Protein AF-A0A0F7S4E8-F1 (afdb_monomer)

Solvent-accessible surface area (backbone atoms only — not comparable to full-atom values): 33337 Å² total; per-residue (Å²): 125,58,70,70,59,47,57,50,47,55,51,50,54,53,48,52,56,50,51,51,52,50,52,51,59,72,43,41,65,47,47,50,51,33,55,53,37,46,51,48,32,72,74,67,55,76,95,71,53,42,79,79,63,54,50,76,31,76,77,24,74,85,47,64,39,96,89,36,32,68,45,22,51,53,46,20,53,46,21,48,42,51,36,57,33,30,47,54,52,46,52,51,52,50,56,38,51,60,44,70,65,50,78,89,71,81,64,85,90,61,83,51,98,71,79,50,69,63,58,54,49,50,52,40,48,54,54,33,49,56,47,55,56,51,46,53,22,51,56,38,45,54,45,24,44,42,59,52,75,62,66,90,71,43,64,47,83,44,69,68,56,56,52,40,51,49,51,55,51,51,53,52,52,33,55,76,70,70,52,82,62,93,84,65,57,66,65,60,51,51,52,43,51,54,51,46,52,52,48,51,52,52,51,52,57,50,57,75,51,46,80,52,97,87,58,75,26,47,47,59,43,30,53,52,27,41,55,51,30,72,45,91,86,46,78,69,45,17,52,46,24,41,51,52,25,54,51,46,53,49,51,50,56,53,51,49,56,54,48,54,53,52,51,48,43,44,64,60,38,51,46,48,38,50,51,35,46,52,51,38,56,49,52,54,46,56,56,53,70,67,66,64,86,83,87,66,96,47,67,71,64,46,52,55,50,51,53,50,51,49,54,54,49,52,55,48,50,58,50,50,52,20,47,48,46,29,50,55,50,53,53,41,65,70,43,83,88,67,65,55,74,73,78,37,35,13,85,81,81,64,46,75,34,50,43,28,35,37,30,59,83,58,32,49,66,35,26,48,64,64,51,50,55,46,42,73,76,68,52,54,44,39,92,88,74,60,49,78,48,55,84,89,37,56,41,83,44,75,52,87,76,95,80,78,93,72,88,80,77,86,82,82,83,89,81,87,82,90,84,84,85,88,80,90,85,90,77,91,75,88,76,67,95,79,68,83,75,72,64,78,74,52,69,71,55,51,56,52,45,69,70,54,87,70,57,77,85,74,47,75,68,48,48,48,52,48,40,51,52,51,51,40,41,76,73,72,64,54,24,36,36,39,37,30,84,44,69,69,58,52,52,51,44,51,50,43,31,52,62,60,71,48,44,61,47,69,42,91,45,68,57,73,69,33,53,50,47,52,48,47,54,63,72,37,88,76,38,39,35,38,40,40,39,57,84,43,63,82,58,75,68,85,42,58,73,35,40,36,42,42,70,73,57,88,61,98,41,67,67,58,49,53,52,56,49,46,35,33,63,42,98,87,48,90,64,77,73,47,68

pLDDT: mean 80.37, std 17.18, range [22.52, 98.12]

Radius of gyration: 36.45 Å; Cα contacts (8 Å, |Δi|>4): 589; chains: 1; bounding box: 103×69×98 Å

Sequence (579 aa):
MNPERQALKDKEDATYAKAEKVRHRLLTEAREVVETTVTKLKRGQVQLNAKAIQASEGIFQAGGGILSYGSYESLADSAGLLNQHAEVLFAWRESIITRLVRPVNRDVSLEREDDDQYQENLDTQAEAEVLLEMYRPLLSEREKILKGNVAVGATDKPRLFKEIEAAVRVARSNSLRGIVDPDMDEELLRVQQQQLEQFKKLDQERQSVSLSGHSVPFMEEAERLKSVGESSFSAEETVLAREAYVNARRIVTEQMKHLDKLRNEERVLLTSLFNARSQYFKEIQVISDTVRDPLYMDLEKAIRATQKEEADLVAKVDELERRLRYLTHLQKVQSTDQLDEEAKTCNICTDPIEIGILTNKCGHVCCEDCWKEWQSQGYRTCVLCQTRVLPNEVHRIVYSSKKTNTLDGQVGSAGEGRTSSQTTENGSSNANPLAVRYNELDDSLRATLNRSATQGRFGSKIDHVTKHVQHIIDRTGEKSLIFSSFGRGLDAVAQSLTANGIRHVRITGAGKLGSEAAKKFRSDPSIHVMLLHSEAQSSGLNLLAASHIHILEPLLNTSLELQAIGRVHRIGQTRETNI

Organism: NCBI:txid49012

Mean predicted aligned error: 18.34 Å

Nearest PDB structures (foldseek):
  5gn1-assembly4_D  TM=8.457E-01  e=3.153E-06  Saccharomyces cerevisiae S288C
  5gn1-assembly3_C  TM=8.446E-01  e=3.153E-06  Saccharomyces cerevisiae S288C
  8atf-assembly1_G  TM=9.047E-01  e=9.117E-06  Thermochaetoides thermophila
  5gn1-assembly2_B  TM=8.371E-01  e=4.777E-06  Saccharomyces cerevisiae S288C
  9b1d-assembly1_A  TM=2.892E-01  e=1.260E-05  Saccharomyces cerevisiae W303

Structure (mmCIF, N/CA/C/O backbone):
data_AF-A0A0F7S4E8-F1
#
_entry.id   AF-A0A0F7S4E8-F1
#
loop_
_atom_site.group_PDB
_atom_site.id
_atom_site.type_symbol
_atom_site.label_atom_id
_atom_site.label_alt_id
_atom_site.label_comp_id
_atom_site.label_asym_id
_atom_site.label_entity_id
_atom_site.label_seq_id
_atom_site.pdbx_PDB_ins_code
_atom_site.Cartn_x
_atom_site.Cartn_y
_atom_site.Cartn_z
_atom_site.occupancy
_atom_site.B_iso_or_equiv
_atom_site.auth_seq_id
_atom_site.auth_comp_id
_atom_site.auth_asym_id
_atom_site.auth_atom_id
_atom_site.pdbx_PDB_model_num
ATOM 1 N N . MET A 1 1 ? 3.904 -22.138 -38.390 1.00 57.44 1 MET A N 1
ATOM 2 C CA . MET A 1 1 ? 4.018 -20.865 -39.139 1.00 57.44 1 MET A CA 1
ATOM 3 C C . MET A 1 1 ? 5.062 -21.023 -40.241 1.00 57.44 1 MET A C 1
ATOM 5 O O . MET A 1 1 ? 5.945 -21.854 -40.082 1.00 57.44 1 MET A O 1
ATOM 9 N N . ASN A 1 2 ? 4.969 -20.261 -41.337 1.00 83.06 2 ASN A N 1
ATOM 10 C CA . ASN A 1 2 ? 6.060 -20.118 -42.317 1.00 83.06 2 ASN A CA 1
ATOM 11 C C . ASN A 1 2 ? 7.345 -19.648 -41.581 1.00 83.06 2 ASN A C 1
ATOM 13 O O . ASN A 1 2 ? 7.216 -18.743 -40.753 1.00 83.06 2 ASN A O 1
ATOM 17 N N . PRO A 1 3 ? 8.543 -20.221 -41.823 1.00 81.50 3 PRO A N 1
ATOM 18 C CA . PRO A 1 3 ? 9.796 -19.799 -41.178 1.00 81.50 3 PRO A CA 1
ATOM 19 C C . PRO A 1 3 ? 10.083 -18.291 -41.270 1.00 81.50 3 PRO A C 1
ATOM 21 O O . PRO A 1 3 ? 10.582 -17.709 -40.313 1.00 81.50 3 PRO A O 1
ATOM 24 N N . GLU A 1 4 ? 9.697 -17.630 -42.363 1.00 82.94 4 GLU A N 1
ATOM 25 C CA . GLU A 1 4 ? 9.824 -16.171 -42.500 1.00 82.94 4 GLU A CA 1
ATOM 26 C C . GLU A 1 4 ? 8.912 -15.409 -41.524 1.00 82.94 4 GLU A C 1
ATOM 28 O O . GLU A 1 4 ? 9.323 -14.441 -40.886 1.00 82.94 4 GLU A O 1
ATOM 33 N N . ARG A 1 5 ? 7.684 -15.903 -41.328 1.00 80.25 5 ARG A N 1
ATOM 34 C CA . ARG A 1 5 ? 6.726 -15.345 -40.365 1.00 80.25 5 ARG A CA 1
ATOM 35 C C . ARG A 1 5 ? 7.181 -15.567 -38.922 1.00 80.25 5 ARG A C 1
ATOM 37 O O . ARG A 1 5 ? 6.964 -14.698 -38.089 1.00 80.25 5 ARG A O 1
ATOM 44 N N . GLN A 1 6 ? 7.827 -16.700 -38.641 1.00 84.62 6 GLN A N 1
ATOM 45 C CA . GLN A 1 6 ? 8.415 -16.958 -37.327 1.00 84.62 6 GLN A CA 1
ATOM 46 C C . GLN A 1 6 ? 9.566 -15.986 -37.039 1.00 84.62 6 GLN A C 1
ATOM 48 O O . GLN A 1 6 ? 9.586 -15.380 -35.979 1.00 84.62 6 GLN A O 1
ATOM 53 N N . ALA A 1 7 ? 10.458 -15.752 -38.005 1.00 86.06 7 ALA A N 1
ATOM 54 C CA . ALA A 1 7 ? 11.562 -14.806 -37.839 1.00 86.06 7 ALA A CA 1
ATOM 55 C C . ALA A 1 7 ? 11.095 -13.352 -37.631 1.00 86.06 7 ALA A C 1
ATOM 57 O O . ALA A 1 7 ? 11.761 -12.582 -36.938 1.00 86.06 7 ALA A O 1
ATOM 58 N N . LEU A 1 8 ? 9.970 -12.956 -38.239 1.00 82.44 8 LEU A N 1
ATOM 59 C CA . LEU A 1 8 ? 9.346 -11.653 -37.987 1.00 82.44 8 LEU A CA 1
ATOM 60 C C . LEU A 1 8 ? 8.748 -11.577 -36.581 1.00 82.44 8 LEU A C 1
ATOM 62 O O . LEU A 1 8 ? 8.997 -10.595 -35.887 1.00 82.44 8 LEU A O 1
ATOM 66 N N . LYS A 1 9 ? 8.051 -12.630 -36.143 1.00 80.06 9 LYS A N 1
ATOM 67 C CA . LYS A 1 9 ? 7.515 -12.726 -34.783 1.00 80.06 9 LYS A CA 1
ATOM 68 C C . LYS A 1 9 ? 8.624 -12.664 -33.727 1.00 80.06 9 LYS A C 1
ATOM 70 O O . LYS A 1 9 ? 8.547 -11.869 -32.805 1.00 80.06 9 LYS A O 1
ATOM 75 N N . ASP A 1 10 ? 9.716 -13.403 -33.913 1.00 84.50 10 ASP A N 1
ATOM 76 C CA . ASP A 1 10 ? 10.837 -13.393 -32.964 1.00 84.50 10 ASP A CA 1
ATOM 77 C C . ASP A 1 10 ? 11.475 -11.989 -32.838 1.00 84.50 10 ASP A C 1
ATOM 79 O O . ASP A 1 10 ? 11.942 -11.592 -31.769 1.00 84.50 10 ASP A O 1
ATOM 83 N N . LYS A 1 11 ? 11.501 -11.209 -33.932 1.00 84.94 11 LYS A N 1
ATOM 84 C CA . LYS A 1 11 ? 11.968 -9.809 -33.918 1.00 84.94 11 LYS A CA 1
ATOM 85 C C . LYS A 1 11 ? 10.988 -8.876 -33.212 1.00 84.94 11 LYS A C 1
ATOM 87 O O . LYS A 1 11 ? 11.432 -7.961 -32.515 1.00 84.94 11 LYS A O 1
ATOM 92 N N . GLU A 1 12 ? 9.695 -9.081 -33.424 1.00 78.75 12 GLU A N 1
ATOM 93 C CA . GLU A 1 12 ? 8.619 -8.359 -32.749 1.00 78.75 12 GLU A CA 1
ATOM 94 C C . GLU A 1 12 ? 8.705 -8.588 -31.234 1.00 78.75 12 GLU A C 1
ATOM 96 O O . GLU A 1 12 ? 8.910 -7.629 -30.487 1.00 78.75 12 GLU A O 1
ATOM 101 N N . ASP A 1 13 ? 8.732 -9.849 -30.799 1.00 79.38 13 ASP A N 1
ATOM 102 C CA . ASP A 1 13 ? 8.857 -10.252 -29.393 1.00 79.38 13 ASP A CA 1
ATOM 103 C C . ASP A 1 13 ? 10.130 -9.662 -28.749 1.00 79.38 13 ASP A C 1
ATOM 105 O O . ASP A 1 13 ? 10.096 -9.083 -27.661 1.00 79.38 13 ASP A O 1
ATOM 109 N N . ALA A 1 14 ? 11.270 -9.710 -29.450 1.00 82.12 14 ALA A N 1
ATOM 110 C CA . ALA A 1 14 ? 12.517 -9.112 -28.971 1.00 82.12 14 ALA A CA 1
ATOM 111 C C . ALA A 1 14 ? 12.445 -7.580 -28.828 1.00 82.12 14 ALA A C 1
ATOM 113 O O . ALA A 1 14 ? 13.144 -7.002 -27.988 1.00 82.12 14 ALA A O 1
ATOM 114 N N . THR A 1 15 ? 11.639 -6.909 -29.652 1.00 81.25 15 THR A N 1
ATOM 115 C CA . THR A 1 15 ? 11.442 -5.455 -29.589 1.00 81.25 15 THR A CA 1
ATOM 116 C C . THR A 1 15 ? 10.520 -5.089 -28.431 1.00 81.25 15 THR A C 1
ATOM 118 O O . THR A 1 15 ? 10.869 -4.202 -27.650 1.00 81.25 15 THR A O 1
ATOM 121 N N . TYR A 1 16 ? 9.431 -5.836 -28.230 1.00 78.00 16 TYR A N 1
ATOM 122 C CA . TYR A 1 16 ? 8.575 -5.704 -27.048 1.00 78.00 16 TYR A CA 1
ATOM 123 C C . TYR A 1 16 ? 9.352 -5.939 -25.749 1.00 78.00 16 TYR A C 1
ATOM 125 O O . TYR A 1 16 ? 9.278 -5.125 -24.831 1.00 78.00 16 TYR A O 1
ATOM 133 N N . ALA A 1 17 ? 10.209 -6.962 -25.694 1.00 78.00 17 ALA A N 1
ATOM 134 C CA . ALA A 1 17 ? 11.056 -7.214 -24.528 1.00 78.00 17 ALA A CA 1
ATOM 135 C C . ALA A 1 17 ? 12.043 -6.063 -24.232 1.00 78.00 17 ALA A C 1
ATOM 137 O O . ALA A 1 17 ? 12.379 -5.803 -23.074 1.00 78.00 17 ALA A O 1
ATOM 138 N N . LYS A 1 18 ? 12.535 -5.356 -25.261 1.00 81.38 18 LYS A N 1
ATOM 139 C CA . LYS A 1 18 ? 13.359 -4.148 -25.076 1.00 81.38 18 LYS A CA 1
ATOM 140 C C . LYS A 1 18 ? 12.527 -2.974 -24.568 1.00 81.38 18 LYS A C 1
ATOM 142 O O . LYS A 1 18 ? 12.969 -2.301 -23.639 1.00 81.38 18 LYS A O 1
ATOM 147 N N . ALA A 1 19 ? 11.347 -2.748 -25.144 1.00 79.00 19 ALA A N 1
ATOM 148 C CA . ALA A 1 19 ? 10.429 -1.699 -24.710 1.00 79.00 19 ALA A CA 1
ATOM 149 C C . ALA A 1 19 ? 10.023 -1.887 -23.239 1.00 79.00 19 ALA A C 1
ATOM 151 O O . ALA A 1 19 ? 10.062 -0.935 -22.463 1.00 79.00 19 ALA A O 1
ATOM 152 N N . GLU A 1 20 ? 9.765 -3.127 -22.820 1.00 76.44 20 GLU A N 1
ATOM 153 C CA . GLU A 1 20 ? 9.437 -3.454 -21.432 1.00 76.44 20 GLU A CA 1
ATOM 154 C C . GLU A 1 20 ? 10.584 -3.108 -20.469 1.00 76.44 20 GLU A C 1
ATOM 156 O O . GLU A 1 20 ? 10.370 -2.514 -19.413 1.00 76.44 20 GLU A O 1
ATOM 161 N N . LYS A 1 21 ? 11.839 -3.381 -20.851 1.00 81.44 21 LYS A N 1
ATOM 162 C CA . LYS A 1 21 ? 13.012 -2.962 -20.058 1.00 81.44 21 LYS A CA 1
ATOM 163 C C . LYS A 1 21 ? 13.120 -1.444 -19.936 1.00 81.44 21 LYS A C 1
ATOM 165 O O . LYS A 1 21 ? 13.478 -0.948 -18.868 1.00 81.44 21 LYS A O 1
ATOM 170 N N . VAL A 1 22 ? 12.822 -0.708 -21.007 1.00 81.44 22 VAL A N 1
ATOM 171 C CA . VAL A 1 22 ? 12.790 0.762 -20.974 1.00 81.44 22 VAL A CA 1
ATOM 172 C C . VAL A 1 22 ? 11.680 1.240 -20.040 1.00 81.44 22 VAL A C 1
ATOM 174 O O . VAL A 1 22 ? 11.943 2.084 -19.187 1.00 81.44 22 VAL A O 1
ATOM 177 N N . ARG A 1 23 ? 10.483 0.647 -20.115 1.00 81.31 23 ARG A N 1
ATOM 178 C CA . ARG A 1 23 ? 9.362 0.939 -19.211 1.00 81.31 23 ARG A CA 1
ATOM 179 C C . ARG A 1 23 ? 9.739 0.715 -17.747 1.00 81.31 23 ARG A C 1
ATOM 181 O O . ARG A 1 23 ? 9.532 1.601 -16.923 1.00 81.31 23 ARG A O 1
ATOM 188 N N . HIS A 1 24 ? 10.370 -0.415 -17.427 1.00 80.75 24 HIS A N 1
ATOM 189 C CA . HIS A 1 24 ? 10.882 -0.671 -16.080 1.00 80.75 24 HIS A CA 1
ATOM 190 C C . HIS A 1 24 ? 11.896 0.378 -15.629 1.00 80.75 24 HIS A C 1
ATOM 192 O O . HIS A 1 24 ? 11.836 0.824 -14.486 1.00 80.75 24 HIS A O 1
ATOM 198 N N . ARG A 1 25 ? 12.808 0.793 -16.517 1.00 83.25 25 ARG A N 1
ATOM 199 C CA . ARG A 1 25 ? 13.797 1.828 -16.206 1.00 83.25 25 ARG A CA 1
ATOM 200 C C . ARG A 1 25 ? 13.118 3.159 -15.882 1.00 83.25 25 ARG A C 1
ATOM 202 O O . ARG A 1 25 ? 13.453 3.749 -14.860 1.00 83.25 25 ARG A O 1
ATOM 209 N N . LEU A 1 26 ? 12.145 3.579 -16.692 1.00 84.56 26 LEU A N 1
ATOM 210 C CA . LEU A 1 26 ? 11.371 4.809 -16.481 1.00 84.56 26 LEU A CA 1
ATOM 211 C C . LEU A 1 26 ? 10.592 4.793 -15.158 1.00 84.56 26 LEU A C 1
ATOM 213 O O . LEU A 1 26 ? 10.534 5.807 -14.478 1.00 84.56 26 LEU A O 1
ATOM 217 N N . LEU A 1 27 ? 10.059 3.635 -14.763 1.00 87.19 27 LEU A N 1
ATOM 218 C CA . LEU A 1 27 ? 9.277 3.472 -13.532 1.00 87.19 27 LEU A CA 1
ATOM 219 C C . LEU A 1 27 ? 10.126 3.177 -12.283 1.00 87.19 27 LEU A C 1
ATOM 221 O O . LEU A 1 27 ? 9.565 2.915 -11.218 1.00 87.19 27 LEU A O 1
ATOM 225 N N . THR A 1 28 ? 11.462 3.186 -12.386 1.00 87.06 28 THR A N 1
ATOM 226 C CA . THR A 1 28 ? 12.349 2.807 -11.269 1.00 87.06 28 THR A CA 1
ATOM 227 C C . THR A 1 28 ? 12.138 3.715 -10.061 1.00 87.06 28 THR A C 1
ATOM 229 O O . THR A 1 28 ? 11.937 3.207 -8.962 1.00 87.06 28 THR A O 1
ATOM 232 N N . GLU A 1 29 ? 12.110 5.035 -10.260 1.00 87.56 29 GLU A N 1
ATOM 233 C CA . GLU A 1 29 ? 11.952 6.001 -9.166 1.00 87.56 29 GLU A CA 1
ATOM 234 C C . GLU A 1 29 ? 10.597 5.838 -8.463 1.00 87.56 29 GLU A C 1
ATOM 236 O O . GLU A 1 29 ? 10.540 5.682 -7.243 1.00 87.56 29 GLU A O 1
ATOM 241 N N . ALA A 1 30 ? 9.497 5.782 -9.222 1.00 89.38 30 ALA A N 1
ATOM 242 C CA . ALA A 1 30 ? 8.163 5.575 -8.658 1.00 89.38 30 ALA A CA 1
ATOM 243 C C . ALA A 1 30 ? 8.042 4.233 -7.922 1.00 89.38 30 ALA A C 1
ATOM 245 O O . ALA A 1 30 ? 7.439 4.155 -6.848 1.00 89.38 30 ALA A O 1
ATOM 246 N N . ARG A 1 31 ? 8.667 3.176 -8.450 1.00 89.88 31 ARG A N 1
ATOM 247 C CA . ARG A 1 31 ? 8.735 1.875 -7.782 1.00 89.88 31 ARG A CA 1
ATOM 248 C C . ARG A 1 31 ? 9.503 1.948 -6.464 1.00 89.88 31 ARG A C 1
ATOM 250 O O . ARG A 1 31 ? 9.016 1.446 -5.454 1.00 89.88 31 ARG A O 1
ATOM 257 N N . GLU A 1 32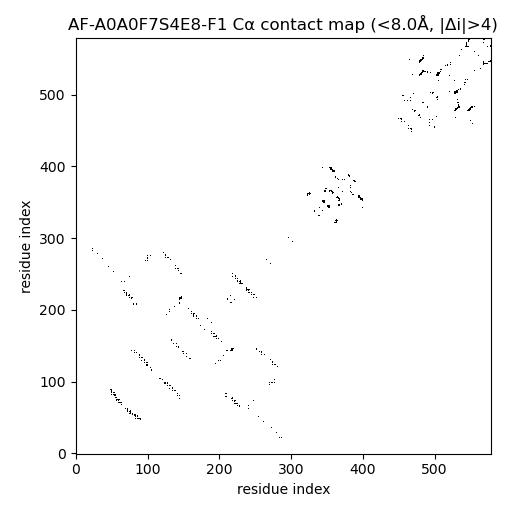 ? 10.677 2.572 -6.453 1.00 91.00 32 GLU A N 1
ATOM 258 C CA . GLU A 1 32 ? 11.491 2.731 -5.243 1.00 91.00 32 GLU A CA 1
ATOM 259 C C . GLU A 1 32 ? 10.744 3.517 -4.161 1.00 91.00 32 GLU A C 1
ATOM 261 O O . GLU A 1 32 ? 10.835 3.187 -2.973 1.00 91.00 32 GLU A O 1
ATOM 266 N N . VAL A 1 33 ? 9.936 4.510 -4.550 1.00 93.69 33 VAL A N 1
ATOM 267 C CA . VAL A 1 33 ? 9.047 5.230 -3.628 1.00 93.69 33 VAL A CA 1
ATOM 268 C C . VAL A 1 33 ? 8.020 4.282 -2.999 1.00 93.69 33 VAL A C 1
ATOM 270 O O . VAL A 1 33 ? 7.830 4.318 -1.776 1.00 93.69 33 VAL A O 1
ATOM 273 N N . VAL A 1 34 ? 7.390 3.399 -3.784 1.00 94.00 34 VAL A N 1
ATOM 274 C CA . VAL A 1 34 ? 6.461 2.379 -3.264 1.00 94.00 34 VAL A CA 1
ATOM 275 C C . VAL A 1 34 ? 7.180 1.426 -2.306 1.00 94.00 34 VAL A C 1
ATOM 277 O O . VAL A 1 34 ? 6.739 1.265 -1.168 1.00 94.00 34 VAL A O 1
ATOM 280 N N . GLU A 1 35 ? 8.312 0.844 -2.703 1.00 93.00 35 GLU A N 1
ATOM 281 C CA . GLU A 1 35 ? 9.082 -0.117 -1.893 1.00 93.00 35 GLU A CA 1
ATOM 282 C C . GLU A 1 35 ? 9.593 0.497 -0.579 1.00 93.00 35 GLU A C 1
ATOM 284 O O . GLU A 1 35 ? 9.504 -0.107 0.502 1.00 93.00 35 GLU A O 1
ATOM 289 N N . THR A 1 36 ? 10.058 1.745 -0.640 1.00 94.56 36 THR A N 1
ATOM 290 C CA . THR A 1 36 ? 10.459 2.516 0.540 1.00 94.56 36 THR A CA 1
ATOM 291 C C . THR A 1 36 ? 9.270 2.734 1.472 1.00 94.56 36 THR A C 1
ATOM 293 O O . THR A 1 36 ? 9.398 2.595 2.691 1.00 94.56 36 THR A O 1
ATOM 296 N N . THR A 1 37 ? 8.093 3.037 0.924 1.00 95.31 37 THR A N 1
ATOM 297 C CA . THR A 1 37 ? 6.877 3.268 1.715 1.00 95.31 37 THR A CA 1
ATOM 298 C C . THR A 1 37 ? 6.331 1.973 2.320 1.00 95.31 37 THR A C 1
ATOM 300 O O . THR A 1 37 ? 5.943 1.971 3.487 1.00 95.31 37 THR A O 1
ATOM 303 N N . VAL A 1 38 ? 6.416 0.840 1.612 1.00 95.25 38 VAL A N 1
ATOM 304 C CA . VAL A 1 38 ? 6.147 -0.499 2.173 1.00 95.25 38 VAL A CA 1
ATOM 305 C C . VAL A 1 38 ? 7.081 -0.787 3.347 1.00 95.25 38 VAL A C 1
ATOM 307 O O . VAL A 1 38 ? 6.645 -1.270 4.392 1.00 95.25 38 VAL A O 1
ATOM 310 N N . THR A 1 39 ? 8.366 -0.458 3.214 1.00 94.25 39 THR A N 1
ATOM 311 C CA . THR A 1 39 ? 9.346 -0.638 4.293 1.00 94.25 39 THR A CA 1
ATOM 312 C C . THR A 1 39 ? 9.029 0.254 5.497 1.00 94.25 39 THR A C 1
ATOM 314 O O . THR A 1 39 ? 9.108 -0.207 6.638 1.00 94.25 39 THR A O 1
ATOM 317 N N . LYS A 1 40 ? 8.616 1.508 5.265 1.00 94.69 40 LYS A N 1
ATOM 318 C CA . LYS A 1 40 ? 8.138 2.417 6.322 1.00 94.69 40 LYS A CA 1
ATOM 319 C C . LYS A 1 40 ? 6.901 1.864 7.024 1.00 94.69 40 LYS A C 1
ATOM 321 O O . LYS A 1 40 ? 6.881 1.861 8.251 1.00 94.69 40 LYS A O 1
ATOM 326 N N . LEU A 1 41 ? 5.922 1.345 6.278 1.00 94.81 41 LEU A N 1
ATOM 327 C CA . LEU A 1 41 ? 4.737 0.700 6.846 1.00 94.81 41 LEU A CA 1
ATOM 328 C C . LEU A 1 41 ? 5.142 -0.486 7.725 1.00 94.81 41 LEU A C 1
ATOM 330 O O . LEU A 1 41 ? 4.783 -0.502 8.892 1.00 94.81 41 LEU A O 1
ATOM 334 N N . LYS A 1 42 ? 5.958 -1.422 7.226 1.00 92.31 42 LYS A N 1
ATOM 335 C CA . LYS A 1 42 ? 6.398 -2.602 7.999 1.00 92.31 42 LYS A CA 1
ATOM 336 C C . LYS A 1 42 ? 7.116 -2.239 9.305 1.00 92.31 42 LYS A C 1
ATOM 338 O O . LYS A 1 42 ? 6.959 -2.940 10.297 1.00 92.31 42 LYS A O 1
ATOM 343 N N . ARG A 1 43 ? 7.903 -1.156 9.316 1.00 92.31 43 ARG A N 1
ATOM 344 C CA . ARG A 1 43 ? 8.614 -0.678 10.518 1.00 92.31 43 ARG A CA 1
ATOM 345 C C . ARG A 1 43 ? 7.717 0.108 11.477 1.00 92.31 43 ARG A C 1
ATOM 347 O O . ARG A 1 43 ? 7.897 0.011 12.684 1.00 92.31 43 ARG A O 1
ATOM 354 N N . GLY A 1 44 ? 6.803 0.916 10.941 1.00 87.94 44 GLY A N 1
ATOM 355 C CA . GLY A 1 44 ? 5.926 1.814 11.699 1.00 87.94 44 GLY A CA 1
ATOM 356 C C . GLY A 1 44 ? 4.552 1.233 12.034 1.00 87.94 44 GLY A C 1
ATOM 357 O O . GLY A 1 44 ? 3.755 1.918 12.672 1.00 87.94 44 GLY A O 1
ATOM 358 N N . GLN A 1 45 ? 4.265 0.005 11.595 1.00 89.75 45 GLN A N 1
ATOM 359 C CA . GLN A 1 45 ? 2.977 -0.650 11.779 1.00 89.75 45 GLN A CA 1
ATOM 360 C C . GLN A 1 45 ? 2.622 -0.739 13.264 1.00 89.75 45 GLN A C 1
ATOM 362 O O . GLN A 1 45 ? 3.421 -1.179 14.098 1.00 89.75 45 GLN A O 1
ATOM 367 N N . VAL A 1 46 ? 1.387 -0.365 13.586 1.00 89.56 46 VAL A N 1
ATOM 368 C CA . VAL A 1 46 ? 0.865 -0.438 14.948 1.00 89.56 46 VAL A CA 1
ATOM 369 C C . VAL A 1 46 ? 0.758 -1.907 15.365 1.00 89.56 46 VAL A C 1
ATOM 371 O O . VAL A 1 46 ? 0.040 -2.696 14.748 1.00 89.56 46 VAL A O 1
ATOM 374 N N . GLN A 1 47 ? 1.462 -2.265 16.439 1.00 90.31 47 GLN A N 1
ATOM 375 C CA . GLN A 1 47 ? 1.469 -3.608 17.029 1.00 90.31 47 GLN A CA 1
ATOM 376 C C . GLN A 1 47 ? 0.266 -3.788 17.971 1.00 90.31 47 GLN A C 1
ATOM 378 O O . GLN A 1 47 ? 0.415 -3.901 19.185 1.00 90.31 47 GLN A O 1
ATOM 383 N N . LEU A 1 48 ? -0.944 -3.725 17.412 1.00 91.19 48 LEU A N 1
ATOM 384 C CA . LEU A 1 48 ? -2.208 -3.986 18.106 1.00 91.19 48 LEU A CA 1
ATOM 385 C C . LEU A 1 48 ? -3.033 -4.995 17.300 1.00 91.19 48 LEU A C 1
ATOM 387 O O . LEU A 1 48 ? -2.909 -5.071 16.078 1.00 91.19 48 LEU A O 1
ATOM 391 N N . ASN A 1 49 ? -3.885 -5.742 17.995 1.00 92.06 49 ASN A N 1
ATOM 392 C CA . ASN A 1 49 ? -4.893 -6.625 17.416 1.00 92.06 49 ASN A CA 1
ATOM 393 C C . ASN A 1 49 ? -6.213 -6.481 18.194 1.00 92.06 49 ASN A C 1
ATOM 395 O O . ASN A 1 49 ? -6.250 -5.797 19.220 1.00 92.06 49 ASN A O 1
ATOM 399 N N . ALA A 1 50 ? -7.283 -7.127 17.719 1.00 93.25 50 ALA A N 1
ATOM 400 C CA . ALA A 1 50 ? -8.605 -7.027 18.340 1.00 93.25 50 ALA A CA 1
ATOM 401 C C . ALA A 1 50 ? -8.580 -7.420 19.827 1.00 93.25 50 ALA A C 1
ATOM 403 O O . ALA A 1 50 ? -9.087 -6.682 20.670 1.00 93.25 50 ALA A O 1
ATOM 404 N N . LYS A 1 51 ? -7.868 -8.504 20.168 1.00 90.50 51 LYS A N 1
ATOM 405 C CA . LYS A 1 51 ? -7.690 -8.977 21.552 1.00 90.50 51 LYS A CA 1
ATOM 406 C C . LYS A 1 51 ? -6.997 -7.955 22.455 1.00 90.50 51 LYS A C 1
ATOM 408 O O . LYS A 1 51 ? -7.363 -7.812 23.614 1.00 90.50 51 LYS A O 1
ATOM 413 N N . ALA A 1 52 ? -6.011 -7.229 21.931 1.00 89.31 52 ALA A N 1
ATOM 414 C CA . ALA A 1 52 ? -5.241 -6.246 22.690 1.00 89.31 52 ALA A CA 1
ATOM 415 C C . ALA A 1 52 ? -6.051 -5.000 23.076 1.00 89.31 52 ALA A C 1
ATOM 417 O O . ALA A 1 52 ? -5.625 -4.264 23.962 1.00 89.31 52 ALA A O 1
ATOM 418 N N . ILE A 1 53 ? -7.186 -4.748 22.415 1.00 92.56 53 ILE A N 1
ATOM 419 C CA . ILE A 1 53 ? -8.054 -3.597 22.692 1.00 92.56 53 ILE A CA 1
ATOM 420 C C . ILE A 1 53 ? -9.429 -4.016 23.222 1.00 92.56 53 ILE A C 1
ATOM 422 O O . ILE A 1 53 ? -10.375 -3.235 23.129 1.00 92.56 53 ILE A O 1
ATOM 426 N N . GLN A 1 54 ? -9.569 -5.229 23.760 1.00 92.62 54 GLN A N 1
ATOM 427 C CA . GLN A 1 54 ? -10.839 -5.673 24.327 1.00 92.62 54 GLN A CA 1
ATOM 428 C C . GLN A 1 54 ? -11.245 -4.816 25.534 1.00 92.62 54 GLN A C 1
ATOM 430 O O . GLN A 1 54 ? -10.443 -4.536 26.425 1.00 92.62 54 GLN A O 1
ATOM 435 N N . ALA A 1 55 ? -12.508 -4.401 25.561 1.00 91.81 55 ALA A N 1
ATOM 436 C CA . ALA A 1 55 ? -13.144 -3.795 26.717 1.00 91.81 55 ALA A CA 1
ATOM 437 C C . ALA A 1 55 ? -13.652 -4.906 27.647 1.00 91.81 55 ALA A C 1
ATOM 439 O O . ALA A 1 55 ? -14.316 -5.846 27.212 1.00 91.81 55 ALA A O 1
ATOM 440 N N . SER A 1 56 ? -13.321 -4.817 28.935 1.00 89.44 56 SER A N 1
ATOM 441 C CA . SER A 1 56 ? -13.687 -5.842 29.914 1.00 89.44 56 SER A CA 1
ATOM 442 C C . SER A 1 56 ? -15.174 -5.772 30.275 1.00 89.44 56 SER A C 1
ATOM 444 O O . SER A 1 56 ? -15.569 -4.973 31.119 1.00 89.44 56 SER A O 1
ATOM 446 N N . GLU A 1 57 ? -15.982 -6.649 29.679 1.00 87.75 57 GLU A N 1
ATOM 447 C CA . GLU A 1 57 ? -17.421 -6.785 29.969 1.00 87.75 57 GLU A CA 1
ATOM 448 C C . GLU A 1 57 ? -17.685 -7.244 31.409 1.00 87.75 57 GLU A C 1
ATOM 450 O O . GLU A 1 57 ? -18.579 -6.733 32.080 1.00 87.75 57 GLU A O 1
ATOM 455 N N . GLY A 1 58 ? -16.865 -8.172 31.917 1.00 86.25 58 GLY A N 1
ATOM 456 C CA . GLY A 1 58 ? -17.057 -8.793 33.233 1.00 86.25 58 GLY A CA 1
ATOM 457 C C . GLY A 1 58 ? -17.012 -7.822 34.418 1.00 86.25 58 GLY A C 1
ATOM 458 O O . GLY A 1 58 ? -17.513 -8.155 35.486 1.00 86.25 58 GLY A O 1
ATOM 459 N N . ILE A 1 59 ? -16.471 -6.611 34.234 1.00 87.19 59 ILE A N 1
ATOM 460 C CA . ILE A 1 59 ? -16.505 -5.551 35.257 1.00 87.19 59 ILE A CA 1
ATOM 461 C C . ILE A 1 59 ? -17.951 -5.093 35.516 1.00 87.19 59 ILE A C 1
ATOM 463 O O . ILE A 1 59 ? -18.271 -4.663 36.623 1.00 87.19 59 ILE A O 1
ATOM 467 N N . PHE A 1 60 ? -18.827 -5.204 34.513 1.00 91.38 60 PHE A N 1
ATOM 468 C CA . PHE A 1 60 ? -20.188 -4.677 34.555 1.00 91.38 60 PHE A CA 1
ATOM 469 C C . PHE A 1 60 ? -21.283 -5.760 34.648 1.00 91.38 60 PHE A C 1
ATOM 471 O O . PHE A 1 60 ? -22.400 -5.454 35.042 1.00 91.38 60 PHE A O 1
ATOM 478 N N . GLN A 1 61 ? -20.979 -7.033 34.364 1.00 83.19 61 GLN A N 1
ATOM 479 C CA . GLN A 1 61 ? -21.980 -8.114 34.242 1.00 83.19 61 GLN A CA 1
ATOM 480 C C . GLN A 1 61 ? -22.733 -8.500 35.533 1.00 83.19 61 GLN A C 1
ATOM 482 O O . GLN A 1 61 ? -23.773 -9.147 35.452 1.00 83.19 61 GLN A O 1
ATOM 487 N N . ALA A 1 62 ? -22.226 -8.157 36.720 1.00 71.25 62 ALA A N 1
ATOM 488 C CA . ALA A 1 62 ? -22.818 -8.590 37.995 1.00 71.25 62 ALA A CA 1
ATOM 489 C C . ALA A 1 62 ? -22.779 -7.509 39.090 1.00 71.25 62 ALA A C 1
ATOM 491 O O . ALA A 1 62 ? -22.728 -7.829 40.277 1.00 71.25 62 ALA A O 1
ATOM 492 N N . GLY A 1 63 ? -22.747 -6.232 38.700 1.00 75.81 63 GLY A N 1
ATOM 493 C CA . GLY A 1 63 ? -22.663 -5.107 39.632 1.00 75.81 63 GLY A CA 1
ATOM 494 C C . GLY A 1 63 ? -23.912 -4.223 39.658 1.00 75.81 63 GLY A C 1
ATOM 495 O O . GLY A 1 63 ? -24.873 -4.444 38.925 1.00 75.81 63 GLY A O 1
ATOM 496 N N . GLY A 1 64 ? -23.865 -3.200 40.512 1.00 82.25 64 GLY A N 1
ATOM 497 C CA . GLY A 1 64 ? -24.930 -2.209 40.669 1.00 82.25 64 GLY A CA 1
ATOM 498 C C . GLY A 1 64 ? -25.980 -2.565 41.727 1.00 82.25 64 GLY A C 1
ATOM 499 O O . GLY A 1 64 ? -26.047 -3.681 42.238 1.00 82.25 64 GLY A O 1
ATOM 500 N N . GLY A 1 65 ? -26.780 -1.564 42.080 1.00 84.62 65 GLY A N 1
ATOM 501 C CA . GLY A 1 65 ? -27.979 -1.665 42.910 1.00 84.62 65 GLY A CA 1
ATOM 502 C C . GLY A 1 65 ? -29.232 -1.273 42.123 1.00 84.62 65 GLY A C 1
ATOM 503 O O . GLY A 1 65 ? -29.231 -1.265 40.894 1.00 84.62 65 GLY A O 1
ATOM 504 N N . ILE A 1 66 ? -30.319 -0.937 42.819 1.00 85.81 66 ILE A N 1
ATOM 505 C CA . ILE A 1 66 ? -31.630 -0.677 42.193 1.00 85.81 66 ILE A CA 1
ATOM 506 C C . ILE A 1 66 ? -31.573 0.508 41.214 1.00 85.81 66 ILE A C 1
ATOM 508 O O . ILE A 1 66 ? -32.265 0.498 40.198 1.00 85.81 66 ILE A O 1
ATOM 512 N N . LEU A 1 67 ? -30.755 1.523 41.504 1.00 86.12 67 LEU A N 1
ATOM 513 C CA . LEU A 1 67 ? -30.648 2.748 40.708 1.00 86.12 67 LEU A CA 1
ATOM 514 C C . LEU A 1 67 ? -29.592 2.649 39.599 1.00 86.12 67 LEU A C 1
ATOM 516 O O . LEU A 1 67 ? -29.673 3.378 38.614 1.00 86.12 67 LEU A O 1
ATOM 520 N N . SER A 1 68 ? -28.599 1.775 39.759 1.00 90.25 68 SER A N 1
ATOM 521 C CA . SER A 1 68 ? -27.432 1.672 38.873 1.00 90.25 68 SER A CA 1
ATOM 522 C C . SER A 1 68 ? -27.420 0.431 37.981 1.00 90.25 68 SER A C 1
ATOM 524 O O . SER A 1 68 ? -26.688 0.429 36.994 1.00 90.25 68 SER A O 1
ATOM 526 N N . TYR A 1 69 ? -28.240 -0.590 38.258 1.00 91.00 69 TYR A N 1
ATOM 527 C CA . TYR A 1 69 ? -28.263 -1.853 37.504 1.00 91.00 69 TYR A CA 1
ATOM 528 C C . TYR A 1 69 ? -28.406 -1.656 35.985 1.00 91.00 69 TYR A C 1
ATOM 530 O O . TYR A 1 69 ? -27.619 -2.211 35.223 1.00 91.00 69 TYR A O 1
ATOM 538 N N . GLY A 1 70 ? -29.335 -0.802 35.537 1.00 91.25 70 GLY A N 1
ATOM 539 C CA . GLY A 1 70 ? -29.529 -0.544 34.102 1.00 91.25 70 GLY A CA 1
ATOM 540 C C . GLY A 1 70 ? -28.301 0.077 33.424 1.00 91.25 70 GLY A C 1
ATOM 541 O O . GLY A 1 70 ? -27.995 -0.242 32.277 1.00 91.25 70 GLY A O 1
ATOM 542 N N . SER A 1 71 ? -27.543 0.911 34.144 1.00 92.88 71 SER A N 1
ATOM 543 C CA . SER A 1 71 ? -26.287 1.468 33.635 1.00 92.88 71 SER A CA 1
ATOM 544 C C . SER A 1 71 ? -25.167 0.431 33.576 1.00 92.88 71 SER A C 1
ATOM 546 O O . SER A 1 71 ? -24.346 0.478 32.664 1.00 92.88 71 SER A O 1
ATOM 548 N N . TYR A 1 72 ? -25.135 -0.523 34.509 1.00 94.06 72 TYR A N 1
ATOM 549 C CA . TYR A 1 72 ? -24.205 -1.655 34.454 1.00 94.06 72 TYR A CA 1
ATOM 550 C C . TYR A 1 72 ? -24.492 -2.558 33.249 1.00 94.06 72 TYR A C 1
ATOM 552 O O . TYR A 1 72 ? -23.574 -2.862 32.490 1.00 94.06 72 TYR A O 1
ATOM 560 N N . GLU A 1 73 ? -25.755 -2.926 33.026 1.00 92.56 73 GLU A N 1
ATOM 561 C CA . GLU A 1 73 ? -26.171 -3.730 31.869 1.00 92.56 73 GLU A CA 1
ATOM 562 C C . GLU A 1 73 ? -25.818 -3.026 30.545 1.00 92.56 73 GLU A C 1
ATOM 564 O O . GLU A 1 73 ? -25.107 -3.584 29.711 1.00 92.56 73 GLU A O 1
ATOM 569 N N . SER A 1 74 ? -26.178 -1.745 30.413 1.00 92.56 74 SER A N 1
ATOM 570 C CA . SER A 1 74 ? -25.867 -0.919 29.234 1.00 92.56 74 SER A CA 1
ATOM 571 C C . SER A 1 74 ? -24.354 -0.785 28.970 1.00 92.56 74 SER A C 1
ATOM 573 O O . SER A 1 74 ? -23.907 -0.837 27.818 1.00 92.56 74 SER A O 1
ATOM 575 N N . LEU A 1 75 ? -23.526 -0.668 30.019 1.00 94.44 75 LEU A N 1
ATOM 576 C CA . LEU A 1 75 ? -22.062 -0.650 29.886 1.00 94.44 75 LEU A CA 1
ATOM 577 C C . LEU A 1 75 ? -21.484 -2.016 29.499 1.00 94.44 75 LEU A C 1
ATOM 579 O O . LEU A 1 75 ? -20.522 -2.054 28.728 1.00 94.44 75 LEU A O 1
ATOM 583 N N . ALA A 1 76 ? -22.047 -3.118 30.004 1.00 94.31 76 ALA A N 1
ATOM 584 C CA . ALA A 1 76 ? -21.652 -4.469 29.609 1.00 94.31 76 ALA A CA 1
ATOM 585 C C . ALA A 1 76 ? -21.941 -4.704 28.118 1.00 94.31 76 ALA A C 1
ATOM 587 O O . ALA A 1 76 ? -21.037 -5.091 27.374 1.00 94.31 76 ALA A O 1
ATOM 588 N N . ASP A 1 77 ? -23.149 -4.366 27.664 1.00 92.81 77 ASP A N 1
ATOM 589 C CA . ASP A 1 77 ? -23.555 -4.472 26.260 1.00 92.81 77 ASP A CA 1
ATOM 590 C C . ASP A 1 77 ? -22.686 -3.595 25.353 1.00 92.81 77 ASP A C 1
ATOM 592 O O . ASP A 1 77 ? -22.198 -4.034 24.309 1.00 92.81 77 ASP A O 1
ATOM 596 N N . SER A 1 78 ? -22.421 -2.356 25.776 1.00 93.56 78 SER A N 1
ATOM 597 C CA . SER A 1 78 ? -21.566 -1.432 25.029 1.00 93.56 78 SER A CA 1
ATOM 598 C C . SER A 1 78 ? -20.106 -1.900 24.981 1.00 93.56 78 SER A C 1
ATOM 600 O O . SER A 1 78 ? -19.433 -1.708 23.966 1.00 93.56 78 SER A O 1
ATOM 602 N N . ALA A 1 79 ? -19.597 -2.543 26.039 1.00 94.81 79 ALA A N 1
ATOM 603 C CA . ALA A 1 79 ? -18.283 -3.188 26.025 1.00 94.81 79 ALA A CA 1
ATOM 604 C C . ALA A 1 79 ? -18.248 -4.372 25.041 1.00 94.81 79 ALA A C 1
ATOM 606 O O . ALA A 1 79 ? -17.295 -4.483 24.266 1.00 94.81 79 ALA A O 1
ATOM 607 N N . GLY A 1 80 ? -19.309 -5.183 24.995 1.00 94.75 80 GLY A N 1
ATOM 608 C CA . GLY A 1 80 ? -19.476 -6.244 24.000 1.00 94.75 80 GLY A CA 1
ATOM 609 C C . GLY A 1 80 ? -19.509 -5.710 22.568 1.00 94.75 80 GLY A C 1
ATOM 610 O O . GLY A 1 80 ? -18.802 -6.217 21.694 1.00 94.75 80 GLY A O 1
ATOM 611 N N . LEU A 1 81 ? -20.233 -4.614 22.327 1.00 95.25 81 LEU A N 1
ATOM 612 C CA . LEU A 1 81 ? -20.249 -3.929 21.033 1.00 95.25 81 LEU A CA 1
ATOM 613 C C . LEU A 1 81 ? -18.858 -3.399 20.650 1.00 95.25 81 LEU A C 1
ATOM 615 O O . LEU A 1 81 ? -18.424 -3.569 19.511 1.00 95.25 81 LEU A O 1
ATOM 619 N N . LEU A 1 82 ? -18.114 -2.803 21.591 1.00 96.00 82 LEU A N 1
ATOM 620 C CA . LEU A 1 82 ? -16.732 -2.363 21.359 1.00 96.00 82 LEU A CA 1
ATOM 621 C C . LEU A 1 82 ? -15.809 -3.527 20.974 1.00 96.00 82 LEU A C 1
ATOM 623 O O . LEU A 1 82 ? -14.891 -3.316 20.173 1.00 96.00 82 LEU A O 1
ATOM 627 N N . ASN A 1 83 ? -16.042 -4.722 21.521 1.00 96.50 83 ASN A N 1
ATOM 628 C CA . ASN A 1 83 ? -15.295 -5.937 21.197 1.00 96.50 83 ASN A CA 1
ATOM 629 C C . ASN A 1 83 ? -15.644 -6.449 19.792 1.00 96.50 83 ASN A C 1
ATOM 631 O O . ASN A 1 83 ? -14.740 -6.662 18.986 1.00 96.50 83 ASN A O 1
ATOM 635 N N . GLN A 1 84 ? -16.930 -6.541 19.447 1.00 96.50 84 GLN A N 1
ATOM 636 C CA . GLN A 1 84 ? -17.378 -6.912 18.095 1.00 96.50 84 GLN A CA 1
ATOM 637 C C . GLN A 1 84 ? -16.867 -5.926 17.035 1.00 96.50 84 GLN A C 1
ATOM 639 O O . GLN A 1 84 ? -16.332 -6.321 15.999 1.00 96.50 84 GLN A O 1
ATOM 644 N N . HIS A 1 85 ? -16.940 -4.627 17.329 1.00 97.38 85 HIS A N 1
ATOM 645 C CA . HIS A 1 85 ? -16.397 -3.585 16.466 1.00 97.38 85 HIS A CA 1
ATOM 646 C C . HIS A 1 85 ? -14.871 -3.707 16.305 1.00 97.38 85 HIS A C 1
ATOM 648 O O . HIS A 1 85 ? -14.336 -3.372 15.246 1.00 97.38 85 HIS A O 1
ATOM 654 N N . ALA A 1 86 ? -14.137 -4.145 17.334 1.00 97.31 86 ALA A N 1
ATOM 655 C CA . ALA A 1 86 ? -12.691 -4.339 17.228 1.00 97.31 86 ALA A CA 1
ATOM 656 C C . ALA A 1 86 ? -12.342 -5.443 16.216 1.00 97.31 86 ALA A C 1
ATOM 658 O O . ALA A 1 86 ? -11.417 -5.255 15.428 1.00 97.31 86 ALA A O 1
ATOM 659 N N . GLU A 1 87 ? -13.100 -6.542 16.185 1.00 97.62 87 GLU A N 1
ATOM 660 C CA . GLU A 1 87 ? -12.895 -7.631 15.218 1.00 97.62 87 GLU A CA 1
ATOM 661 C C . GLU A 1 87 ? -13.057 -7.140 13.769 1.00 97.62 87 GLU A C 1
ATOM 663 O O . GLU A 1 87 ? -12.143 -7.307 12.960 1.00 97.62 87 GLU A O 1
ATOM 668 N N . VAL A 1 88 ? -14.155 -6.435 13.458 1.00 97.94 88 VAL A N 1
ATOM 669 C CA . VAL A 1 88 ? -14.391 -5.860 12.115 1.00 97.94 88 VAL A CA 1
ATOM 670 C C . VAL A 1 88 ? -13.295 -4.859 11.739 1.00 97.94 88 VAL A C 1
ATOM 672 O O . VAL A 1 88 ? -12.737 -4.912 10.642 1.00 97.94 88 VAL A O 1
ATOM 675 N N . LEU A 1 89 ? -12.927 -3.969 12.667 1.00 97.56 89 LEU A N 1
ATOM 676 C CA . LEU A 1 89 ? -11.889 -2.960 12.448 1.00 97.56 89 LEU A CA 1
ATOM 677 C C . LEU A 1 89 ? -10.548 -3.601 12.077 1.00 97.56 89 LEU A C 1
ATOM 679 O O . LEU A 1 89 ? -9.906 -3.172 11.116 1.00 97.56 89 LEU A O 1
ATOM 683 N N . PHE A 1 90 ? -10.111 -4.622 12.815 1.00 97.69 90 PHE A N 1
ATOM 684 C CA . PHE A 1 90 ? -8.832 -5.272 12.534 1.00 97.69 90 PHE A CA 1
ATOM 685 C C . PHE A 1 90 ? -8.877 -6.162 11.290 1.00 97.69 90 PHE A C 1
ATOM 687 O O . PHE A 1 90 ? -7.885 -6.182 10.560 1.00 97.69 90 PHE A O 1
ATOM 694 N N . ALA A 1 91 ? -10.011 -6.802 10.992 1.00 97.62 91 ALA A N 1
ATOM 695 C CA . ALA A 1 91 ? -10.200 -7.538 9.744 1.00 97.62 91 ALA A CA 1
ATOM 696 C C . ALA A 1 91 ? -10.069 -6.615 8.519 1.00 97.62 91 ALA A C 1
ATOM 698 O O . ALA A 1 91 ? -9.341 -6.920 7.571 1.00 97.62 91 ALA A O 1
ATOM 699 N N . TRP A 1 92 ? -10.702 -5.437 8.554 1.00 97.94 92 TRP A N 1
ATOM 700 C CA . TRP A 1 92 ? -10.588 -4.447 7.478 1.00 97.94 92 TRP A CA 1
ATOM 701 C C . TRP A 1 92 ? -9.169 -3.900 7.358 1.00 97.94 92 TRP A C 1
ATOM 703 O O . TRP A 1 92 ? -8.632 -3.811 6.255 1.00 97.94 92 TRP A O 1
ATOM 713 N N . ARG A 1 93 ? -8.524 -3.592 8.487 1.00 97.06 93 ARG A N 1
ATOM 714 C CA . ARG A 1 93 ? -7.126 -3.150 8.516 1.00 97.06 93 ARG A CA 1
ATOM 715 C C . ARG A 1 93 ? -6.188 -4.171 7.865 1.00 97.06 93 ARG A C 1
ATOM 717 O O . ARG A 1 93 ? -5.342 -3.791 7.058 1.00 97.06 93 ARG A O 1
ATOM 724 N N . GLU A 1 94 ? -6.319 -5.451 8.200 1.00 96.31 94 GLU A N 1
ATOM 725 C CA . GLU A 1 94 ? -5.507 -6.525 7.615 1.00 96.31 94 GLU A CA 1
ATOM 726 C C . GLU A 1 94 ? -5.771 -6.683 6.113 1.00 96.31 94 GLU A C 1
ATOM 728 O O . GLU A 1 94 ? -4.832 -6.807 5.321 1.00 96.31 94 GLU A O 1
ATOM 733 N N . SER A 1 95 ? -7.039 -6.590 5.712 1.00 96.75 95 SER A N 1
ATOM 734 C CA . SER A 1 95 ? -7.473 -6.616 4.315 1.00 96.75 95 SER A CA 1
ATOM 735 C C . SER A 1 95 ? -6.853 -5.478 3.489 1.00 96.75 95 SER A C 1
ATOM 737 O O . SER A 1 95 ? -6.387 -5.715 2.370 1.00 96.75 95 SER A O 1
ATOM 739 N N . ILE A 1 96 ? -6.777 -4.263 4.052 1.00 97.19 96 ILE A N 1
ATOM 740 C CA . ILE A 1 96 ? -6.118 -3.097 3.439 1.00 97.19 96 ILE A CA 1
ATOM 741 C C . ILE A 1 96 ? -4.613 -3.339 3.306 1.00 97.19 96 ILE A C 1
ATOM 743 O O . ILE A 1 96 ? -4.051 -3.193 2.221 1.00 97.19 96 ILE A O 1
ATOM 747 N N . ILE A 1 97 ? -3.946 -3.724 4.398 1.00 96.06 97 ILE A N 1
ATOM 748 C CA . ILE A 1 97 ? -2.488 -3.909 4.416 1.00 96.06 97 ILE A CA 1
ATOM 749 C C . ILE A 1 97 ? -2.065 -4.997 3.424 1.00 96.06 97 ILE A C 1
ATOM 751 O O . ILE A 1 97 ? -1.119 -4.791 2.663 1.00 96.06 97 ILE A O 1
ATOM 755 N N . THR A 1 98 ? -2.788 -6.117 3.386 1.00 94.94 98 THR A N 1
ATOM 756 C CA . THR A 1 98 ? -2.522 -7.234 2.466 1.00 94.94 98 THR A CA 1
ATOM 757 C C . THR A 1 98 ? -2.552 -6.784 1.003 1.00 94.94 98 THR A C 1
ATOM 759 O O . THR A 1 98 ? -1.667 -7.151 0.230 1.00 94.94 98 THR A O 1
ATOM 762 N N . ARG A 1 99 ? -3.512 -5.930 0.626 1.00 94.25 99 ARG A N 1
ATOM 763 C CA . ARG A 1 99 ? -3.635 -5.393 -0.740 1.00 94.25 99 ARG A CA 1
ATOM 764 C C . ARG A 1 99 ? -2.549 -4.374 -1.066 1.00 94.25 99 ARG A C 1
ATOM 766 O O . ARG A 1 99 ? -1.929 -4.446 -2.123 1.00 94.25 99 ARG A O 1
ATOM 773 N N . LEU A 1 100 ? -2.267 -3.453 -0.144 1.00 94.25 100 LEU A N 1
ATOM 774 C CA . LEU A 1 100 ? -1.292 -2.383 -0.376 1.00 94.25 100 LEU A CA 1
ATOM 775 C C . LEU A 1 100 ? 0.161 -2.885 -0.438 1.00 94.25 100 LEU A C 1
ATOM 777 O O . LEU A 1 100 ? 0.974 -2.312 -1.164 1.00 94.25 100 LEU A O 1
ATOM 781 N N . VAL A 1 101 ? 0.508 -3.942 0.302 1.00 93.31 101 VAL A N 1
ATOM 782 C CA . VAL A 1 101 ? 1.876 -4.502 0.329 1.00 93.31 101 VAL A CA 1
ATOM 783 C C . VAL A 1 101 ? 2.173 -5.386 -0.890 1.00 93.31 101 VAL A C 1
ATOM 785 O O . VAL A 1 101 ? 3.338 -5.709 -1.138 1.00 93.31 101 VAL A O 1
ATOM 788 N N . ARG A 1 102 ? 1.156 -5.748 -1.681 1.00 90.12 102 ARG A N 1
ATOM 789 C CA . ARG A 1 102 ? 1.325 -6.535 -2.906 1.00 90.12 102 ARG A CA 1
ATOM 790 C C . ARG A 1 102 ? 2.329 -5.858 -3.858 1.00 90.12 102 ARG A C 1
ATOM 792 O O . ARG A 1 102 ? 2.208 -4.653 -4.085 1.00 90.12 102 ARG A O 1
ATOM 799 N N . PRO A 1 103 ? 3.308 -6.584 -4.428 1.00 86.56 103 PRO A N 1
ATOM 800 C CA . PRO A 1 103 ? 4.267 -5.998 -5.361 1.00 86.56 103 PRO A CA 1
ATOM 801 C C . PRO A 1 103 ? 3.575 -5.337 -6.557 1.00 86.56 103 PRO A C 1
ATOM 803 O O . PRO A 1 103 ? 2.664 -5.917 -7.135 1.00 86.56 103 PRO A O 1
ATOM 806 N N . VAL A 1 104 ? 4.038 -4.145 -6.939 1.00 84.00 104 VAL A N 1
ATOM 807 C CA . VAL A 1 104 ? 3.522 -3.411 -8.111 1.00 84.00 104 VAL A CA 1
ATOM 808 C C . VAL A 1 104 ? 4.155 -3.861 -9.435 1.00 84.00 104 VAL A C 1
ATOM 810 O O . VAL A 1 104 ? 3.693 -3.471 -10.501 1.00 84.00 104 VAL A O 1
ATOM 813 N N . ASN A 1 105 ? 5.212 -4.681 -9.383 1.00 70.56 105 ASN A N 1
ATOM 814 C CA . ASN A 1 105 ? 5.930 -5.134 -10.573 1.00 70.56 105 ASN A CA 1
ATOM 815 C C . ASN A 1 105 ? 5.193 -6.260 -11.300 1.00 70.56 105 ASN A C 1
ATOM 817 O O . ASN A 1 105 ? 4.760 -7.229 -10.679 1.00 70.56 105 ASN A O 1
ATOM 821 N N . ARG A 1 106 ? 5.212 -6.180 -12.632 1.00 62.00 106 ARG A N 1
ATOM 822 C CA . ARG A 1 106 ? 5.101 -7.331 -13.533 1.00 62.00 106 ARG A CA 1
ATOM 823 C C . ARG A 1 106 ? 6.463 -8.029 -13.545 1.00 62.00 106 ARG A C 1
ATOM 825 O O . ARG A 1 106 ? 7.467 -7.399 -13.877 1.00 62.00 106 ARG A O 1
ATOM 832 N N . ASP A 1 107 ? 6.541 -9.279 -13.111 1.00 49.69 107 ASP A N 1
ATOM 833 C CA . ASP A 1 107 ? 7.810 -10.013 -13.119 1.00 49.69 107 ASP A CA 1
ATOM 834 C C . ASP A 1 107 ? 8.034 -10.601 -14.523 1.00 49.69 107 ASP A C 1
ATOM 836 O O . ASP A 1 107 ? 7.394 -11.577 -14.906 1.00 49.69 107 ASP A O 1
ATOM 840 N N . VAL A 1 108 ? 8.940 -9.999 -15.308 1.00 46.19 108 VAL A N 1
ATOM 841 C CA . VAL A 1 108 ? 9.250 -10.375 -16.713 1.00 46.19 108 VAL A CA 1
ATOM 842 C C . VAL A 1 108 ? 9.713 -11.835 -16.845 1.00 46.19 108 VAL A C 1
ATOM 844 O O . VAL A 1 108 ? 9.758 -12.401 -17.931 1.00 46.19 108 VAL A O 1
ATOM 847 N N . SER A 1 109 ? 10.089 -12.470 -15.734 1.00 46.22 109 SER A N 1
ATOM 848 C CA . SER A 1 109 ? 10.577 -13.848 -15.709 1.00 46.22 109 SER A CA 1
ATOM 849 C C . SER A 1 109 ? 9.482 -14.910 -15.877 1.00 46.22 109 SER A C 1
ATOM 851 O O . SER A 1 109 ? 9.805 -16.074 -16.135 1.00 46.22 109 SER A O 1
ATOM 853 N N . LEU A 1 110 ? 8.206 -14.530 -15.760 1.00 45.09 110 LEU A N 1
ATOM 854 C CA . LEU A 1 110 ? 7.060 -15.425 -15.869 1.00 45.09 110 LEU A CA 1
ATOM 855 C C . LEU A 1 110 ? 6.099 -14.903 -16.940 1.00 45.09 110 LEU A C 1
ATOM 857 O O . LEU A 1 110 ? 5.030 -14.392 -16.624 1.00 45.09 110 LEU A O 1
ATOM 861 N N . GLU A 1 111 ? 6.472 -15.070 -18.210 1.00 43.56 111 GLU A N 1
ATOM 862 C CA . GLU A 1 111 ? 5.505 -15.114 -19.311 1.00 43.56 111 GLU A CA 1
ATOM 863 C C . GLU A 1 111 ? 4.524 -16.263 -19.024 1.00 43.56 111 GLU A C 1
ATOM 865 O O . GLU A 1 111 ? 4.771 -17.431 -19.336 1.00 43.56 111 GLU A O 1
ATOM 870 N N . ARG A 1 112 ? 3.431 -15.951 -18.331 1.00 45.09 112 ARG A N 1
ATOM 871 C CA . ARG A 1 112 ? 2.190 -16.699 -18.480 1.00 45.09 112 ARG A CA 1
ATOM 872 C C . ARG A 1 112 ? 1.495 -16.094 -19.690 1.00 45.09 112 ARG A C 1
ATOM 874 O O . ARG A 1 112 ? 1.423 -14.877 -19.798 1.00 45.09 112 ARG A O 1
ATOM 881 N N . GLU A 1 113 ? 1.004 -16.944 -20.585 1.00 46.53 113 GLU A N 1
ATOM 882 C CA . GLU A 1 113 ? 0.208 -16.530 -21.750 1.00 46.53 113 GLU A CA 1
ATOM 883 C C . GLU A 1 113 ? -1.091 -15.790 -21.342 1.00 46.53 113 GLU A C 1
ATOM 885 O O . GLU A 1 113 ? -1.692 -15.125 -22.179 1.00 46.53 113 GLU A O 1
ATOM 890 N N . ASP A 1 114 ? -1.453 -15.826 -20.051 1.00 45.53 114 ASP A N 1
ATOM 891 C CA . ASP A 1 114 ? -2.551 -15.082 -19.425 1.00 45.53 114 ASP A CA 1
ATOM 892 C C . ASP A 1 114 ? -1.992 -13.872 -18.645 1.00 45.53 114 ASP A C 1
ATOM 894 O O . ASP A 1 114 ? -1.603 -13.963 -17.474 1.00 45.53 114 ASP A O 1
ATOM 898 N N . ASP A 1 115 ? -1.879 -12.734 -19.324 1.00 52.25 115 ASP A N 1
ATOM 899 C CA . ASP A 1 115 ? -1.141 -11.546 -18.880 1.00 52.25 115 ASP A CA 1
ATOM 900 C C . ASP A 1 115 ? -1.952 -10.609 -17.943 1.00 52.25 115 ASP A C 1
ATOM 902 O O . ASP A 1 115 ? -1.896 -9.380 -18.053 1.00 52.25 115 ASP A O 1
ATOM 906 N N . ASP A 1 116 ? -2.677 -11.191 -16.978 1.00 61.41 116 ASP A N 1
ATOM 907 C CA . ASP A 1 116 ? -3.640 -10.503 -16.094 1.00 61.41 116 ASP A CA 1
ATOM 908 C C . ASP A 1 116 ? -3.008 -9.808 -14.870 1.00 61.41 116 ASP A C 1
ATOM 910 O O . ASP A 1 116 ? -3.703 -9.145 -14.104 1.00 61.41 116 ASP A O 1
ATOM 914 N N . GLN A 1 117 ? -1.688 -9.896 -14.650 1.00 67.00 117 GLN A N 1
ATOM 915 C CA . GLN A 1 117 ? -1.056 -9.337 -13.436 1.00 67.00 117 GLN A CA 1
ATOM 916 C C . GLN A 1 117 ? -1.209 -7.815 -13.295 1.00 67.00 117 GLN A C 1
ATOM 918 O O . GLN A 1 117 ? -1.211 -7.294 -12.178 1.00 67.00 117 GLN A O 1
ATOM 923 N N . TYR A 1 118 ? -1.282 -7.082 -14.408 1.00 74.06 118 TYR A N 1
ATOM 924 C CA . TYR A 1 118 ? -1.513 -5.637 -14.371 1.00 74.06 118 TYR A CA 1
ATOM 925 C C . TYR A 1 118 ? -2.956 -5.326 -13.968 1.00 74.06 118 TYR A C 1
ATOM 927 O O . TYR A 1 118 ? -3.168 -4.544 -13.042 1.00 74.06 118 TYR A O 1
ATOM 935 N N . GLN A 1 119 ? -3.921 -6.001 -14.596 1.00 77.44 119 GLN A N 1
ATOM 936 C CA . GLN A 1 119 ? -5.337 -5.851 -14.276 1.00 77.44 119 GLN A CA 1
ATOM 937 C C . GLN A 1 119 ? -5.615 -6.251 -12.826 1.00 77.44 119 GLN A C 1
ATOM 939 O O . GLN A 1 119 ? -6.210 -5.489 -12.079 1.00 77.44 119 GLN A O 1
ATOM 944 N N . GLU A 1 120 ? -5.054 -7.370 -12.372 1.00 80.88 120 GLU A N 1
ATOM 945 C CA . GLU A 1 120 ? -5.194 -7.833 -10.993 1.00 80.88 120 GLU A CA 1
ATOM 946 C C . GLU A 1 120 ? -4.632 -6.819 -9.979 1.00 80.88 120 GLU A C 1
ATOM 948 O O . GLU A 1 120 ? -5.152 -6.667 -8.872 1.00 80.88 120 GLU A O 1
ATOM 953 N N . ASN A 1 121 ? -3.568 -6.095 -10.340 1.00 84.25 121 ASN A N 1
ATOM 954 C CA . ASN A 1 121 ? -3.012 -5.023 -9.517 1.00 84.25 121 ASN A CA 1
ATOM 955 C C . ASN A 1 121 ? -3.899 -3.770 -9.496 1.00 84.25 121 ASN A C 1
ATOM 957 O O . ASN A 1 121 ? -4.001 -3.141 -8.439 1.00 84.25 121 ASN A O 1
ATOM 961 N N . LEU A 1 122 ? -4.537 -3.423 -10.618 1.00 83.69 122 LEU A N 1
ATOM 962 C CA . LEU A 1 122 ? -5.529 -2.348 -10.688 1.00 83.69 122 LEU A CA 1
ATOM 963 C C . LEU A 1 122 ? -6.783 -2.696 -9.883 1.00 83.69 122 LEU A C 1
ATOM 965 O O . LEU A 1 122 ? -7.224 -1.884 -9.073 1.00 83.69 122 LEU A O 1
ATOM 969 N N . ASP A 1 123 ? -7.285 -3.921 -10.013 1.00 85.19 123 ASP A N 1
ATOM 970 C CA . ASP A 1 123 ? -8.422 -4.425 -9.242 1.00 85.19 123 ASP A CA 1
ATOM 971 C C . ASP A 1 123 ? -8.087 -4.407 -7.741 1.00 85.19 123 ASP A C 1
ATOM 973 O O . ASP A 1 123 ? -8.824 -3.849 -6.928 1.00 85.19 123 ASP A O 1
ATOM 977 N N . THR A 1 124 ? -6.898 -4.900 -7.367 1.00 87.88 124 THR A N 1
ATOM 978 C CA . THR A 1 124 ? -6.389 -4.838 -5.984 1.00 87.88 124 THR A CA 1
ATOM 979 C C . THR A 1 124 ? -6.315 -3.391 -5.470 1.00 87.88 124 THR A C 1
ATOM 981 O O . THR A 1 124 ? -6.592 -3.133 -4.294 1.00 87.88 124 THR A O 1
ATOM 984 N N . GLN A 1 125 ? -5.927 -2.437 -6.325 1.00 90.31 125 GLN A N 1
ATOM 985 C CA . GLN A 1 125 ? -5.848 -1.016 -5.982 1.00 90.31 125 GLN A CA 1
ATOM 986 C C . GLN A 1 125 ? -7.243 -0.409 -5.772 1.00 90.31 125 GLN A C 1
ATOM 988 O O . GLN A 1 125 ? -7.448 0.290 -4.778 1.00 90.31 125 GLN A O 1
ATOM 993 N N . ALA A 1 126 ? -8.197 -0.711 -6.654 1.00 90.19 126 ALA A N 1
ATOM 994 C CA . ALA A 1 126 ? -9.585 -0.274 -6.544 1.00 90.19 126 ALA A CA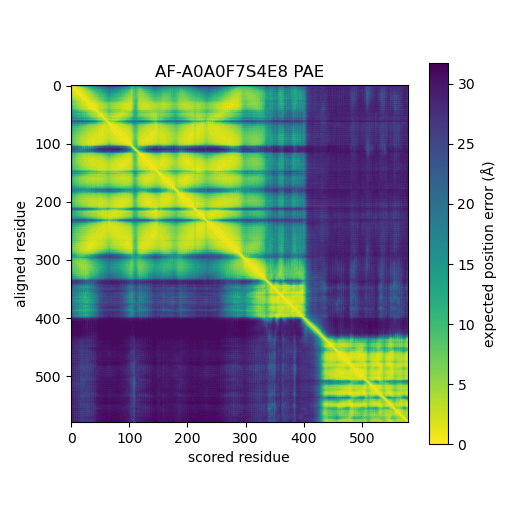 1
ATOM 995 C C . ALA A 1 126 ? -10.250 -0.831 -5.275 1.00 90.19 126 ALA A C 1
ATOM 997 O O . ALA A 1 126 ? -10.905 -0.092 -4.539 1.00 90.19 126 ALA A O 1
ATOM 998 N N . GLU A 1 127 ? -10.024 -2.108 -4.953 1.00 92.06 127 GLU A N 1
ATOM 999 C CA . GLU A 1 127 ? -10.514 -2.714 -3.712 1.00 92.06 127 GLU A CA 1
ATOM 1000 C C . GLU A 1 127 ? -9.911 -2.051 -2.462 1.00 92.06 127 GLU A C 1
ATOM 1002 O O . GLU A 1 127 ? -10.601 -1.872 -1.454 1.00 92.06 127 GLU A O 1
ATOM 1007 N N . ALA A 1 128 ? -8.621 -1.694 -2.506 1.00 94.38 128 ALA A N 1
ATOM 1008 C CA . ALA A 1 128 ? -7.948 -1.004 -1.407 1.00 94.38 128 ALA A CA 1
ATOM 1009 C C . ALA A 1 128 ? -8.485 0.421 -1.199 1.00 94.38 128 ALA A C 1
ATOM 1011 O O . ALA A 1 128 ? -8.601 0.854 -0.052 1.00 94.38 128 ALA A O 1
ATOM 1012 N N . GLU A 1 129 ? -8.845 1.127 -2.275 1.00 95.00 129 GLU A N 1
ATOM 1013 C CA . GLU A 1 129 ? -9.476 2.451 -2.214 1.00 95.00 129 GLU A CA 1
ATOM 1014 C C . GLU A 1 129 ? -10.826 2.387 -1.495 1.00 95.00 129 GLU A C 1
ATOM 1016 O O . GLU A 1 129 ? -11.046 3.106 -0.519 1.00 95.00 129 GLU A O 1
ATOM 1021 N N . VAL A 1 130 ? -11.694 1.459 -1.913 1.00 96.50 130 VAL A N 1
ATOM 1022 C CA . VAL A 1 130 ? -13.013 1.243 -1.301 1.00 96.50 130 VAL A CA 1
ATOM 1023 C C . VAL A 1 130 ? -12.882 0.938 0.195 1.00 96.50 130 VAL A C 1
ATOM 1025 O O . VAL A 1 130 ? -13.586 1.527 1.022 1.00 96.50 130 VAL A O 1
ATOM 1028 N N . LEU A 1 131 ? -11.952 0.050 0.564 1.00 97.50 131 LEU A N 1
ATOM 1029 C CA . LEU A 1 131 ? -11.691 -0.290 1.963 1.00 97.50 131 LEU A CA 1
ATOM 1030 C C . LEU A 1 131 ? -11.174 0.910 2.768 1.00 97.50 131 LEU A C 1
ATOM 1032 O O . LEU A 1 131 ? -11.662 1.141 3.871 1.00 97.50 131 LEU A O 1
ATOM 1036 N N . LEU A 1 132 ? -10.217 1.682 2.242 1.00 97.06 132 LEU A N 1
ATOM 1037 C CA . LEU A 1 132 ? -9.676 2.867 2.919 1.00 97.06 132 LEU A CA 1
ATOM 1038 C C . LEU A 1 132 ? -10.742 3.948 3.129 1.00 97.06 132 LEU A C 1
ATOM 1040 O O . LEU A 1 132 ? -10.840 4.505 4.225 1.00 97.06 132 LEU A O 1
ATOM 1044 N N . GLU A 1 133 ? -11.567 4.208 2.113 1.00 96.06 133 GLU A N 1
ATOM 1045 C CA . GLU A 1 133 ? -12.676 5.161 2.201 1.00 96.06 133 GLU A CA 1
ATOM 1046 C C . GLU A 1 133 ? -13.687 4.762 3.280 1.00 96.06 133 GLU A C 1
ATOM 1048 O O . GLU A 1 133 ? -14.161 5.623 4.018 1.00 96.06 133 GLU A O 1
ATOM 1053 N N . MET A 1 134 ? -13.981 3.465 3.427 1.00 97.62 134 MET A N 1
ATOM 1054 C CA . MET A 1 134 ? -14.901 2.958 4.454 1.00 97.62 134 MET A CA 1
ATOM 1055 C C . MET A 1 134 ? -14.262 2.819 5.842 1.00 97.62 134 MET A C 1
ATOM 1057 O O . MET A 1 134 ? -14.954 2.948 6.857 1.00 97.62 134 MET A O 1
ATOM 1061 N N . TYR A 1 135 ? -12.948 2.607 5.920 1.00 98.12 135 TYR A N 1
ATOM 1062 C CA . TYR A 1 135 ? -12.228 2.458 7.185 1.00 98.12 135 TYR A CA 1
ATOM 1063 C C . TYR A 1 135 ? -12.245 3.746 8.020 1.00 98.12 135 TYR A C 1
ATOM 1065 O O . TYR A 1 135 ? -12.359 3.689 9.244 1.00 98.12 135 TYR A O 1
ATOM 1073 N N . ARG A 1 136 ? -12.218 4.924 7.380 1.00 96.31 136 ARG A N 1
ATOM 1074 C CA . ARG A 1 136 ? -12.286 6.221 8.080 1.00 96.31 136 ARG A CA 1
ATOM 1075 C C . ARG A 1 136 ? -13.613 6.419 8.836 1.00 96.31 136 ARG A C 1
ATOM 1077 O O . ARG A 1 136 ? -13.554 6.682 10.040 1.00 96.31 136 ARG A O 1
ATOM 1084 N N . PRO A 1 137 ? -14.800 6.244 8.217 1.00 96.25 137 PRO A N 1
ATOM 1085 C CA . PRO A 1 137 ? -16.060 6.223 8.950 1.00 96.25 137 PRO A CA 1
ATOM 1086 C C . PRO A 1 137 ? -16.139 5.151 10.035 1.00 96.25 137 PRO A C 1
ATOM 1088 O O . PRO A 1 137 ? -16.718 5.420 11.080 1.00 96.25 137 PRO A O 1
ATOM 1091 N N . LEU A 1 138 ? -15.554 3.965 9.829 1.00 97.50 138 LEU A N 1
ATOM 1092 C CA . LEU A 1 138 ? -15.527 2.913 10.853 1.00 97.50 138 LEU A CA 1
ATOM 1093 C C . LEU A 1 138 ? -14.721 3.345 12.095 1.00 97.50 138 LEU A C 1
ATOM 1095 O O . LEU A 1 138 ? -15.158 3.147 13.226 1.00 97.50 138 LEU A O 1
ATOM 1099 N N . LEU A 1 139 ? -13.570 4.001 11.910 1.00 96.88 139 LEU A N 1
ATOM 1100 C CA . LEU A 1 139 ? -12.801 4.583 13.019 1.00 96.88 139 LEU A CA 1
ATOM 1101 C C . LEU A 1 139 ? -13.602 5.664 13.764 1.00 96.88 139 LEU A C 1
ATOM 1103 O O . LEU A 1 139 ? -13.537 5.751 14.991 1.00 96.88 139 LEU A O 1
ATOM 1107 N N . SER A 1 140 ? -14.353 6.492 13.036 1.00 95.88 140 SER A N 1
ATOM 1108 C CA . SER A 1 140 ? -15.234 7.507 13.625 1.00 95.88 140 SER A CA 1
ATOM 1109 C C . SER A 1 140 ? -16.426 6.896 14.361 1.00 95.88 140 SER A C 1
ATOM 1111 O O . SER A 1 140 ? -16.787 7.389 15.424 1.00 95.88 140 SER A O 1
ATOM 1113 N N . GLU A 1 141 ? -16.998 5.795 13.871 1.00 95.44 141 GLU A N 1
ATOM 1114 C CA . GLU A 1 141 ? -18.085 5.095 14.565 1.00 95.44 141 GLU A CA 1
ATOM 1115 C C . GLU A 1 141 ? -17.607 4.546 15.916 1.00 95.44 141 GLU A C 1
ATOM 1117 O O . GLU A 1 141 ? -18.310 4.684 16.916 1.00 95.44 141 GLU A O 1
ATOM 1122 N N . ARG A 1 142 ? -16.363 4.050 16.008 1.00 96.00 142 ARG A N 1
ATOM 1123 C CA . ARG A 1 142 ? -15.773 3.667 17.303 1.00 96.00 142 ARG A CA 1
ATOM 1124 C C . ARG A 1 142 ? -15.692 4.836 18.285 1.00 96.00 142 ARG A C 1
ATOM 1126 O O . ARG A 1 142 ? -15.995 4.665 19.463 1.00 96.00 142 ARG A O 1
ATOM 1133 N N . GLU A 1 143 ? -15.286 6.022 17.828 1.00 95.81 143 GLU A N 1
ATOM 1134 C CA . GLU A 1 143 ? -15.276 7.225 18.675 1.00 95.81 143 GLU A CA 1
ATOM 1135 C C . GLU A 1 143 ? -16.690 7.602 19.131 1.00 95.81 143 GLU A C 1
ATOM 1137 O O . GLU A 1 143 ? -16.891 7.949 20.296 1.00 95.81 143 GLU A O 1
ATOM 1142 N N . LYS A 1 144 ? -17.674 7.474 18.238 1.00 94.88 144 LYS A N 1
ATOM 1143 C CA . LYS A 1 144 ? -19.085 7.712 18.540 1.00 94.88 144 LYS A CA 1
ATOM 1144 C C . LYS A 1 144 ? -19.626 6.721 19.574 1.00 94.88 144 LYS A C 1
ATOM 1146 O O . LYS A 1 144 ? -20.288 7.160 20.508 1.00 94.88 144 LYS A O 1
ATOM 1151 N N . ILE A 1 145 ? -19.287 5.431 19.488 1.00 95.44 145 ILE A N 1
ATOM 1152 C CA . ILE A 1 145 ? -19.627 4.434 20.522 1.00 95.44 145 ILE A CA 1
ATOM 1153 C C . ILE A 1 145 ? -19.035 4.843 21.878 1.00 95.44 145 ILE A C 1
ATOM 1155 O O . ILE A 1 145 ? -19.707 4.754 22.900 1.00 95.44 145 ILE A O 1
ATOM 1159 N N . LEU A 1 146 ? -17.793 5.337 21.901 1.00 95.94 146 LEU A N 1
ATOM 1160 C CA . LEU A 1 146 ? -17.111 5.713 23.142 1.00 95.94 146 LEU A CA 1
ATOM 1161 C C . LEU A 1 146 ? -17.650 7.007 23.767 1.00 95.94 146 LEU A C 1
ATOM 1163 O O . LEU A 1 146 ? -17.851 7.053 24.977 1.00 95.94 146 LEU A O 1
ATOM 1167 N N . LYS A 1 147 ? -17.835 8.071 22.975 1.00 93.38 147 LYS A N 1
ATOM 1168 C CA . LYS A 1 147 ? -18.078 9.442 23.473 1.00 93.38 147 LYS A CA 1
ATOM 1169 C C . LYS A 1 147 ? -19.345 10.111 22.943 1.00 93.38 147 LYS A C 1
ATOM 1171 O O . LYS A 1 147 ? -19.699 11.178 23.434 1.00 93.38 147 LYS A O 1
ATOM 1176 N N . GLY A 1 148 ? -19.979 9.564 21.911 1.00 88.69 148 GLY A N 1
ATOM 1177 C CA . GLY A 1 148 ? -21.146 10.143 21.237 1.00 88.69 148 GLY A CA 1
ATOM 1178 C C . GLY A 1 148 ? -20.816 11.281 20.275 1.00 88.69 148 GLY A C 1
ATOM 1179 O O . GLY A 1 148 ? -21.284 11.289 19.139 1.00 88.69 148 GLY A O 1
ATOM 1180 N N . ASN A 1 149 ? -19.976 12.223 20.699 1.00 84.88 149 ASN A N 1
ATOM 1181 C CA . ASN A 1 149 ? -19.629 13.389 19.894 1.00 84.88 149 ASN A CA 1
ATOM 1182 C C . ASN A 1 149 ? -18.529 13.059 18.879 1.00 84.88 149 ASN A C 1
ATOM 1184 O O . ASN A 1 149 ? -17.383 12.812 19.251 1.00 84.88 149 ASN A O 1
ATOM 1188 N N . VAL A 1 150 ? -18.876 13.127 17.596 1.00 89.94 150 VAL A N 1
ATOM 1189 C CA . VAL A 1 150 ? -17.949 13.047 16.459 1.00 89.94 150 VAL A CA 1
ATOM 1190 C C . VAL A 1 150 ? -18.152 14.239 15.532 1.00 89.94 150 VAL A C 1
ATOM 1192 O O . VAL A 1 150 ? -19.184 14.909 15.581 1.00 89.94 150 VAL A O 1
ATOM 1195 N N . ALA A 1 151 ? -17.160 14.528 14.688 1.00 87.75 151 ALA A N 1
ATOM 1196 C CA . ALA A 1 151 ? -17.289 15.586 13.693 1.00 87.75 151 ALA A CA 1
ATOM 1197 C C . ALA A 1 151 ? -18.492 15.328 12.765 1.00 87.75 151 ALA A C 1
ATOM 1199 O O . ALA A 1 151 ? -18.803 14.184 12.425 1.00 87.75 151 ALA A O 1
ATOM 1200 N N . VAL A 1 152 ? -19.170 16.401 12.352 1.00 86.50 152 VAL A N 1
ATOM 1201 C CA . VAL A 1 152 ? -20.362 16.313 11.497 1.00 86.50 152 VAL A CA 1
ATOM 1202 C C . VAL A 1 152 ? -20.016 15.590 10.196 1.00 86.50 152 VAL A C 1
ATOM 1204 O O . VAL A 1 152 ? -19.055 15.946 9.517 1.00 86.50 152 VAL A O 1
ATOM 1207 N N . GLY A 1 153 ? -20.797 14.561 9.869 1.00 87.00 153 GLY A N 1
ATOM 1208 C CA . GLY A 1 153 ? -20.606 13.736 8.678 1.00 87.00 153 GLY A CA 1
ATOM 1209 C C . GLY A 1 153 ? -19.437 12.747 8.748 1.00 87.00 153 GLY A C 1
ATOM 1210 O O . GLY A 1 153 ? -19.177 12.059 7.766 1.00 87.00 153 GLY A O 1
ATOM 1211 N N . ALA A 1 154 ? -18.741 12.618 9.885 1.00 88.94 154 ALA A N 1
ATOM 1212 C CA . ALA A 1 154 ? -17.596 11.708 10.016 1.00 88.94 154 ALA A CA 1
ATOM 1213 C C . ALA A 1 154 ? -17.963 10.220 9.891 1.00 88.94 154 ALA A C 1
ATOM 1215 O O . ALA A 1 154 ? -17.090 9.401 9.610 1.00 88.94 154 ALA A O 1
ATOM 1216 N N . THR A 1 155 ? -19.232 9.872 10.106 1.00 90.44 155 THR A N 1
ATOM 1217 C CA . THR A 1 155 ? -19.776 8.512 9.970 1.00 90.44 155 THR A CA 1
ATOM 1218 C C . THR A 1 155 ? -20.677 8.361 8.740 1.00 90.44 155 THR A C 1
ATOM 1220 O O . THR A 1 155 ? -21.176 7.267 8.464 1.00 90.44 155 THR A O 1
ATOM 1223 N N . ASP A 1 156 ? -20.868 9.425 7.957 1.00 92.38 156 ASP A N 1
ATOM 1224 C CA . ASP A 1 156 ? -21.672 9.371 6.740 1.00 92.38 156 ASP A CA 1
ATOM 1225 C C . ASP A 1 156 ? -21.012 8.482 5.681 1.00 92.38 156 ASP A C 1
ATOM 1227 O O . ASP A 1 156 ? -19.816 8.184 5.723 1.00 92.38 156 ASP A O 1
ATOM 1231 N N . LYS A 1 157 ? -21.803 8.078 4.680 1.00 94.00 157 LYS A N 1
ATOM 1232 C CA . LYS A 1 157 ? -21.258 7.437 3.480 1.00 94.00 157 LYS A CA 1
ATOM 1233 C C . LYS A 1 157 ? -20.176 8.333 2.854 1.00 94.00 157 LYS A C 1
ATOM 1235 O O . LYS A 1 157 ? -20.467 9.517 2.622 1.00 94.00 157 LYS A O 1
ATOM 1240 N N . PRO A 1 158 ? -18.991 7.781 2.526 1.00 95.19 158 PRO A N 1
ATOM 1241 C CA . PRO A 1 158 ? -17.930 8.520 1.857 1.00 95.19 158 PRO A CA 1
ATOM 1242 C C . PRO A 1 158 ? -18.401 9.170 0.558 1.00 95.19 158 PRO A C 1
ATOM 1244 O O . PRO A 1 158 ? -19.349 8.716 -0.091 1.00 95.19 158 PRO A O 1
ATOM 1247 N N . ARG A 1 159 ? -17.706 10.234 0.157 1.00 94.81 159 ARG A N 1
ATOM 1248 C CA . ARG A 1 159 ? -18.008 10.960 -1.079 1.00 94.81 159 ARG A CA 1
ATOM 1249 C C . ARG A 1 159 ? -17.927 10.043 -2.303 1.00 94.81 159 ARG A C 1
ATOM 1251 O O . ARG A 1 159 ? -18.875 10.027 -3.082 1.00 94.81 159 ARG A O 1
ATOM 1258 N N . LEU A 1 160 ? -16.870 9.232 -2.397 1.00 93.44 160 LEU A N 1
ATOM 1259 C CA . LEU A 1 160 ? -16.665 8.286 -3.498 1.00 93.44 160 LEU A CA 1
ATOM 1260 C C . LEU A 1 160 ? -17.826 7.287 -3.624 1.00 93.44 160 LEU A C 1
ATOM 1262 O O . LEU A 1 160 ? -18.322 7.050 -4.720 1.00 93.44 160 LEU A O 1
ATOM 1266 N N . PHE A 1 161 ? -18.339 6.776 -2.498 1.00 96.75 161 PHE A N 1
ATOM 1267 C CA . PHE A 1 161 ? -19.521 5.909 -2.495 1.00 96.75 161 PHE A CA 1
ATOM 1268 C C . PHE A 1 161 ? -20.734 6.640 -3.101 1.00 96.75 161 PHE A C 1
ATOM 1270 O O . PHE A 1 161 ? -21.376 6.123 -4.014 1.00 96.75 161 PHE A O 1
ATOM 1277 N N . LYS A 1 162 ? -21.035 7.867 -2.656 1.00 96.38 162 LYS A N 1
ATOM 1278 C CA . LYS A 1 162 ? -22.171 8.647 -3.188 1.00 96.38 162 LYS A CA 1
ATOM 1279 C C . LYS A 1 162 ? -22.023 8.942 -4.688 1.00 96.38 162 LYS A C 1
ATOM 1281 O O . LYS A 1 162 ? -23.016 8.884 -5.411 1.00 96.38 162 LYS A O 1
ATOM 1286 N N . GLU A 1 163 ? -20.810 9.247 -5.143 1.00 95.94 163 GLU A N 1
ATOM 1287 C CA . GLU A 1 163 ? -20.500 9.531 -6.551 1.00 95.94 163 GLU A CA 1
ATOM 1288 C C . GLU A 1 163 ? -20.683 8.290 -7.434 1.00 95.94 163 GLU A C 1
ATOM 1290 O O . GLU A 1 163 ? -21.417 8.352 -8.420 1.00 95.94 163 GLU A O 1
ATOM 1295 N N . ILE A 1 164 ? -20.116 7.146 -7.040 1.00 93.81 164 ILE A N 1
ATOM 1296 C CA . ILE A 1 164 ? -20.272 5.876 -7.765 1.00 93.81 164 ILE A CA 1
ATOM 1297 C C . ILE A 1 164 ? -21.737 5.423 -7.765 1.00 93.81 164 ILE A C 1
ATOM 1299 O O . ILE A 1 164 ? -22.268 5.010 -8.796 1.00 93.81 164 ILE A O 1
ATOM 1303 N N . GLU A 1 165 ? -22.434 5.533 -6.629 1.00 95.81 165 GLU A N 1
ATOM 1304 C CA . GLU A 1 165 ? -23.854 5.184 -6.544 1.00 95.81 165 GLU A CA 1
ATOM 1305 C C . GLU A 1 165 ? -24.700 6.033 -7.506 1.00 95.81 165 GLU A C 1
ATOM 1307 O O . GLU A 1 165 ? -25.608 5.511 -8.161 1.00 95.81 165 GLU A O 1
ATOM 1312 N N . ALA A 1 166 ? -24.404 7.332 -7.612 1.00 95.12 166 ALA A N 1
ATOM 1313 C CA . ALA A 1 166 ? -25.070 8.225 -8.552 1.00 95.12 166 ALA A CA 1
ATOM 1314 C C . ALA A 1 166 ? -24.752 7.861 -10.011 1.00 95.12 166 ALA A C 1
ATOM 1316 O O . ALA A 1 166 ? -25.685 7.752 -10.808 1.00 95.12 166 ALA A O 1
ATOM 1317 N N . ALA A 1 167 ? -23.482 7.612 -10.346 1.00 92.06 167 ALA A N 1
ATOM 1318 C CA . ALA A 1 167 ? -23.048 7.245 -11.695 1.00 92.06 167 ALA A CA 1
ATOM 1319 C C . ALA A 1 167 ? -23.730 5.956 -12.187 1.00 92.06 167 ALA A C 1
ATOM 1321 O O . ALA A 1 167 ? -24.395 5.955 -13.225 1.00 92.06 167 ALA A O 1
ATOM 1322 N N . VAL A 1 168 ? -23.689 4.888 -11.382 1.00 92.62 168 VAL A N 1
ATOM 1323 C CA . VAL A 1 168 ? -24.335 3.605 -11.709 1.00 92.62 168 VAL A CA 1
ATOM 1324 C C . VAL A 1 168 ? -25.856 3.758 -11.831 1.00 92.62 168 VAL A C 1
ATOM 1326 O O . VAL A 1 168 ? -26.485 3.148 -12.700 1.00 92.62 168 VAL A O 1
ATOM 1329 N N . ARG A 1 169 ? -26.481 4.593 -10.988 1.00 93.12 169 ARG A N 1
ATOM 1330 C CA . ARG A 1 169 ? -27.925 4.871 -11.065 1.00 93.12 169 ARG A CA 1
ATOM 1331 C C . ARG A 1 169 ? -28.299 5.590 -12.362 1.00 93.12 169 ARG A C 1
ATOM 1333 O O . ARG A 1 169 ? -29.311 5.233 -12.968 1.00 93.12 169 ARG A O 1
ATOM 1340 N N . VAL A 1 170 ? -27.505 6.577 -12.780 1.00 90.94 170 VAL A N 1
ATOM 1341 C CA . VAL A 1 170 ? -27.703 7.303 -14.044 1.00 90.94 170 VAL A CA 1
ATOM 1342 C C . VAL A 1 170 ? -27.557 6.351 -15.229 1.00 90.94 170 VAL A C 1
ATOM 1344 O O . VAL A 1 170 ? -28.479 6.271 -16.041 1.00 90.94 170 VAL A O 1
ATOM 1347 N N . ALA A 1 171 ? -26.487 5.553 -15.275 1.00 87.81 171 ALA A N 1
ATOM 1348 C CA . ALA A 1 171 ? -26.260 4.572 -16.337 1.00 87.81 171 ALA A CA 1
ATOM 1349 C C . ALA A 1 171 ? -27.420 3.565 -16.454 1.00 87.81 171 ALA A C 1
ATOM 1351 O O . ALA A 1 171 ? -27.964 3.342 -17.538 1.00 87.81 171 ALA A O 1
ATOM 1352 N N . ARG A 1 172 ? -27.898 3.032 -15.320 1.00 88.19 172 ARG A N 1
ATOM 1353 C CA . ARG A 1 172 ? -29.065 2.136 -15.286 1.00 88.19 172 ARG A CA 1
ATOM 1354 C C . ARG A 1 172 ? -30.340 2.815 -15.793 1.00 88.19 172 ARG A C 1
ATOM 1356 O O . ARG A 1 172 ? -31.121 2.191 -16.509 1.00 88.19 172 ARG A O 1
ATOM 1363 N N . SER A 1 173 ? -30.574 4.074 -15.422 1.00 89.06 173 SER A N 1
ATOM 1364 C CA . SER A 1 173 ? -31.738 4.841 -15.887 1.00 89.06 173 SER A CA 1
ATOM 1365 C C . SER A 1 173 ? -31.691 5.097 -17.395 1.00 89.06 173 SER A C 1
ATOM 1367 O O . SER A 1 173 ? -32.725 5.001 -18.056 1.00 89.06 173 SER A O 1
ATOM 1369 N N . ASN A 1 174 ? -30.517 5.413 -17.944 1.00 87.56 174 ASN A N 1
ATOM 1370 C CA . ASN A 1 174 ? -30.332 5.629 -19.380 1.00 87.56 174 ASN A CA 1
ATOM 1371 C C . ASN A 1 174 ? -30.584 4.339 -20.168 1.00 87.56 174 ASN A C 1
ATOM 1373 O O . ASN A 1 174 ? -31.366 4.355 -21.118 1.00 87.56 174 ASN A O 1
ATOM 1377 N N . SER A 1 175 ? -30.041 3.214 -19.691 1.00 85.50 175 SER A N 1
ATOM 1378 C CA . SER A 1 175 ? -30.288 1.885 -20.263 1.00 85.50 175 SER A CA 1
ATOM 1379 C C . SER A 1 175 ? -31.784 1.531 -20.285 1.00 85.50 175 SER A C 1
ATOM 1381 O O . SER A 1 175 ? -32.313 1.149 -21.326 1.00 85.50 175 SER A O 1
ATOM 1383 N N . LEU A 1 176 ? -32.512 1.763 -19.182 1.00 87.94 176 LEU A N 1
ATOM 1384 C CA . LEU A 1 176 ? -33.965 1.530 -19.108 1.00 87.94 176 LEU A CA 1
ATOM 1385 C C . LEU A 1 176 ? -34.782 2.412 -20.066 1.00 87.94 176 LEU A C 1
ATOM 1387 O O . LEU A 1 176 ? -35.872 2.023 -20.479 1.00 87.94 176 LEU A O 1
ATOM 1391 N N . ARG A 1 177 ? -34.280 3.604 -20.399 1.00 90.25 177 ARG A N 1
ATOM 1392 C CA . ARG A 1 177 ? -34.914 4.538 -21.342 1.00 90.25 177 ARG A CA 1
ATOM 1393 C C . ARG A 1 177 ? -34.490 4.305 -22.795 1.00 90.25 177 ARG A C 1
ATOM 1395 O O . ARG A 1 177 ? -34.965 5.028 -23.666 1.00 90.25 177 ARG A O 1
ATOM 1402 N N . GLY A 1 178 ? -33.609 3.337 -23.058 1.00 83.56 178 GLY A N 1
ATOM 1403 C CA . GLY A 1 178 ? -33.052 3.086 -24.389 1.00 83.56 178 GLY A CA 1
ATOM 1404 C C . GLY A 1 178 ? -32.145 4.211 -24.899 1.00 83.56 178 GLY A C 1
ATOM 1405 O O . GLY A 1 178 ? -31.964 4.344 -26.106 1.00 83.56 178 GLY A O 1
ATOM 1406 N N . ILE A 1 179 ? -31.605 5.044 -24.004 1.00 83.38 179 ILE A N 1
ATOM 1407 C CA . ILE A 1 179 ? -30.650 6.095 -24.362 1.00 83.38 179 ILE A CA 1
ATOM 1408 C C . ILE A 1 179 ? -29.278 5.433 -24.496 1.00 83.38 179 ILE A C 1
ATOM 1410 O O . ILE A 1 179 ? -28.716 4.983 -23.499 1.00 83.38 179 ILE A O 1
ATOM 1414 N N . VAL A 1 180 ? -28.763 5.367 -25.725 1.00 73.75 180 VAL A N 1
ATOM 1415 C CA . VAL A 1 180 ? -27.392 4.925 -26.008 1.00 73.75 180 VAL A CA 1
ATOM 1416 C C . VAL A 1 180 ? -26.485 6.138 -25.885 1.00 73.75 180 VAL A C 1
ATOM 1418 O O . VAL A 1 180 ? -26.643 7.103 -26.631 1.00 73.75 180 VAL A O 1
ATOM 1421 N N . ASP A 1 181 ? -25.573 6.093 -24.923 1.00 74.06 181 ASP A N 1
ATOM 1422 C CA . ASP A 1 181 ? -24.513 7.081 -24.782 1.00 74.06 181 ASP A CA 1
ATOM 1423 C C . ASP A 1 181 ? -23.287 6.578 -25.567 1.00 74.06 181 ASP A C 1
ATOM 1425 O O . ASP A 1 181 ? -22.709 5.558 -25.183 1.00 74.06 181 ASP A O 1
ATOM 1429 N N . PRO A 1 182 ? -22.935 7.211 -26.702 1.00 72.75 182 PRO A N 1
ATOM 1430 C CA . PRO A 1 182 ? -21.830 6.766 -27.546 1.00 72.75 182 PRO A CA 1
ATOM 1431 C C . PRO A 1 182 ? -20.454 6.937 -26.887 1.00 72.75 182 PRO A C 1
ATOM 1433 O O . PRO A 1 182 ? -19.507 6.308 -27.352 1.00 72.75 182 PRO A O 1
ATOM 1436 N N . ASP A 1 183 ? -20.353 7.725 -25.812 1.00 75.31 183 ASP A N 1
ATOM 1437 C CA . ASP A 1 183 ? -19.118 7.934 -25.046 1.00 75.31 183 ASP A CA 1
ATOM 1438 C C . ASP A 1 183 ? -19.073 7.077 -23.760 1.00 75.31 183 ASP A C 1
ATOM 1440 O O . ASP A 1 183 ? -18.179 7.237 -22.925 1.00 75.31 183 ASP A O 1
ATOM 1444 N N . MET A 1 184 ? -20.036 6.166 -23.564 1.00 73.50 184 MET A N 1
ATOM 1445 C CA . MET A 1 184 ? -20.090 5.309 -22.380 1.00 73.50 184 MET A CA 1
ATOM 1446 C C . MET A 1 184 ? -19.020 4.217 -22.431 1.00 73.50 184 MET A C 1
ATOM 1448 O O . MET A 1 184 ? -19.077 3.298 -23.245 1.00 73.50 184 MET A O 1
ATOM 1452 N N . ASP A 1 185 ? -18.088 4.282 -21.486 1.00 80.69 185 ASP A N 1
ATOM 1453 C CA . ASP A 1 185 ? -17.096 3.239 -21.252 1.00 80.69 185 ASP A CA 1
ATOM 1454 C C . ASP A 1 185 ? -17.724 2.076 -20.454 1.00 80.69 185 ASP A C 1
ATOM 1456 O O . ASP A 1 185 ? -18.020 2.193 -19.258 1.00 80.69 185 ASP A O 1
ATOM 1460 N N . GLU A 1 186 ? -17.977 0.955 -21.140 1.00 82.44 186 GLU A N 1
ATOM 1461 C CA . GLU A 1 186 ? -18.577 -0.250 -20.551 1.00 82.44 186 GLU A CA 1
ATOM 1462 C C . GLU A 1 186 ? -17.698 -0.876 -19.458 1.00 82.44 186 GLU A C 1
ATOM 1464 O O . GLU A 1 186 ? -18.227 -1.392 -18.468 1.00 82.44 186 GLU A O 1
ATOM 1469 N N . GLU A 1 187 ? -16.371 -0.796 -19.591 1.00 79.94 187 GLU A N 1
ATOM 1470 C CA . GLU A 1 187 ? -15.442 -1.367 -18.615 1.00 79.94 187 GLU A CA 1
ATOM 1471 C C . GLU A 1 187 ? -15.375 -0.488 -17.363 1.00 79.94 187 GLU A C 1
ATOM 1473 O O . GLU A 1 187 ? -15.464 -0.993 -16.241 1.00 79.94 187 GLU A O 1
ATOM 1478 N N . LEU A 1 188 ? -15.357 0.839 -17.527 1.00 85.06 188 LEU A N 1
ATOM 1479 C CA . LEU A 1 188 ? -15.477 1.766 -16.400 1.00 85.06 188 LEU A CA 1
ATOM 1480 C C . LEU A 1 188 ? -16.779 1.539 -15.620 1.00 85.06 188 LEU A C 1
ATOM 1482 O O . LEU A 1 188 ? -16.775 1.509 -14.386 1.00 85.06 188 LEU A O 1
ATOM 1486 N N . LEU A 1 189 ? -17.900 1.355 -16.324 1.00 86.31 189 LEU A N 1
ATOM 1487 C CA . LEU A 1 189 ? -19.188 1.086 -15.689 1.00 86.31 189 LEU A CA 1
ATOM 1488 C C . LEU A 1 189 ? -19.176 -0.246 -14.925 1.00 86.31 189 LEU A C 1
ATOM 1490 O O . LEU A 1 189 ? -19.727 -0.325 -13.823 1.00 86.31 189 LEU A O 1
ATOM 1494 N N . ARG A 1 190 ? -18.538 -1.283 -15.476 1.00 86.94 190 ARG A N 1
ATOM 1495 C CA . ARG A 1 190 ? -18.366 -2.583 -14.814 1.00 86.94 190 ARG A CA 1
ATOM 1496 C C . ARG A 1 190 ? -17.557 -2.455 -13.520 1.00 86.94 190 ARG A C 1
ATOM 1498 O O . ARG A 1 190 ? -18.009 -2.945 -12.483 1.00 86.94 190 ARG A O 1
ATOM 1505 N N . VAL A 1 191 ? -16.424 -1.751 -13.551 1.00 86.62 191 VAL A N 1
ATOM 1506 C CA . VAL A 1 191 ? -15.594 -1.493 -12.359 1.00 86.62 191 VAL A CA 1
ATOM 1507 C C . VAL A 1 191 ? -16.387 -0.716 -11.302 1.00 86.62 191 VAL A C 1
ATOM 1509 O O . VAL A 1 191 ? -16.422 -1.107 -10.134 1.00 86.62 191 VAL A O 1
ATOM 1512 N N . GLN A 1 192 ? -17.116 0.331 -11.701 1.00 90.75 192 GLN A N 1
ATOM 1513 C CA . GLN A 1 192 ? -17.966 1.107 -10.789 1.00 90.75 192 GLN A CA 1
ATOM 1514 C C . GLN A 1 192 ? -19.072 0.260 -10.139 1.00 90.75 192 GLN A C 1
ATOM 1516 O O . GLN A 1 192 ? -19.391 0.449 -8.963 1.00 90.75 192 GLN A O 1
ATOM 1521 N N . GLN A 1 193 ? -19.661 -0.690 -10.870 1.00 92.25 193 GLN A N 1
ATOM 1522 C CA . GLN A 1 193 ? -20.650 -1.617 -10.312 1.00 92.25 193 GLN A CA 1
ATOM 1523 C C . GLN A 1 193 ? -20.037 -2.543 -9.255 1.00 92.25 193 GLN A C 1
ATOM 1525 O O . GLN A 1 193 ? -20.631 -2.706 -8.186 1.00 92.25 193 GLN A O 1
ATOM 1530 N N . GLN A 1 194 ? -18.847 -3.092 -9.515 1.00 91.44 194 GLN A N 1
ATOM 1531 C CA . GLN A 1 194 ? -18.121 -3.929 -8.554 1.00 91.44 194 GLN A CA 1
ATOM 1532 C C . GLN A 1 194 ? -17.755 -3.143 -7.287 1.00 91.44 194 GLN A C 1
ATOM 1534 O O . GLN A 1 194 ? -18.042 -3.589 -6.173 1.00 91.44 194 GLN A O 1
ATOM 1539 N N . GLN A 1 195 ? -17.215 -1.929 -7.440 1.00 93.81 195 GLN A N 1
ATOM 1540 C CA . GLN A 1 195 ? -16.917 -1.047 -6.308 1.00 93.81 195 GLN A CA 1
ATOM 1541 C C . GLN A 1 195 ? -18.180 -0.719 -5.500 1.00 93.81 195 GLN A C 1
ATOM 1543 O O . GLN A 1 195 ? -18.153 -0.744 -4.269 1.00 93.81 195 GLN A O 1
ATOM 1548 N N . LEU A 1 196 ? -19.312 -0.450 -6.163 1.00 96.25 196 LEU A N 1
ATOM 1549 C CA . LEU A 1 196 ? -20.582 -0.170 -5.490 1.00 96.25 196 LEU A CA 1
ATOM 1550 C C . LEU A 1 196 ? -21.083 -1.358 -4.659 1.00 96.25 196 LEU A C 1
ATOM 1552 O O . LEU A 1 196 ? -21.628 -1.162 -3.569 1.00 96.25 196 LEU A O 1
ATOM 1556 N N . GLU A 1 197 ? -20.940 -2.581 -5.167 1.00 95.88 197 GLU A N 1
ATOM 1557 C CA . GLU A 1 197 ? -21.294 -3.797 -4.433 1.00 95.88 197 GLU A CA 1
ATOM 1558 C C . GLU A 1 197 ? -20.419 -3.963 -3.186 1.00 95.88 197 GLU A C 1
ATOM 1560 O O . GLU A 1 197 ? -20.938 -4.184 -2.087 1.00 95.88 197 GLU A O 1
ATOM 1565 N N . GLN A 1 198 ? -19.110 -3.742 -3.324 1.00 95.81 198 GLN A N 1
ATOM 1566 C CA . GLN A 1 198 ? -18.179 -3.776 -2.201 1.00 95.81 198 GLN A CA 1
ATOM 1567 C C . GLN A 1 198 ? -18.494 -2.690 -1.157 1.00 95.81 198 GLN A C 1
ATOM 1569 O O . GLN A 1 198 ? -18.559 -2.999 0.034 1.00 95.81 198 GLN A O 1
ATOM 1574 N N . PHE A 1 199 ? -18.777 -1.450 -1.575 1.00 97.69 199 PHE A N 1
ATOM 1575 C CA . PHE A 1 199 ? -19.207 -0.374 -0.672 1.00 97.69 199 PHE A CA 1
ATOM 1576 C C . PHE A 1 199 ? -20.454 -0.755 0.127 1.00 97.69 199 PHE A C 1
ATOM 1578 O O . PHE A 1 199 ? -20.494 -0.556 1.340 1.00 97.69 199 PHE A O 1
ATOM 1585 N N . LYS A 1 200 ? -21.469 -1.330 -0.531 1.00 97.25 200 LYS A N 1
ATOM 1586 C CA . LYS A 1 200 ? -22.702 -1.773 0.138 1.00 97.25 200 LYS A CA 1
ATOM 1587 C C . LYS A 1 200 ? -22.437 -2.879 1.152 1.00 97.25 200 LYS A C 1
ATOM 1589 O O . LYS A 1 200 ? -22.987 -2.821 2.248 1.00 97.25 200 LYS A O 1
ATOM 1594 N N . LYS A 1 201 ? -21.592 -3.854 0.807 1.00 97.50 201 LYS A N 1
ATOM 1595 C CA . LYS A 1 201 ? -21.204 -4.939 1.717 1.00 97.50 201 LYS A CA 1
ATOM 1596 C C . LYS A 1 201 ? -20.509 -4.396 2.968 1.00 97.50 201 LYS A C 1
ATOM 1598 O O . LYS A 1 201 ? -20.894 -4.749 4.079 1.00 97.50 201 LYS A O 1
ATOM 1603 N N . LEU A 1 202 ? -19.533 -3.507 2.792 1.00 97.62 202 LEU A N 1
ATOM 1604 C CA . LEU A 1 202 ? -18.810 -2.886 3.904 1.00 97.62 202 LEU A CA 1
ATOM 1605 C C . LEU A 1 202 ? -19.724 -1.989 4.751 1.00 97.62 202 LEU A C 1
ATOM 1607 O O . LEU A 1 202 ? -19.613 -1.975 5.972 1.00 97.62 202 LEU A O 1
ATOM 1611 N N . ASP A 1 203 ? -20.657 -1.259 4.134 1.00 97.06 203 ASP A N 1
ATOM 1612 C CA . ASP A 1 203 ? -21.625 -0.431 4.863 1.00 97.06 203 ASP A CA 1
ATOM 1613 C C . ASP A 1 203 ? -22.571 -1.284 5.723 1.00 97.06 203 ASP A C 1
ATOM 1615 O O . ASP A 1 203 ? -22.823 -0.935 6.874 1.00 97.06 203 ASP A O 1
ATOM 1619 N N . GLN A 1 204 ? -23.031 -2.433 5.214 1.00 96.56 204 GLN A N 1
ATOM 1620 C CA . GLN A 1 204 ? -23.826 -3.396 5.986 1.00 96.56 204 GLN A CA 1
ATOM 1621 C C . GLN A 1 204 ? -23.040 -3.978 7.168 1.00 96.56 204 GLN A C 1
ATOM 1623 O O . GLN A 1 204 ? -23.545 -4.013 8.289 1.00 96.56 204 GLN A O 1
ATOM 1628 N N . GLU A 1 205 ? -21.795 -4.400 6.938 1.00 97.00 205 GLU A N 1
ATOM 1629 C CA . GLU A 1 205 ? -20.928 -4.931 7.993 1.00 97.00 205 GLU A CA 1
ATOM 1630 C C . GLU A 1 205 ? -20.642 -3.868 9.066 1.00 97.00 205 GLU A C 1
ATOM 1632 O O . GLU A 1 205 ? -20.800 -4.134 10.255 1.00 97.00 205 GLU A O 1
ATOM 1637 N N . ARG A 1 206 ? -20.347 -2.625 8.668 1.00 96.12 206 ARG A N 1
ATOM 1638 C CA . ARG A 1 206 ? -20.201 -1.491 9.593 1.00 96.12 206 ARG A CA 1
ATOM 1639 C C . ARG A 1 206 ? -21.468 -1.245 10.412 1.00 96.12 206 ARG A C 1
ATOM 1641 O O . ARG A 1 206 ? -21.382 -1.058 11.624 1.00 96.12 206 ARG A O 1
ATOM 1648 N N . GLN A 1 207 ? -22.639 -1.239 9.773 1.00 94.31 207 GLN A N 1
ATOM 1649 C CA . GLN A 1 207 ? -23.924 -1.036 10.454 1.00 94.31 207 GLN A CA 1
ATOM 1650 C C . GLN A 1 207 ? -24.207 -2.133 11.487 1.00 94.31 207 GLN A C 1
ATOM 1652 O O . GLN A 1 207 ? -24.782 -1.834 12.531 1.00 94.31 207 GLN A O 1
ATOM 1657 N N . SER A 1 208 ? -23.753 -3.370 11.246 1.00 94.69 208 SER A N 1
ATOM 1658 C CA . SER A 1 208 ? -23.917 -4.483 12.194 1.00 94.69 208 SER A CA 1
ATOM 1659 C C . SER A 1 208 ? -23.171 -4.291 13.522 1.00 94.69 208 SER A C 1
ATOM 1661 O O . SER A 1 208 ? -23.566 -4.872 14.526 1.00 94.69 208 SER A O 1
ATOM 1663 N N . VAL A 1 209 ? -22.137 -3.441 13.539 1.00 94.88 209 VAL A N 1
ATOM 1664 C CA . VAL A 1 209 ? -21.329 -3.109 14.728 1.00 94.88 209 VAL A CA 1
ATOM 1665 C C . VAL A 1 209 ? -21.440 -1.631 15.126 1.00 94.88 209 VAL A C 1
ATOM 1667 O O . VAL A 1 209 ? -20.563 -1.096 15.801 1.00 94.88 209 VAL A O 1
ATOM 1670 N N . SER A 1 210 ? -22.504 -0.948 14.700 1.00 92.69 210 SER A N 1
ATOM 1671 C CA . SER A 1 210 ? -22.786 0.452 15.050 1.00 92.69 210 SER A CA 1
ATOM 1672 C C . SER A 1 210 ? -23.741 0.556 16.246 1.00 92.69 210 SER A C 1
ATOM 1674 O O . SER A 1 210 ? -24.447 -0.397 16.572 1.00 92.69 210 SER A O 1
ATOM 1676 N N . LEU A 1 211 ? -23.803 1.729 16.894 1.00 88.75 211 LEU A N 1
ATOM 1677 C CA . LEU A 1 211 ? -24.806 1.975 17.940 1.00 88.75 211 LEU A CA 1
ATOM 1678 C C . LEU A 1 211 ? -26.223 1.801 17.375 1.00 88.75 211 LEU A C 1
ATOM 1680 O O . LEU A 1 211 ? -26.570 2.404 16.356 1.00 88.75 211 LEU A O 1
ATOM 1684 N N . SER A 1 212 ? -27.052 1.021 18.071 1.00 83.69 212 SER A N 1
ATOM 1685 C CA . SER A 1 212 ? -28.478 0.924 17.756 1.00 83.69 212 SER A CA 1
ATOM 1686 C C . SER A 1 212 ? -29.195 2.241 18.083 1.00 83.69 212 SER A C 1
ATOM 1688 O O . SER A 1 212 ? -28.733 3.015 18.920 1.00 83.69 212 SER A O 1
ATOM 1690 N N . GLY A 1 213 ? -30.356 2.495 17.469 1.00 74.50 213 GLY A N 1
ATOM 1691 C CA . GLY A 1 213 ? -31.109 3.742 17.676 1.00 74.50 213 GLY A CA 1
ATOM 1692 C C . GLY A 1 213 ? -31.581 3.995 19.117 1.00 74.50 213 GLY A C 1
ATOM 1693 O O . GLY A 1 213 ? -31.961 5.118 19.434 1.00 74.50 213 GLY A O 1
ATOM 1694 N N . HIS A 1 214 ? -31.554 2.978 19.983 1.00 74.50 214 HIS A N 1
ATOM 1695 C CA . HIS A 1 214 ? -31.918 3.084 21.399 1.00 74.50 214 HIS A CA 1
ATOM 1696 C C . HIS A 1 214 ? -30.708 3.015 22.344 1.00 74.50 214 HIS A C 1
ATOM 1698 O O . HIS A 1 214 ? -30.862 3.252 23.540 1.00 74.50 214 HIS A O 1
ATOM 1704 N N . SER A 1 215 ? -29.518 2.702 21.826 1.00 84.81 215 SER A N 1
ATOM 1705 C CA . SER A 1 215 ? -28.286 2.624 22.612 1.00 84.81 215 SER A CA 1
ATOM 1706 C C . SER A 1 215 ? -27.684 4.013 22.801 1.00 84.81 215 SER A C 1
ATOM 1708 O O . SER A 1 215 ? -27.640 4.814 21.866 1.00 84.81 215 SER A O 1
ATOM 1710 N N . VAL A 1 216 ? -27.171 4.281 23.998 1.00 89.56 216 VAL A N 1
ATOM 1711 C CA . VAL A 1 216 ? -26.433 5.513 24.292 1.00 89.56 216 VAL A CA 1
ATOM 1712 C C . VAL A 1 216 ? -24.922 5.281 24.236 1.00 89.56 216 VAL A C 1
ATOM 1714 O O . VAL A 1 216 ? -24.466 4.147 24.385 1.00 89.56 216 VAL A O 1
ATOM 1717 N N . PRO A 1 217 ? -24.117 6.331 24.008 1.00 94.81 217 PRO A N 1
ATOM 1718 C CA . PRO A 1 217 ? -22.666 6.224 24.051 1.00 94.81 217 PRO A CA 1
ATOM 1719 C C . PRO A 1 217 ? -22.146 5.759 25.415 1.00 94.81 217 PRO A C 1
ATOM 1721 O O . PRO A 1 217 ? -22.662 6.145 26.464 1.00 94.81 217 PRO A O 1
ATOM 1724 N N . PHE A 1 218 ? -21.037 5.021 25.398 1.00 95.50 218 PHE A N 1
ATOM 1725 C CA . PHE A 1 218 ? -20.419 4.422 26.583 1.00 95.50 218 PHE A CA 1
ATOM 1726 C C . PHE A 1 218 ? -20.124 5.452 27.687 1.00 95.50 218 PHE A C 1
ATOM 1728 O O . PHE A 1 218 ? -20.400 5.221 28.862 1.00 95.50 218 PHE A O 1
ATOM 1735 N N . MET A 1 219 ? -19.582 6.620 27.322 1.00 96.12 219 MET A N 1
ATOM 1736 C CA . MET A 1 219 ? -19.291 7.683 28.289 1.00 96.12 219 MET A CA 1
ATOM 1737 C C . MET A 1 219 ? -20.559 8.343 28.849 1.00 96.12 219 MET A C 1
ATOM 1739 O O . MET A 1 219 ? -20.549 8.776 29.997 1.00 96.12 219 MET A O 1
ATOM 1743 N N . GLU A 1 220 ? -21.648 8.418 28.078 1.00 94.69 220 GLU A N 1
ATOM 1744 C CA . GLU A 1 220 ? -22.914 8.970 28.580 1.00 94.69 220 GLU A CA 1
ATOM 1745 C C . GLU A 1 220 ? -23.489 8.074 29.683 1.00 94.69 220 GLU A C 1
ATOM 1747 O O . GLU A 1 220 ? -23.889 8.567 30.738 1.00 94.69 220 GLU A O 1
ATOM 1752 N N . GLU A 1 221 ? -23.443 6.754 29.490 1.00 94.00 221 GLU A N 1
ATOM 1753 C CA . GLU A 1 221 ? -23.857 5.796 30.516 1.00 94.00 221 GLU A CA 1
ATOM 1754 C C . GLU A 1 221 ? -22.955 5.865 31.762 1.00 94.00 221 GLU A C 1
ATOM 1756 O O . GLU A 1 221 ? -23.431 5.824 32.897 1.00 94.00 221 GLU A O 1
ATOM 1761 N N . ALA A 1 222 ? -21.650 6.077 31.572 1.00 94.81 222 ALA A N 1
ATOM 1762 C CA . ALA A 1 222 ? -20.725 6.288 32.681 1.00 94.81 222 ALA A CA 1
ATOM 1763 C C . ALA A 1 222 ? -21.068 7.550 33.505 1.00 94.81 222 ALA A C 1
ATOM 1765 O O . ALA A 1 222 ? -21.006 7.520 34.736 1.00 94.81 222 ALA A O 1
ATOM 1766 N N . GLU A 1 223 ? -21.465 8.657 32.868 1.00 95.25 223 GLU A N 1
ATOM 1767 C CA . GLU A 1 223 ? -21.877 9.884 33.577 1.00 95.25 223 GLU A CA 1
ATOM 1768 C C . GLU A 1 223 ? -23.187 9.698 34.372 1.00 95.25 223 GLU A C 1
ATOM 1770 O O . GLU A 1 223 ? -23.383 10.344 35.409 1.00 95.25 223 GLU A O 1
ATOM 1775 N N . ARG A 1 224 ? -24.064 8.764 33.975 1.00 94.06 224 ARG A N 1
ATOM 1776 C CA . ARG A 1 224 ? -25.233 8.387 34.794 1.00 94.06 224 ARG A CA 1
ATOM 1777 C C . ARG A 1 224 ? -24.802 7.717 36.095 1.00 94.06 224 ARG A C 1
ATOM 1779 O O . ARG A 1 224 ? -25.273 8.109 37.162 1.00 94.06 224 ARG A O 1
ATOM 1786 N N . LEU A 1 225 ? -23.837 6.795 36.040 1.00 92.56 225 LEU A N 1
ATOM 1787 C CA . LEU A 1 225 ? -23.270 6.170 37.242 1.00 92.56 225 LEU A CA 1
ATOM 1788 C C . LEU A 1 225 ? -22.577 7.173 38.160 1.00 92.56 225 LEU A C 1
ATOM 1790 O O . LEU A 1 225 ? -22.723 7.095 39.378 1.00 92.56 225 LEU A O 1
ATOM 1794 N N . LYS A 1 226 ? -21.865 8.151 37.597 1.00 94.56 226 LYS A N 1
ATOM 1795 C CA . LYS A 1 226 ? -21.297 9.248 38.388 1.00 94.56 226 LYS A CA 1
ATOM 1796 C C . LYS A 1 226 ? -22.385 9.993 39.166 1.00 94.56 226 LYS A C 1
ATOM 1798 O O . LYS A 1 226 ? -22.227 10.212 40.363 1.00 94.56 226 LYS A O 1
ATOM 1803 N N . SER A 1 227 ? -23.502 10.304 38.507 1.00 92.12 227 SER A N 1
ATOM 1804 C CA . SER A 1 227 ? -24.650 10.975 39.130 1.00 92.12 227 SER A CA 1
ATOM 1805 C C . SER A 1 227 ? -25.249 10.144 40.277 1.00 92.12 227 SER A C 1
ATOM 1807 O O . SER A 1 227 ? -25.546 10.683 41.342 1.00 92.12 227 SER A O 1
ATOM 1809 N N . VAL A 1 228 ? -25.360 8.819 40.110 1.00 89.44 228 VAL A N 1
ATOM 1810 C CA . VAL A 1 228 ? -25.786 7.898 41.186 1.00 89.44 228 VAL A CA 1
ATOM 1811 C C . VAL A 1 228 ? -24.768 7.872 42.331 1.00 89.44 228 VAL A C 1
ATOM 1813 O O . VAL A 1 228 ? -25.152 7.911 43.498 1.00 89.44 228 VAL A O 1
ATOM 1816 N N . GLY A 1 229 ? -23.471 7.877 42.018 1.00 87.12 229 GLY A N 1
ATOM 1817 C CA . GLY A 1 229 ? -22.378 7.916 42.992 1.00 87.12 229 GLY A CA 1
ATOM 1818 C C . GLY A 1 229 ? -22.282 9.218 43.798 1.00 87.12 229 GLY A C 1
ATOM 1819 O O . GLY A 1 229 ? -21.661 9.242 44.861 1.00 87.12 229 GLY A O 1
ATOM 1820 N N . GLU A 1 230 ? -22.876 10.306 43.316 1.00 89.19 230 GLU A N 1
ATOM 1821 C CA . GLU A 1 230 ? -22.988 11.591 44.021 1.00 89.19 230 GLU A CA 1
ATOM 1822 C C . GLU A 1 230 ? -24.295 11.710 44.828 1.00 89.19 230 GLU A C 1
ATOM 1824 O O . GLU A 1 230 ? -24.463 12.660 45.593 1.00 89.19 230 GLU A O 1
ATOM 1829 N N . SER A 1 231 ? -25.204 10.737 44.702 1.00 83.31 231 SER A N 1
ATOM 1830 C CA . SER A 1 231 ? -26.482 10.725 45.412 1.00 83.31 231 SER A CA 1
ATOM 1831 C C . SER A 1 231 ? -26.347 10.333 46.892 1.00 83.31 231 SER A C 1
ATOM 1833 O O . SER A 1 231 ? -25.376 9.701 47.305 1.00 83.31 231 SER A O 1
ATOM 1835 N N . SER A 1 232 ? -27.349 10.684 47.704 1.00 75.25 232 SER A N 1
ATOM 1836 C CA . SER A 1 232 ? -27.369 10.401 49.152 1.00 75.25 232 SER A CA 1
ATOM 1837 C C . SER A 1 232 ? -28.220 9.180 49.534 1.00 75.25 232 SER A C 1
ATOM 1839 O O . SER A 1 232 ? -28.525 9.005 50.711 1.00 75.25 232 SER A O 1
ATOM 1841 N N . PHE A 1 233 ? -28.670 8.371 48.566 1.00 71.31 233 PHE A N 1
ATOM 1842 C CA . PHE A 1 233 ? -29.718 7.367 48.802 1.00 71.31 233 PHE A CA 1
ATOM 1843 C C . PHE A 1 233 ? -29.215 6.062 49.450 1.00 71.31 233 PHE A C 1
ATOM 1845 O O . PHE A 1 233 ? -29.876 5.558 50.354 1.00 71.31 233 PHE A O 1
ATOM 1852 N N . SER A 1 234 ? -28.060 5.522 49.034 1.00 80.94 234 SER A N 1
ATOM 1853 C CA . SER A 1 234 ? -27.451 4.307 49.618 1.00 80.94 234 SER A CA 1
ATOM 1854 C C . SER A 1 234 ? -25.921 4.392 49.615 1.00 80.94 234 SER A C 1
ATOM 1856 O O . SER A 1 234 ? -25.299 4.706 48.598 1.00 80.94 234 SER A O 1
ATOM 1858 N N . ALA A 1 235 ? -25.297 4.101 50.760 1.00 83.88 235 ALA A N 1
ATOM 1859 C CA . ALA A 1 235 ? -23.844 4.165 50.918 1.00 83.88 235 ALA A CA 1
ATOM 1860 C C . ALA A 1 235 ? -23.122 3.060 50.127 1.00 83.88 235 ALA A C 1
ATOM 1862 O O . ALA A 1 235 ? -22.061 3.295 49.560 1.00 83.88 235 ALA A O 1
ATOM 1863 N N . GLU A 1 236 ? -23.706 1.869 50.044 1.00 85.50 236 GLU A N 1
ATOM 1864 C CA . GLU A 1 236 ? -23.142 0.727 49.328 1.00 85.50 236 GLU A CA 1
ATOM 1865 C C . GLU A 1 236 ? -23.245 0.922 47.809 1.00 85.50 236 GLU A C 1
ATOM 1867 O O . GLU A 1 236 ? -22.264 0.740 47.086 1.00 85.50 236 GLU A O 1
ATOM 1872 N N . GLU A 1 237 ? -24.408 1.362 47.318 1.00 88.31 237 GLU A N 1
ATOM 1873 C CA . GLU A 1 237 ? -24.633 1.575 45.885 1.00 88.31 237 GLU A CA 1
ATOM 1874 C C . GLU A 1 237 ? -23.811 2.751 45.334 1.00 88.31 237 GLU A C 1
ATOM 1876 O O . GLU A 1 237 ? -23.275 2.674 44.228 1.00 88.31 237 GLU A O 1
ATOM 1881 N N . THR A 1 238 ? -23.637 3.820 46.117 1.00 90.00 238 THR A N 1
ATOM 1882 C CA . THR A 1 238 ? -22.803 4.965 45.709 1.00 90.00 238 THR A CA 1
ATOM 1883 C C . THR A 1 238 ? -21.333 4.585 45.543 1.00 90.00 238 THR A C 1
ATOM 1885 O O . THR A 1 238 ? -20.676 5.082 44.625 1.00 90.00 238 THR A O 1
ATOM 1888 N N . VAL A 1 239 ? -20.810 3.691 46.388 1.00 90.25 239 VAL A N 1
ATOM 1889 C CA . VAL A 1 239 ? -19.439 3.175 46.266 1.00 90.25 239 VAL A CA 1
ATOM 1890 C C . VAL A 1 239 ? -19.282 2.365 44.981 1.00 90.25 239 VAL A C 1
ATOM 1892 O O . VAL A 1 239 ? -18.362 2.642 44.209 1.00 90.25 239 VAL A O 1
ATOM 1895 N N . LEU A 1 240 ? -20.210 1.442 44.707 1.00 90.50 240 LEU A N 1
ATOM 1896 C CA . LEU A 1 240 ? -20.205 0.637 43.481 1.00 90.50 240 LEU A CA 1
ATOM 1897 C C . LEU A 1 240 ? -20.283 1.520 42.226 1.00 90.50 240 LEU A C 1
ATOM 1899 O O . LEU A 1 240 ? -19.456 1.395 41.323 1.00 90.50 240 LEU A O 1
ATOM 1903 N N . ALA A 1 241 ? -21.211 2.480 42.197 1.00 91.94 241 ALA A N 1
ATOM 1904 C CA . ALA A 1 241 ? -21.389 3.379 41.060 1.00 91.94 241 ALA A CA 1
ATOM 1905 C C . ALA A 1 241 ? -20.146 4.251 40.792 1.00 91.94 241 ALA A C 1
ATOM 1907 O O . ALA A 1 241 ? -19.760 4.441 39.635 1.00 91.94 241 ALA A O 1
ATOM 1908 N N . ARG A 1 242 ? -19.461 4.735 41.842 1.00 92.25 242 ARG A N 1
ATOM 1909 C CA . ARG A 1 242 ? -18.183 5.463 41.703 1.00 92.25 242 ARG A CA 1
ATOM 1910 C C . ARG A 1 242 ? -17.082 4.580 41.126 1.00 92.25 242 ARG A C 1
ATOM 1912 O O . ARG A 1 242 ? -16.351 5.031 40.246 1.00 92.25 242 ARG A O 1
ATOM 1919 N N . GLU A 1 243 ? -16.959 3.345 41.605 1.00 92.44 243 GLU A N 1
ATOM 1920 C CA . GLU A 1 243 ? -15.968 2.393 41.101 1.00 92.44 243 GLU A CA 1
ATOM 1921 C C . GLU A 1 243 ? -16.210 2.068 39.621 1.00 92.44 243 GLU A C 1
ATOM 1923 O O . GLU A 1 243 ? -15.293 2.169 38.801 1.00 92.44 243 GLU A O 1
ATOM 1928 N N . ALA A 1 244 ? -17.453 1.759 39.248 1.00 93.19 244 ALA A N 1
ATOM 1929 C CA . ALA A 1 244 ? -17.808 1.487 37.860 1.00 93.19 244 ALA A CA 1
ATOM 1930 C C . ALA A 1 244 ? -17.602 2.702 36.949 1.00 93.19 244 ALA A C 1
ATOM 1932 O O . ALA A 1 244 ? -17.069 2.538 35.852 1.00 93.19 244 ALA A O 1
ATOM 1933 N N . TYR A 1 245 ? -17.910 3.921 37.405 1.00 95.69 245 TYR A N 1
ATOM 1934 C CA . TYR A 1 245 ? -17.587 5.143 36.662 1.00 95.69 245 TYR A CA 1
ATOM 1935 C C . TYR A 1 245 ? -16.075 5.295 36.419 1.00 95.69 245 TYR A C 1
ATOM 1937 O O . TYR A 1 245 ? -15.649 5.585 35.297 1.00 95.69 245 TYR A O 1
ATOM 1945 N N . VAL A 1 246 ? -15.240 5.066 37.440 1.00 95.62 246 VAL A N 1
ATOM 1946 C CA . VAL A 1 246 ? -13.774 5.128 37.300 1.00 95.62 246 VAL A CA 1
ATOM 1947 C C . VAL A 1 246 ? -13.277 4.078 36.303 1.00 95.62 246 VAL A C 1
ATOM 1949 O O . VAL A 1 246 ? -12.469 4.400 35.426 1.00 95.62 246 VAL A O 1
ATOM 1952 N N . ASN A 1 247 ? -13.792 2.850 36.383 1.00 94.94 247 ASN A N 1
ATOM 1953 C CA . ASN A 1 247 ? -13.455 1.775 35.452 1.00 94.94 247 ASN A CA 1
ATOM 1954 C C . ASN A 1 247 ? -13.889 2.094 34.015 1.00 94.94 247 ASN A C 1
ATOM 1956 O O . ASN A 1 247 ? -13.087 1.956 33.090 1.00 94.94 247 ASN A O 1
ATOM 1960 N N . ALA A 1 248 ? -15.109 2.596 33.822 1.00 95.81 248 ALA A N 1
ATOM 1961 C CA . ALA A 1 248 ? -15.612 3.021 32.521 1.00 95.81 248 ALA A CA 1
ATOM 1962 C C . ALA A 1 248 ? -14.745 4.144 31.922 1.00 95.81 248 ALA A C 1
ATOM 1964 O O . ALA A 1 248 ? -14.303 4.058 30.774 1.00 95.81 248 ALA A O 1
ATOM 1965 N N . ARG A 1 249 ? -14.391 5.161 32.717 1.00 96.62 249 ARG A N 1
ATOM 1966 C CA . ARG A 1 249 ? -13.513 6.255 32.276 1.00 96.62 249 ARG A CA 1
ATOM 1967 C C . ARG A 1 249 ? -12.107 5.769 31.912 1.00 96.62 249 ARG A C 1
ATOM 1969 O O . ARG A 1 249 ? -11.509 6.282 30.957 1.00 96.62 249 ARG A O 1
ATOM 1976 N N . ARG A 1 250 ? -11.574 4.780 32.640 1.00 96.19 250 ARG A N 1
ATOM 1977 C CA . ARG A 1 250 ? -10.297 4.127 32.309 1.00 96.19 250 ARG A CA 1
ATOM 1978 C C . ARG A 1 250 ? -10.381 3.434 30.949 1.00 96.19 250 ARG A C 1
ATOM 1980 O O . ARG A 1 250 ? -9.527 3.703 30.106 1.00 96.19 250 ARG A O 1
ATOM 1987 N N . ILE A 1 251 ? -11.434 2.645 30.714 1.00 95.69 251 ILE A N 1
ATOM 1988 C CA . ILE A 1 251 ? -11.688 1.981 29.426 1.00 95.69 251 ILE A CA 1
ATOM 1989 C C . ILE A 1 251 ? -11.734 3.019 28.302 1.00 95.69 251 ILE A C 1
ATOM 1991 O O . ILE A 1 251 ? -10.958 2.911 27.358 1.00 95.69 251 ILE A O 1
ATOM 1995 N N . VAL A 1 252 ? -12.546 4.077 28.416 1.00 96.19 252 VAL A N 1
ATOM 1996 C CA . VAL A 1 252 ? -12.629 5.128 27.380 1.00 96.19 252 VAL A CA 1
ATOM 1997 C C . VAL A 1 252 ? -11.259 5.744 27.092 1.00 96.19 252 VAL A C 1
ATOM 1999 O O . VAL A 1 252 ? -10.886 5.927 25.934 1.00 96.19 252 VAL A O 1
ATOM 2002 N N . THR A 1 253 ? -10.479 6.040 28.133 1.00 96.50 253 THR A N 1
ATOM 2003 C CA . THR A 1 253 ? -9.150 6.651 27.985 1.00 96.50 253 THR A CA 1
ATOM 2004 C C . THR A 1 253 ? -8.168 5.726 27.260 1.00 96.50 253 THR A C 1
ATOM 2006 O O . THR A 1 253 ? -7.421 6.181 26.393 1.00 96.50 253 THR A O 1
ATOM 2009 N N . GLU A 1 254 ? -8.152 4.437 27.597 1.00 95.50 254 GLU A N 1
ATOM 2010 C CA . GLU A 1 254 ? -7.310 3.437 26.931 1.00 95.50 254 GLU A CA 1
ATOM 2011 C C . GLU A 1 254 ? -7.742 3.231 25.474 1.00 95.50 254 GLU A C 1
ATOM 2013 O O . GLU A 1 254 ? -6.917 3.333 24.564 1.00 95.50 254 GLU A O 1
ATOM 2018 N N . GLN A 1 255 ? -9.043 3.057 25.233 1.00 96.12 255 GLN A N 1
ATOM 2019 C CA . GLN A 1 255 ? -9.610 2.864 23.897 1.00 96.12 255 GLN A CA 1
ATOM 2020 C C . GLN A 1 255 ? -9.328 4.046 22.964 1.00 96.12 255 GLN A C 1
ATOM 2022 O O . GLN A 1 255 ? -8.942 3.839 21.814 1.00 96.12 255 GLN A O 1
ATOM 2027 N N . MET A 1 256 ? -9.433 5.282 23.460 1.00 96.31 256 MET A N 1
ATOM 2028 C CA . MET A 1 256 ? -9.083 6.477 22.686 1.00 96.31 256 MET A CA 1
ATOM 2029 C C . MET A 1 256 ? -7.605 6.494 22.283 1.00 96.31 256 MET A C 1
ATOM 2031 O O . MET A 1 256 ? -7.297 6.772 21.128 1.00 96.31 256 MET A O 1
ATOM 2035 N N . LYS A 1 257 ? -6.685 6.117 23.183 1.00 96.19 257 LYS A N 1
ATOM 2036 C CA . LYS A 1 257 ? -5.251 6.024 22.847 1.00 96.19 257 LYS A CA 1
ATOM 2037 C C . LYS A 1 257 ? -4.989 4.998 21.745 1.00 96.19 257 LYS A C 1
ATOM 2039 O O . LYS A 1 257 ? -4.117 5.212 20.903 1.00 96.19 257 LYS A O 1
ATOM 2044 N N . HIS A 1 258 ? -5.702 3.872 21.755 1.00 95.88 258 HIS A N 1
ATOM 2045 C CA . HIS A 1 258 ? -5.607 2.879 20.685 1.00 95.88 258 HIS A CA 1
ATOM 2046 C C . HIS A 1 258 ? -6.170 3.417 19.368 1.00 95.88 258 HIS A C 1
ATOM 2048 O O . HIS A 1 258 ? -5.525 3.276 18.328 1.00 95.88 258 HIS A O 1
ATOM 2054 N N . LEU A 1 259 ? -7.320 4.091 19.419 1.00 95.88 259 LEU A N 1
ATOM 2055 C CA . LEU A 1 259 ? -7.952 4.694 18.250 1.00 95.88 259 LEU A CA 1
ATOM 2056 C C . LEU A 1 259 ? -7.069 5.770 17.600 1.00 95.88 259 LEU A C 1
ATOM 2058 O O . LEU A 1 259 ? -6.924 5.780 16.380 1.00 95.88 259 LEU A O 1
ATOM 2062 N N . ASP A 1 260 ? -6.407 6.615 18.393 1.00 96.00 260 ASP A N 1
ATOM 2063 C CA . ASP A 1 260 ? -5.487 7.643 17.890 1.00 96.00 260 ASP A CA 1
ATOM 2064 C C . ASP A 1 260 ? -4.267 7.035 17.182 1.00 96.00 260 ASP A C 1
ATOM 2066 O O . ASP A 1 260 ? -3.813 7.548 16.155 1.00 96.00 260 ASP A O 1
ATOM 2070 N N . LYS A 1 261 ? -3.746 5.907 17.684 1.00 96.19 261 LYS A N 1
ATOM 2071 C CA . LYS A 1 261 ? -2.673 5.159 17.006 1.00 96.19 261 LYS A CA 1
ATOM 2072 C C . LYS A 1 261 ? -3.137 4.626 15.650 1.00 96.19 261 LYS A C 1
ATOM 2074 O O . LYS A 1 261 ? -2.418 4.785 14.668 1.00 96.19 261 LYS A O 1
ATOM 2079 N N . LEU A 1 262 ? -4.336 4.044 15.591 1.00 96.44 262 LEU A N 1
ATOM 2080 C CA . LEU A 1 262 ? -4.915 3.497 14.359 1.00 96.44 262 LEU A CA 1
ATOM 2081 C C . LEU A 1 262 ? -5.227 4.594 13.330 1.00 96.44 262 LEU A C 1
ATOM 2083 O O . LEU A 1 262 ? -4.931 4.423 12.150 1.00 96.44 262 LEU A O 1
ATOM 2087 N N . ARG A 1 263 ? -5.743 5.750 13.769 1.00 96.06 263 ARG A N 1
ATOM 2088 C CA . ARG A 1 263 ? -5.941 6.936 12.916 1.00 96.06 263 ARG A CA 1
ATOM 2089 C C . ARG A 1 263 ? -4.628 7.464 12.350 1.00 96.06 263 ARG A C 1
ATOM 2091 O O . ARG A 1 263 ? -4.552 7.815 11.178 1.00 96.06 263 ARG A O 1
ATOM 2098 N N . ASN A 1 264 ? -3.581 7.521 13.170 1.00 95.62 264 ASN A N 1
ATOM 2099 C CA . ASN A 1 264 ? -2.270 7.953 12.695 1.00 95.62 264 ASN A CA 1
ATOM 2100 C C . ASN A 1 264 ? -1.669 6.966 11.686 1.00 95.62 264 ASN A C 1
ATOM 2102 O O . ASN A 1 264 ? -1.104 7.406 10.690 1.00 95.62 264 ASN A O 1
ATOM 2106 N N . GLU A 1 265 ? -1.817 5.659 11.902 1.00 96.06 265 GLU A N 1
ATOM 2107 C CA . GLU A 1 265 ? -1.397 4.641 10.933 1.00 96.06 265 GLU A CA 1
ATOM 2108 C C . GLU A 1 265 ? -2.148 4.765 9.601 1.00 96.06 265 GLU A C 1
ATOM 2110 O O . GLU A 1 265 ? -1.515 4.775 8.546 1.00 96.06 265 GLU A O 1
ATOM 2115 N N . GLU A 1 266 ? -3.472 4.923 9.643 1.00 95.81 266 GLU A N 1
ATOM 2116 C CA . GLU A 1 266 ? -4.306 5.138 8.455 1.00 95.81 266 GLU A CA 1
ATOM 2117 C C . GLU A 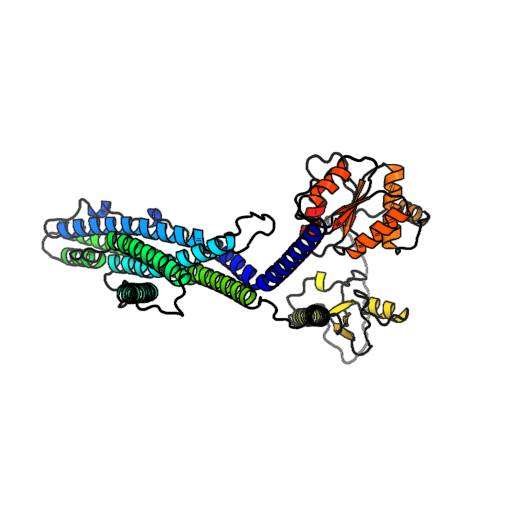1 266 ? -3.857 6.371 7.660 1.00 95.81 266 GLU A C 1
ATOM 2119 O O . GLU A 1 266 ? -3.555 6.273 6.465 1.00 95.81 266 GLU A O 1
ATOM 2124 N N . ARG A 1 267 ? -3.733 7.516 8.334 1.00 94.50 267 ARG A N 1
ATOM 2125 C CA . ARG A 1 267 ? -3.417 8.796 7.695 1.00 94.50 267 ARG A CA 1
ATOM 2126 C C . ARG A 1 267 ? -1.981 8.875 7.185 1.00 94.50 267 ARG A C 1
ATOM 2128 O O . ARG A 1 267 ? -1.738 9.449 6.128 1.00 94.50 267 ARG A O 1
ATOM 2135 N N . VAL A 1 268 ? -1.017 8.367 7.952 1.00 94.56 268 VAL A N 1
ATOM 2136 C CA . VAL A 1 268 ? 0.414 8.578 7.670 1.00 94.56 268 VAL A CA 1
ATOM 2137 C C . VAL A 1 268 ? 1.015 7.422 6.885 1.00 94.56 268 VAL A C 1
ATOM 2139 O O . VAL A 1 268 ? 1.828 7.661 5.998 1.00 94.56 268 VAL A O 1
ATOM 2142 N N . LEU A 1 269 ? 0.642 6.178 7.191 1.00 96.38 269 LEU A N 1
ATOM 2143 C CA . LEU A 1 269 ? 1.268 5.003 6.584 1.00 96.38 269 LEU A CA 1
ATOM 2144 C C . LEU A 1 269 ? 0.412 4.437 5.450 1.00 96.38 269 LEU A C 1
ATOM 2146 O O . LEU A 1 269 ? 0.903 4.329 4.327 1.00 96.38 269 LEU A O 1
ATOM 2150 N N . LEU A 1 270 ? -0.862 4.121 5.710 1.00 97.25 270 LEU A N 1
ATOM 2151 C CA . LEU A 1 270 ? -1.722 3.477 4.708 1.00 97.25 270 LEU A CA 1
ATOM 2152 C C . LEU A 1 270 ? -2.037 4.421 3.543 1.00 97.25 270 LEU A C 1
ATOM 2154 O O . LEU A 1 270 ? -1.832 4.052 2.390 1.00 97.25 270 LEU A O 1
ATOM 2158 N N . THR A 1 271 ? -2.439 5.661 3.833 1.00 95.75 271 THR A N 1
ATOM 2159 C CA . THR A 1 271 ? -2.723 6.670 2.797 1.00 95.75 271 THR A CA 1
ATOM 2160 C C . THR A 1 271 ? -1.466 7.042 2.005 1.00 95.75 271 THR A C 1
ATOM 2162 O O . THR A 1 271 ? -1.523 7.184 0.785 1.00 95.75 271 THR A O 1
ATOM 2165 N N . SER A 1 272 ? -0.303 7.149 2.659 1.00 95.50 272 SER A N 1
ATOM 2166 C CA . SER A 1 272 ? 0.956 7.421 1.951 1.00 95.50 272 SER A CA 1
ATOM 2167 C C . SER A 1 272 ? 1.325 6.285 0.997 1.00 95.50 272 SER A C 1
ATOM 2169 O O . SER A 1 272 ? 1.739 6.564 -0.128 1.00 95.50 272 SER A O 1
ATOM 2171 N N . LEU A 1 273 ? 1.151 5.026 1.414 1.00 96.44 273 LEU A N 1
ATOM 2172 C CA . LEU A 1 273 ? 1.399 3.870 0.555 1.00 96.44 273 LEU A CA 1
ATOM 2173 C C . LEU A 1 273 ? 0.392 3.793 -0.596 1.00 96.44 273 LEU A C 1
ATOM 2175 O O . LEU A 1 273 ? 0.793 3.561 -1.733 1.00 96.44 273 LEU A O 1
ATOM 2179 N N . PHE A 1 274 ? -0.891 4.031 -0.322 1.00 96.50 274 PHE A N 1
ATOM 2180 C CA . PHE A 1 274 ? -1.926 4.094 -1.350 1.00 96.50 274 PHE A CA 1
ATOM 2181 C C . PHE A 1 274 ? -1.591 5.142 -2.416 1.00 96.50 274 PHE A C 1
ATOM 2183 O O . PHE A 1 274 ? -1.570 4.813 -3.597 1.00 96.50 274 PHE A O 1
ATOM 2190 N N . ASN A 1 275 ? -1.225 6.360 -2.007 1.00 95.25 275 ASN A N 1
ATOM 2191 C CA . ASN A 1 275 ? -0.869 7.439 -2.930 1.00 95.25 275 ASN A CA 1
ATOM 2192 C C . ASN A 1 275 ? 0.380 7.115 -3.757 1.00 95.25 275 ASN A C 1
ATOM 2194 O O . ASN A 1 275 ? 0.393 7.371 -4.958 1.00 95.25 275 ASN A O 1
ATOM 2198 N N . ALA A 1 276 ? 1.414 6.530 -3.141 1.00 94.62 276 ALA A N 1
ATOM 2199 C CA . ALA A 1 276 ? 2.610 6.092 -3.860 1.00 94.62 276 ALA A CA 1
ATOM 2200 C C . ALA A 1 276 ? 2.268 5.048 -4.938 1.00 94.62 276 ALA A C 1
ATOM 2202 O O . ALA A 1 276 ? 2.752 5.139 -6.065 1.00 94.62 276 ALA A O 1
ATOM 2203 N N . ARG A 1 277 ? 1.391 4.087 -4.616 1.00 94.25 277 ARG A N 1
ATOM 2204 C CA . ARG A 1 277 ? 0.902 3.088 -5.578 1.00 94.25 277 ARG A CA 1
ATOM 2205 C C . ARG A 1 277 ? 0.058 3.718 -6.683 1.00 94.25 277 ARG A C 1
ATOM 2207 O O . ARG A 1 277 ? 0.288 3.423 -7.849 1.00 94.25 277 ARG A O 1
ATOM 2214 N N . SER A 1 278 ? -0.875 4.606 -6.344 1.00 92.06 278 SER A N 1
ATOM 2215 C CA . SER A 1 278 ? -1.699 5.314 -7.331 1.00 92.06 278 SER A CA 1
ATOM 2216 C C . SER A 1 278 ? -0.840 6.134 -8.292 1.00 92.06 278 SER A C 1
ATOM 2218 O O . SER A 1 278 ? -1.094 6.136 -9.492 1.00 92.06 278 SER A O 1
ATOM 2220 N N . GLN A 1 279 ? 0.216 6.780 -7.791 1.00 92.44 279 GLN A N 1
ATOM 2221 C CA . GLN A 1 279 ? 1.166 7.508 -8.628 1.00 92.44 279 GLN A CA 1
ATOM 2222 C C . GLN A 1 279 ? 1.922 6.567 -9.578 1.00 92.44 279 GLN A C 1
ATOM 2224 O O . GLN A 1 279 ? 2.009 6.859 -10.767 1.00 92.44 279 GLN A O 1
ATOM 2229 N N . TYR A 1 280 ? 2.385 5.411 -9.093 1.00 91.81 280 TYR A N 1
ATOM 2230 C CA . TYR A 1 280 ? 2.999 4.385 -9.942 1.00 91.81 280 TYR A CA 1
ATOM 2231 C C . TYR A 1 280 ? 2.050 3.914 -11.061 1.00 91.81 280 TYR A C 1
ATOM 2233 O O . TYR A 1 280 ? 2.440 3.875 -12.229 1.00 91.81 280 TYR A O 1
ATOM 2241 N N . PHE A 1 281 ? 0.786 3.610 -10.734 1.00 89.00 281 PHE A N 1
ATOM 2242 C CA . PHE A 1 281 ? -0.206 3.173 -11.727 1.00 89.00 281 PHE A CA 1
ATOM 2243 C C . PHE A 1 281 ? -0.631 4.283 -12.698 1.00 89.00 281 PHE A C 1
ATOM 2245 O O . PHE A 1 281 ? -0.969 4.014 -13.850 1.00 89.00 281 PHE A O 1
ATOM 2252 N N . LYS A 1 282 ? -0.554 5.542 -12.273 1.00 89.56 282 LYS A N 1
ATOM 2253 C CA . LYS A 1 282 ? -0.746 6.682 -13.165 1.00 89.56 282 LYS A CA 1
ATOM 2254 C C . LYS A 1 282 ? 0.409 6.818 -14.155 1.00 89.56 282 LYS A C 1
ATOM 2256 O O . LYS A 1 282 ? 0.178 7.053 -15.335 1.00 89.56 282 LYS A O 1
ATOM 2261 N N . GLU A 1 283 ? 1.649 6.662 -13.702 1.00 89.75 283 GLU A N 1
ATOM 2262 C CA . GLU A 1 283 ? 2.826 6.767 -14.572 1.00 89.75 283 GLU A CA 1
ATOM 2263 C C . GLU A 1 283 ? 2.883 5.646 -15.612 1.00 89.75 283 GLU A C 1
ATOM 2265 O O . GLU A 1 283 ? 3.148 5.909 -16.783 1.00 89.75 283 GLU A O 1
ATOM 2270 N N . ILE A 1 284 ? 2.562 4.408 -15.227 1.00 85.50 284 ILE A N 1
ATOM 2271 C CA . ILE A 1 284 ? 2.480 3.291 -16.181 1.00 85.50 284 ILE A CA 1
ATOM 2272 C C . ILE A 1 284 ? 1.353 3.488 -17.205 1.00 85.50 284 ILE A C 1
ATOM 2274 O O . ILE A 1 284 ? 1.543 3.137 -18.370 1.00 85.50 284 ILE A O 1
ATOM 2278 N N . GLN A 1 285 ? 0.220 4.085 -16.811 1.00 83.69 285 GLN A N 1
ATOM 2279 C CA . GLN A 1 285 ? -0.855 4.432 -17.741 1.00 83.69 285 GLN A CA 1
ATOM 2280 C C . GLN A 1 285 ? -0.396 5.510 -18.725 1.00 83.69 285 GLN A C 1
ATOM 2282 O O . GLN A 1 285 ? -0.519 5.311 -19.925 1.00 83.69 285 GLN A O 1
ATOM 2287 N N . VAL A 1 286 ? 0.244 6.583 -18.245 1.00 87.12 286 VAL A N 1
ATOM 2288 C CA . VAL A 1 286 ? 0.808 7.630 -19.116 1.00 87.12 286 VAL A CA 1
ATOM 2289 C C . VAL A 1 286 ? 1.792 7.040 -20.125 1.00 87.12 286 VAL A C 1
ATOM 2291 O O . VAL A 1 286 ? 1.741 7.393 -21.298 1.00 87.12 286 VAL A O 1
ATOM 2294 N N . ILE A 1 287 ? 2.668 6.121 -19.705 1.00 83.00 287 ILE A N 1
ATOM 2295 C CA . ILE A 1 287 ? 3.580 5.437 -20.633 1.00 83.00 287 ILE A CA 1
ATOM 2296 C C . ILE A 1 287 ? 2.790 4.609 -21.652 1.00 83.00 287 ILE A C 1
ATOM 2298 O O . ILE A 1 287 ? 3.093 4.657 -22.841 1.00 83.00 287 ILE A O 1
ATOM 2302 N N . SER A 1 288 ? 1.764 3.884 -21.218 1.00 79.94 288 SER A N 1
ATOM 2303 C CA . SER A 1 288 ? 0.941 3.067 -22.117 1.00 79.94 288 SER A CA 1
ATOM 2304 C C . SER A 1 288 ? 0.187 3.930 -23.138 1.00 79.94 288 SER A C 1
ATOM 2306 O O . SER A 1 288 ? 0.215 3.619 -24.322 1.00 79.94 288 SER A O 1
ATOM 2308 N N . ASP A 1 289 ? -0.355 5.079 -22.727 1.00 79.81 289 ASP A N 1
ATOM 2309 C CA . ASP A 1 289 ? -1.056 6.036 -23.597 1.00 79.81 289 ASP A CA 1
ATOM 2310 C C . ASP A 1 289 ? -0.131 6.695 -24.641 1.00 79.81 289 ASP A C 1
ATOM 2312 O O . ASP A 1 289 ? -0.588 7.207 -25.671 1.00 79.81 289 ASP A O 1
ATOM 2316 N N . THR A 1 290 ? 1.187 6.707 -24.398 1.00 78.50 290 THR A N 1
ATOM 2317 C CA . THR A 1 290 ? 2.166 7.168 -25.400 1.00 78.50 290 THR A CA 1
ATOM 2318 C C . THR A 1 290 ? 2.391 6.158 -26.521 1.00 78.50 290 THR A C 1
ATOM 2320 O O . THR A 1 290 ? 2.866 6.542 -27.592 1.00 78.50 290 THR A O 1
ATOM 2323 N N . VAL A 1 291 ? 2.016 4.892 -26.319 1.00 70.94 291 VAL A N 1
ATOM 2324 C CA . VAL A 1 291 ? 2.071 3.859 -27.352 1.00 70.94 291 VAL A CA 1
ATOM 2325 C C . VAL A 1 291 ? 0.861 4.038 -28.264 1.00 70.94 291 VAL A C 1
ATOM 2327 O O . VAL A 1 291 ? -0.244 3.602 -27.961 1.00 70.94 291 VAL A O 1
ATOM 2330 N N . ARG A 1 292 ? 1.061 4.726 -29.390 1.00 66.88 292 ARG A N 1
ATOM 2331 C CA . ARG A 1 292 ? 0.045 4.869 -30.440 1.00 66.88 292 ARG A CA 1
ATOM 2332 C C . ARG A 1 292 ? 0.387 3.991 -31.622 1.00 66.88 292 ARG A C 1
ATOM 2334 O O . ARG A 1 292 ? 1.556 3.894 -31.997 1.00 66.88 292 ARG A O 1
ATOM 2341 N N . ASP A 1 293 ? -0.646 3.454 -32.259 1.00 70.12 293 ASP A N 1
ATOM 2342 C CA . ASP A 1 293 ? -0.479 2.789 -33.540 1.00 70.12 293 ASP A CA 1
ATOM 2343 C C . ASP A 1 293 ? 0.124 3.775 -34.550 1.00 70.12 293 ASP A C 1
ATOM 2345 O O . ASP A 1 293 ? -0.414 4.872 -34.761 1.00 70.12 293 ASP A O 1
ATOM 2349 N N . PRO A 1 294 ? 1.268 3.434 -35.161 1.00 66.69 294 PRO A N 1
ATOM 2350 C CA . PRO A 1 294 ? 1.915 4.330 -36.095 1.00 66.69 294 PRO A CA 1
ATOM 2351 C C . PRO A 1 294 ? 1.065 4.439 -37.366 1.00 66.69 294 PRO A C 1
ATOM 2353 O O . PRO A 1 294 ? 0.887 3.473 -38.104 1.00 66.69 294 PRO A O 1
ATOM 2356 N N . LEU A 1 295 ? 0.567 5.644 -37.650 1.00 72.25 295 LEU A N 1
ATOM 2357 C CA . LEU A 1 295 ? -0.068 5.971 -38.926 1.00 72.25 295 LEU A CA 1
ATOM 2358 C C . LEU A 1 295 ? 1.018 6.374 -39.926 1.00 72.25 295 LEU A C 1
ATOM 2360 O O . LEU A 1 295 ? 1.587 7.462 -39.832 1.00 72.25 295 LEU A O 1
ATOM 2364 N N . TYR A 1 296 ? 1.311 5.510 -40.894 1.00 70.62 296 TYR A N 1
ATOM 2365 C CA . TYR A 1 296 ? 2.282 5.792 -41.950 1.00 70.62 296 TYR A CA 1
ATOM 2366 C C . TYR A 1 296 ? 1.658 5.662 -43.339 1.00 70.62 296 TYR A C 1
ATOM 2368 O O . TYR A 1 296 ? 0.930 4.719 -43.633 1.00 70.62 296 TYR A O 1
ATOM 2376 N N . MET A 1 297 ? 1.977 6.620 -44.217 1.00 73.25 297 MET A N 1
ATOM 2377 C CA . MET A 1 297 ? 1.649 6.540 -45.648 1.00 73.25 297 MET A CA 1
ATOM 2378 C C . MET A 1 297 ? 2.690 5.731 -46.435 1.00 73.25 297 MET A C 1
ATOM 2380 O O . MET A 1 297 ? 2.347 5.082 -47.416 1.00 73.25 297 MET A O 1
ATOM 2384 N N . ASP A 1 298 ? 3.956 5.774 -46.004 1.00 86.06 298 ASP A N 1
ATOM 2385 C CA . ASP A 1 298 ? 5.087 5.038 -46.581 1.00 86.06 298 ASP A CA 1
ATOM 2386 C C . ASP A 1 298 ? 5.875 4.379 -45.442 1.00 86.06 298 ASP A C 1
ATOM 2388 O O . ASP A 1 298 ? 6.514 5.062 -44.633 1.00 86.06 298 ASP A O 1
ATOM 2392 N N . LEU A 1 299 ? 5.792 3.049 -45.376 1.00 83.12 299 LEU A N 1
ATOM 2393 C CA . LEU A 1 299 ? 6.373 2.239 -44.309 1.00 83.12 299 LEU A CA 1
ATOM 2394 C C . LEU A 1 299 ? 7.903 2.337 -44.272 1.00 83.12 299 LEU A C 1
ATOM 2396 O O . LEU A 1 299 ? 8.479 2.506 -43.200 1.00 83.12 299 LEU A O 1
ATOM 2400 N N . GLU A 1 300 ? 8.582 2.259 -45.418 1.00 85.12 300 GLU A N 1
ATOM 2401 C CA . GLU A 1 300 ? 10.050 2.265 -45.446 1.00 85.12 300 GLU A CA 1
ATOM 2402 C C . GLU A 1 300 ? 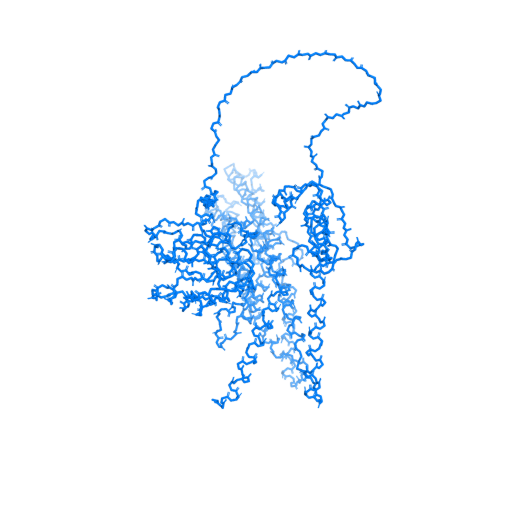10.610 3.620 -45.028 1.00 85.12 300 GLU A C 1
ATOM 2404 O O . GLU A 1 300 ? 11.586 3.701 -44.273 1.00 85.12 300 GLU A O 1
ATOM 2409 N N . LYS A 1 301 ? 9.986 4.698 -45.510 1.00 86.62 301 LYS A N 1
ATOM 2410 C CA . LYS A 1 301 ? 10.383 6.053 -45.135 1.00 86.62 301 LYS A CA 1
ATOM 2411 C C . LYS A 1 301 ? 10.133 6.310 -43.650 1.00 86.62 301 LYS A C 1
ATOM 2413 O O . LYS A 1 301 ? 10.992 6.911 -43.004 1.00 86.62 301 LYS A O 1
ATOM 2418 N N . ALA A 1 302 ? 9.004 5.837 -43.115 1.00 84.25 302 ALA A N 1
ATOM 2419 C CA . ALA A 1 302 ? 8.689 5.934 -41.693 1.00 84.25 302 ALA A CA 1
ATOM 2420 C C . ALA A 1 302 ? 9.716 5.178 -40.839 1.00 84.25 302 ALA A C 1
ATOM 2422 O O . ALA A 1 302 ? 10.297 5.777 -39.941 1.00 84.25 302 ALA A O 1
ATOM 2423 N N . ILE A 1 303 ? 10.045 3.927 -41.188 1.00 83.25 303 ILE A N 1
ATOM 2424 C CA . ILE A 1 303 ? 11.059 3.132 -40.474 1.00 83.25 303 ILE A CA 1
ATOM 2425 C C . ILE A 1 303 ? 12.403 3.866 -40.424 1.00 83.25 303 ILE A C 1
ATOM 2427 O O . ILE A 1 303 ? 12.994 3.992 -39.353 1.00 83.25 303 ILE A O 1
ATOM 2431 N N . ARG A 1 304 ? 12.893 4.385 -41.559 1.00 87.00 304 ARG A N 1
ATOM 2432 C CA . ARG A 1 304 ? 14.180 5.104 -41.595 1.00 87.00 304 ARG A CA 1
ATOM 2433 C C . ARG A 1 304 ? 14.150 6.389 -40.768 1.00 87.00 304 ARG A C 1
ATOM 2435 O O . ARG A 1 304 ? 15.151 6.725 -40.139 1.00 87.00 304 ARG A O 1
ATOM 2442 N N . ALA A 1 305 ? 13.031 7.114 -40.785 1.00 87.00 305 ALA A N 1
ATOM 2443 C CA . ALA A 1 305 ? 12.861 8.320 -39.984 1.00 87.00 305 ALA A CA 1
ATOM 2444 C C . ALA A 1 305 ? 12.874 7.996 -38.482 1.00 87.00 305 ALA A C 1
ATOM 2446 O O . ALA A 1 305 ? 13.650 8.605 -37.750 1.00 87.00 305 ALA A O 1
ATOM 2447 N N . THR A 1 306 ? 12.108 6.990 -38.051 1.00 84.69 306 THR A N 1
ATOM 2448 C CA . THR A 1 306 ? 12.054 6.539 -36.653 1.00 84.69 306 THR A CA 1
ATOM 2449 C C . THR A 1 306 ? 13.403 6.007 -36.171 1.00 84.69 306 THR A C 1
ATOM 2451 O O . THR A 1 306 ? 13.831 6.354 -35.080 1.00 84.69 306 THR A O 1
ATOM 2454 N N . GLN A 1 307 ? 14.131 5.239 -36.990 1.00 87.81 307 GLN A N 1
ATOM 2455 C CA . GLN A 1 307 ? 15.481 4.766 -36.643 1.00 87.81 307 GLN A CA 1
ATOM 2456 C C . GLN A 1 307 ? 16.479 5.913 -36.455 1.00 87.81 307 GLN A C 1
ATOM 2458 O O . GLN A 1 307 ? 17.353 5.850 -35.591 1.00 87.81 307 GLN A O 1
ATOM 2463 N N . LYS A 1 308 ? 16.371 6.968 -37.272 1.00 91.25 308 LYS A N 1
ATOM 2464 C CA . LYS A 1 308 ? 17.205 8.161 -37.116 1.00 91.25 308 LYS A CA 1
ATOM 2465 C C . LYS A 1 308 ? 16.856 8.907 -35.828 1.00 91.25 308 LYS A C 1
ATOM 2467 O O . LYS A 1 308 ? 17.759 9.273 -35.085 1.00 91.25 308 LYS A O 1
ATOM 2472 N N . GLU A 1 309 ? 15.568 9.098 -35.563 1.00 89.31 309 GLU A N 1
ATOM 2473 C CA . GLU A 1 309 ? 15.087 9.733 -34.335 1.00 89.31 309 GLU A CA 1
ATOM 2474 C C . GLU A 1 309 ? 15.513 8.951 -33.084 1.00 89.31 309 GLU A C 1
ATOM 2476 O O . GLU A 1 309 ? 16.010 9.548 -32.132 1.00 89.31 309 GLU A O 1
ATOM 2481 N N . GLU A 1 310 ? 15.414 7.620 -33.108 1.00 86.31 310 GLU A N 1
ATOM 2482 C CA . GLU A 1 310 ? 15.908 6.742 -32.044 1.00 86.31 310 GLU A CA 1
ATOM 2483 C C . GLU A 1 310 ? 17.409 6.958 -31.803 1.00 86.31 310 GLU A C 1
ATOM 2485 O O . GLU A 1 310 ? 17.824 7.174 -30.664 1.00 86.31 310 GLU A O 1
ATOM 2490 N N . ALA A 1 311 ? 18.227 6.965 -32.860 1.00 88.06 311 ALA A N 1
ATOM 2491 C CA . ALA A 1 311 ? 19.666 7.192 -32.742 1.00 88.06 311 ALA A CA 1
ATOM 2492 C C . ALA A 1 311 ? 19.999 8.578 -32.155 1.00 88.06 311 ALA A C 1
ATOM 2494 O O . ALA A 1 311 ? 20.876 8.688 -31.292 1.00 88.06 311 ALA A O 1
ATOM 2495 N N . ASP A 1 312 ? 19.283 9.622 -32.583 1.00 90.50 312 ASP A N 1
ATOM 2496 C CA . ASP A 1 312 ? 19.446 10.989 -32.079 1.00 90.50 312 ASP A CA 1
ATOM 2497 C C . ASP A 1 312 ? 19.044 11.089 -30.591 1.00 90.50 312 ASP A C 1
ATOM 2499 O O . ASP A 1 312 ? 19.743 11.717 -29.787 1.00 90.50 312 ASP A O 1
ATOM 2503 N N . LEU A 1 313 ? 17.949 10.431 -30.191 1.00 88.50 313 LEU A N 1
ATOM 2504 C CA . LEU A 1 313 ? 17.492 10.376 -28.800 1.00 88.50 313 LEU A CA 1
ATOM 2505 C C . LEU A 1 313 ? 18.461 9.601 -27.906 1.00 88.50 313 LEU A C 1
ATOM 2507 O O . LEU A 1 313 ? 18.782 10.080 -26.819 1.00 88.50 313 LEU A O 1
ATOM 2511 N N . VAL A 1 314 ? 18.975 8.455 -28.359 1.00 84.81 314 VAL A N 1
ATOM 2512 C CA . VAL A 1 314 ? 19.989 7.678 -27.626 1.00 84.81 314 VAL A CA 1
ATOM 2513 C C . VAL A 1 314 ? 21.241 8.522 -27.387 1.00 84.81 314 VAL A C 1
ATOM 2515 O O . VAL A 1 314 ? 21.712 8.614 -26.253 1.00 84.81 314 VAL A O 1
ATOM 2518 N N . ALA A 1 315 ? 21.732 9.228 -28.410 1.00 83.44 315 ALA A N 1
ATOM 2519 C CA . ALA A 1 315 ? 22.884 10.119 -28.264 1.00 83.44 315 ALA A CA 1
ATOM 2520 C C . ALA A 1 315 ? 22.633 11.247 -27.243 1.00 83.44 315 ALA A C 1
ATOM 2522 O O . ALA A 1 315 ? 23.533 11.622 -26.481 1.00 83.44 315 ALA A O 1
ATOM 2523 N N . LYS A 1 316 ? 21.403 11.773 -27.196 1.00 86.25 316 LYS A N 1
ATOM 2524 C CA . LYS A 1 316 ? 20.990 12.801 -26.233 1.00 86.25 316 LYS A CA 1
ATOM 2525 C C . LYS A 1 316 ? 20.866 12.257 -24.809 1.00 86.25 316 LYS A C 1
ATOM 2527 O O . LYS A 1 316 ? 21.277 12.939 -23.871 1.00 86.25 316 LYS A O 1
ATOM 2532 N N . VAL A 1 317 ? 20.341 11.044 -24.630 1.00 83.94 317 VAL A N 1
ATOM 2533 C CA . VAL A 1 317 ? 20.309 10.361 -23.325 1.00 83.94 317 VAL A CA 1
ATOM 2534 C C . VAL A 1 317 ? 21.733 10.182 -22.801 1.00 83.94 317 VAL A C 1
ATOM 2536 O O . VAL A 1 317 ? 22.018 10.604 -21.681 1.00 83.94 317 VAL A O 1
ATOM 2539 N N . ASP A 1 318 ? 22.656 9.695 -23.632 1.00 79.06 318 ASP A N 1
ATOM 2540 C CA . ASP A 1 318 ? 24.069 9.542 -23.265 1.00 79.06 318 ASP A CA 1
ATOM 2541 C C . ASP A 1 318 ? 24.725 10.877 -22.863 1.00 79.06 318 ASP A C 1
ATOM 2543 O O . ASP A 1 318 ? 25.606 10.928 -21.999 1.00 79.06 318 ASP A O 1
ATOM 2547 N N . GLU A 1 319 ? 24.344 11.988 -23.497 1.00 80.12 319 GLU A N 1
ATOM 2548 C CA . GLU A 1 319 ? 24.779 13.335 -23.108 1.00 80.12 319 GLU A CA 1
ATOM 2549 C C . GLU A 1 319 ? 24.228 13.768 -21.748 1.00 80.12 319 GLU A C 1
ATOM 2551 O O . GLU A 1 319 ? 24.989 14.230 -20.890 1.00 80.12 319 GLU A O 1
ATOM 2556 N N . LEU A 1 320 ? 22.927 13.591 -21.528 1.00 82.38 320 LEU A N 1
ATOM 2557 C CA . LEU A 1 320 ? 22.274 13.957 -20.275 1.00 82.38 320 LEU A CA 1
ATOM 2558 C C . LEU A 1 320 ? 22.794 13.123 -19.102 1.00 82.38 320 LEU A C 1
ATOM 2560 O O . LEU A 1 320 ? 23.074 13.681 -18.044 1.00 82.38 320 LEU A O 1
ATOM 2564 N N . GLU A 1 321 ? 23.014 11.824 -19.292 1.00 79.81 321 GLU A N 1
ATOM 2565 C CA . GLU A 1 321 ? 23.604 10.957 -18.271 1.00 79.81 321 GLU A CA 1
ATOM 2566 C C . GLU A 1 321 ? 25.032 11.384 -17.903 1.00 79.81 321 GLU A C 1
ATOM 2568 O O . GLU A 1 321 ? 25.399 11.396 -16.725 1.00 79.81 321 GLU A O 1
ATOM 2573 N N . ARG A 1 322 ? 25.848 11.782 -18.893 1.00 75.12 322 ARG A N 1
ATOM 2574 C CA . ARG A 1 322 ? 27.188 12.350 -18.650 1.00 75.12 322 ARG A CA 1
ATOM 2575 C C . ARG A 1 322 ? 27.110 13.620 -17.806 1.00 75.12 322 ARG A C 1
ATOM 2577 O O . ARG A 1 322 ? 27.884 13.771 -16.859 1.00 75.12 322 ARG A O 1
ATOM 2584 N N . ARG A 1 323 ? 26.165 14.509 -18.122 1.00 76.88 323 ARG A N 1
ATOM 2585 C CA . ARG A 1 323 ? 25.940 15.754 -17.378 1.00 76.88 323 ARG A CA 1
ATOM 2586 C C . ARG A 1 323 ? 25.424 15.497 -15.963 1.00 76.88 323 ARG A C 1
ATOM 2588 O O . ARG A 1 323 ? 25.873 16.163 -15.034 1.00 76.88 323 ARG A O 1
ATOM 2595 N N . LEU A 1 324 ? 24.525 14.531 -15.787 1.00 79.00 324 LEU A N 1
ATOM 2596 C CA . LEU A 1 324 ? 24.016 14.139 -14.477 1.00 79.00 324 LEU A CA 1
ATOM 2597 C C . LEU A 1 324 ? 25.157 13.647 -13.582 1.00 79.00 324 LEU A C 1
ATOM 2599 O O . LEU A 1 324 ? 25.317 14.168 -12.484 1.00 79.00 324 LEU A O 1
ATOM 2603 N N . ARG A 1 325 ? 26.019 12.746 -14.079 1.00 74.81 325 ARG A N 1
ATOM 2604 C CA . ARG A 1 325 ? 27.204 12.278 -13.331 1.00 74.81 325 ARG A CA 1
ATOM 2605 C C . ARG A 1 325 ? 28.099 13.429 -12.871 1.00 74.81 325 ARG A C 1
ATOM 2607 O O . ARG A 1 325 ? 28.510 13.454 -11.713 1.00 74.81 325 ARG A O 1
ATOM 2614 N N . TYR A 1 326 ? 28.359 14.395 -13.753 1.00 73.50 326 TYR A N 1
ATOM 2615 C CA . TYR A 1 326 ? 29.125 15.600 -13.424 1.00 73.50 326 TYR A CA 1
ATOM 2616 C C . TYR A 1 326 ? 28.471 16.418 -12.296 1.00 73.50 326 TYR A C 1
ATOM 2618 O O . TYR A 1 326 ? 29.131 16.747 -11.311 1.00 73.50 326 TYR A O 1
ATOM 2626 N N . LEU A 1 327 ? 27.171 16.717 -12.409 1.00 74.25 327 LEU A N 1
ATOM 2627 C CA . LEU A 1 327 ? 26.443 17.521 -11.422 1.00 74.25 327 LEU A CA 1
ATOM 2628 C C . LEU A 1 327 ? 26.324 16.816 -10.068 1.00 74.25 327 LEU A C 1
ATOM 2630 O O . LEU A 1 327 ? 26.563 17.437 -9.035 1.00 74.25 327 LEU A O 1
ATOM 2634 N N . THR A 1 328 ? 26.012 15.519 -10.065 1.00 72.25 328 THR A N 1
ATOM 2635 C CA . THR A 1 328 ? 25.955 14.711 -8.843 1.00 72.25 328 THR A CA 1
ATOM 2636 C C . THR A 1 328 ? 27.306 14.699 -8.134 1.00 72.25 328 THR A C 1
ATOM 2638 O O . THR A 1 328 ? 27.356 14.804 -6.910 1.00 72.25 328 THR A O 1
ATOM 2641 N N . HIS A 1 329 ? 28.411 14.615 -8.879 1.00 70.56 329 HIS A N 1
ATOM 2642 C CA . HIS A 1 329 ? 29.741 14.691 -8.287 1.00 70.56 329 HIS A CA 1
ATOM 2643 C C . HIS A 1 329 ? 30.013 16.071 -7.666 1.00 70.56 329 HIS A C 1
ATOM 2645 O O . HIS A 1 329 ? 30.429 16.143 -6.512 1.00 70.56 329 HIS A O 1
ATOM 2651 N N . LEU A 1 330 ? 29.709 17.167 -8.371 1.00 69.81 330 LEU A N 1
ATOM 2652 C CA . LEU A 1 330 ? 29.855 18.523 -7.821 1.00 69.81 330 LEU A CA 1
ATOM 2653 C C . LEU A 1 330 ? 29.038 18.741 -6.544 1.00 69.81 330 LEU A C 1
ATOM 2655 O O . LEU A 1 330 ? 29.545 19.322 -5.585 1.00 69.81 330 LEU A O 1
ATOM 2659 N N . GLN A 1 331 ? 27.791 18.267 -6.522 1.00 72.44 331 GLN A N 1
ATOM 2660 C CA . GLN A 1 331 ? 26.924 18.370 -5.351 1.00 72.44 331 GLN A CA 1
ATOM 2661 C C . GLN A 1 331 ? 27.544 17.657 -4.143 1.00 72.44 331 GLN A C 1
ATOM 2663 O O . GLN A 1 331 ? 27.610 18.242 -3.064 1.00 72.44 331 GLN A O 1
ATOM 2668 N N . LYS A 1 332 ? 28.061 16.435 -4.340 1.00 67.38 332 LYS A N 1
ATOM 2669 C CA . LYS A 1 332 ? 28.740 15.666 -3.287 1.00 67.38 332 LYS A CA 1
ATOM 2670 C C . LYS A 1 332 ? 29.996 16.370 -2.760 1.00 67.38 332 LYS A C 1
ATOM 2672 O O . LYS A 1 332 ? 30.254 16.322 -1.564 1.00 67.38 332 LYS A O 1
ATOM 2677 N N . VAL A 1 333 ? 30.753 17.052 -3.626 1.00 64.56 333 VAL A N 1
ATOM 2678 C CA . VAL A 1 333 ? 31.955 17.816 -3.237 1.00 64.56 333 VAL A CA 1
ATOM 2679 C C . VAL A 1 333 ? 31.619 19.062 -2.408 1.00 64.56 333 VAL A C 1
ATOM 2681 O O . VAL A 1 333 ? 32.368 19.405 -1.498 1.00 64.56 333 VAL A O 1
ATOM 2684 N N . GLN A 1 334 ? 30.499 19.738 -2.684 1.00 63.69 334 GLN A N 1
ATOM 2685 C CA . GLN A 1 334 ? 30.075 20.925 -1.926 1.00 63.69 334 GLN A CA 1
ATOM 2686 C C . GLN A 1 334 ? 29.490 20.588 -0.546 1.00 63.69 334 GLN A C 1
ATOM 2688 O O . GLN A 1 334 ? 29.615 21.385 0.382 1.00 63.69 334 GLN A O 1
ATOM 2693 N N . SER A 1 335 ? 28.871 19.417 -0.389 1.00 60.22 335 SER A N 1
ATOM 2694 C CA . SER A 1 335 ? 28.420 18.898 0.904 1.00 60.22 335 SER A CA 1
ATOM 2695 C C . SER A 1 335 ? 29.587 18.224 1.634 1.00 60.22 335 SER A C 1
ATOM 2697 O O . SER A 1 335 ? 29.734 17.004 1.596 1.00 60.22 335 SER A O 1
ATOM 2699 N N . THR A 1 336 ? 30.438 19.017 2.285 1.00 52.44 336 THR A N 1
ATOM 2700 C CA . THR A 1 336 ? 31.743 18.635 2.868 1.00 52.44 336 THR A CA 1
ATOM 2701 C C . THR A 1 336 ? 31.747 17.467 3.874 1.00 52.44 336 THR A C 1
ATOM 2703 O O . THR A 1 336 ? 32.826 17.025 4.254 1.00 52.44 336 THR A O 1
ATOM 2706 N N . ASP A 1 337 ? 30.586 16.932 4.266 1.00 52.78 337 ASP A N 1
ATOM 2707 C CA . ASP A 1 337 ? 30.427 15.843 5.245 1.00 52.78 337 ASP A CA 1
ATOM 2708 C C . ASP A 1 337 ? 29.896 14.512 4.647 1.00 52.78 337 ASP A C 1
ATOM 2710 O O . ASP A 1 337 ? 29.598 13.591 5.403 1.00 52.78 337 ASP A O 1
ATOM 2714 N N . GLN A 1 338 ? 29.759 14.370 3.316 1.00 51.56 338 GLN A N 1
ATOM 2715 C CA . GLN A 1 338 ? 29.129 13.181 2.686 1.00 51.56 338 GLN A CA 1
ATOM 2716 C C . GLN A 1 338 ? 29.923 12.518 1.545 1.00 51.56 338 GLN A C 1
ATOM 2718 O O . GLN A 1 338 ? 29.359 11.772 0.743 1.00 51.56 338 GLN A O 1
ATOM 2723 N N . LEU A 1 339 ? 31.224 12.776 1.431 1.00 53.84 339 LEU A N 1
ATOM 2724 C CA . LEU A 1 339 ? 32.068 11.988 0.531 1.00 53.84 339 LEU A CA 1
ATOM 2725 C C . LEU A 1 339 ? 32.627 10.791 1.295 1.00 53.84 339 LEU A C 1
ATOM 2727 O O . LEU A 1 339 ? 33.488 10.976 2.157 1.00 53.84 339 LEU A O 1
ATOM 2731 N N . ASP A 1 340 ? 32.154 9.591 0.950 1.00 55.94 340 ASP A N 1
ATOM 2732 C CA . ASP A 1 340 ? 32.789 8.333 1.348 1.00 55.94 340 ASP A CA 1
ATOM 2733 C C . ASP A 1 340 ? 34.284 8.383 0.994 1.00 55.94 340 ASP A C 1
ATOM 2735 O O . ASP A 1 340 ? 34.665 8.957 -0.031 1.00 55.94 340 ASP A O 1
ATOM 2739 N N . GLU A 1 341 ? 35.148 7.788 1.819 1.00 56.28 341 GLU A N 1
ATOM 2740 C CA . GLU A 1 341 ? 36.603 7.791 1.583 1.00 56.28 341 GLU A CA 1
ATOM 2741 C C . GLU A 1 341 ? 36.970 7.177 0.216 1.00 56.28 341 GLU A C 1
ATOM 2743 O O . GLU A 1 341 ? 37.928 7.612 -0.413 1.00 56.28 341 GLU A O 1
ATOM 2748 N N . GLU A 1 342 ? 36.134 6.277 -0.317 1.00 53.09 342 GLU A N 1
ATOM 2749 C CA . GLU A 1 342 ? 36.232 5.719 -1.676 1.00 53.09 342 GLU A CA 1
ATOM 2750 C C . GLU A 1 342 ? 35.956 6.743 -2.793 1.00 53.09 342 GLU A C 1
ATOM 2752 O O . GLU A 1 342 ? 36.530 6.657 -3.872 1.00 53.09 342 GLU A O 1
ATOM 2757 N N . ALA A 1 343 ? 35.116 7.758 -2.567 1.00 55.97 343 ALA A N 1
ATOM 2758 C CA . ALA A 1 343 ? 34.874 8.821 -3.551 1.00 55.97 343 ALA A CA 1
ATOM 2759 C C . ALA A 1 343 ? 36.044 9.818 -3.639 1.00 55.97 343 ALA A C 1
ATOM 2761 O O . ALA A 1 343 ? 36.103 10.630 -4.568 1.00 55.97 343 ALA A O 1
ATOM 2762 N N . LYS A 1 344 ? 36.963 9.753 -2.669 1.00 67.00 344 LYS A N 1
ATOM 2763 C CA . LYS A 1 344 ? 38.216 10.502 -2.639 1.00 67.00 344 LYS A CA 1
ATOM 2764 C C . LYS A 1 344 ? 39.396 9.658 -3.104 1.00 67.00 344 LYS A C 1
ATOM 2766 O O . LYS A 1 344 ? 40.505 10.139 -2.965 1.00 67.00 344 LYS A O 1
ATOM 2771 N N . THR A 1 345 ? 39.231 8.452 -3.645 1.00 73.75 345 THR A N 1
ATOM 2772 C CA . THR A 1 345 ? 40.358 7.687 -4.204 1.00 73.75 345 THR A CA 1
ATOM 2773 C C . THR A 1 345 ? 40.420 7.814 -5.721 1.00 73.75 345 THR A C 1
ATOM 2775 O O . THR A 1 345 ? 39.419 7.956 -6.425 1.00 73.75 345 THR A O 1
ATOM 2778 N N . CYS A 1 346 ? 41.635 7.837 -6.258 1.00 72.56 346 CYS A N 1
ATOM 2779 C CA . CYS A 1 346 ? 41.864 7.928 -7.687 1.00 72.56 346 CYS A CA 1
ATOM 2780 C C . CYS A 1 346 ? 41.602 6.574 -8.344 1.00 72.56 346 CYS A C 1
ATOM 2782 O O . CYS A 1 346 ? 42.325 5.620 -8.096 1.00 72.56 346 CYS A O 1
ATOM 2784 N N . ASN A 1 347 ? 40.672 6.499 -9.295 1.00 68.31 347 ASN A N 1
ATOM 2785 C CA . ASN A 1 347 ? 40.382 5.256 -10.032 1.00 68.31 347 ASN A CA 1
ATOM 2786 C C . ASN A 1 347 ? 41.539 4.744 -10.922 1.00 68.31 347 ASN A C 1
ATOM 2788 O O . ASN A 1 347 ? 41.382 3.734 -11.604 1.00 68.31 347 ASN A O 1
ATOM 2792 N N . ILE A 1 348 ? 42.666 5.462 -10.974 1.00 71.00 348 ILE A N 1
ATOM 2793 C CA . ILE A 1 348 ? 43.849 5.104 -11.767 1.00 71.00 348 ILE A CA 1
ATOM 2794 C C . ILE A 1 348 ? 44.966 4.593 -10.855 1.00 71.00 348 ILE A C 1
ATOM 2796 O O . ILE A 1 348 ? 45.420 3.469 -11.040 1.00 71.00 348 ILE A O 1
ATOM 2800 N N . CYS A 1 349 ? 45.409 5.404 -9.887 1.00 72.00 349 CYS A N 1
ATOM 2801 C CA . CYS A 1 349 ? 46.501 5.039 -8.976 1.00 72.00 349 CYS A CA 1
ATOM 2802 C C . CYS A 1 349 ? 46.033 4.512 -7.619 1.00 72.00 349 CYS A C 1
ATOM 2804 O O . CYS A 1 349 ? 46.860 4.092 -6.824 1.00 72.00 349 CYS A O 1
ATOM 2806 N N . THR A 1 350 ? 44.730 4.520 -7.338 1.00 75.81 350 THR A N 1
ATOM 2807 C CA . THR A 1 350 ? 44.105 4.129 -6.059 1.00 75.81 350 THR A CA 1
ATOM 2808 C C . THR A 1 350 ? 44.482 4.981 -4.844 1.00 75.81 350 THR A C 1
ATOM 2810 O O . THR A 1 350 ? 43.902 4.801 -3.777 1.00 75.81 350 THR A O 1
ATOM 2813 N N . ASP A 1 351 ? 45.354 5.976 -5.018 1.00 75.44 351 ASP A N 1
ATOM 2814 C CA . ASP A 1 351 ? 45.727 6.922 -3.967 1.00 75.44 351 ASP A CA 1
ATOM 2815 C C . ASP A 1 351 ? 44.589 7.901 -3.638 1.00 75.44 351 ASP A C 1
ATOM 2817 O O . ASP A 1 351 ? 43.788 8.242 -4.522 1.00 75.44 351 ASP A O 1
ATOM 2821 N N . PRO A 1 352 ? 44.523 8.413 -2.397 1.00 74.69 352 PRO A N 1
ATOM 2822 C CA . PRO A 1 352 ? 43.617 9.496 -2.053 1.00 74.69 352 PRO A CA 1
ATOM 2823 C C . PRO A 1 352 ? 43.911 10.750 -2.893 1.00 74.69 352 PRO A C 1
ATOM 2825 O O . PRO A 1 352 ? 45.043 11.206 -3.037 1.00 74.69 352 PRO A O 1
ATOM 2828 N N . ILE A 1 353 ? 42.857 11.323 -3.459 1.00 76.44 353 ILE A N 1
ATOM 2829 C CA . ILE A 1 353 ? 42.857 12.528 -4.268 1.00 76.44 353 ILE A CA 1
ATOM 2830 C C . ILE A 1 353 ? 42.841 13.728 -3.323 1.00 76.44 353 ILE A C 1
ATOM 2832 O O . ILE A 1 353 ? 41.791 14.127 -2.828 1.00 76.44 353 ILE A O 1
ATOM 2836 N N . GLU A 1 354 ? 43.993 14.358 -3.119 1.00 76.19 354 GLU A N 1
ATOM 2837 C CA . GLU A 1 354 ? 44.053 15.695 -2.509 1.00 76.19 354 GLU A CA 1
ATOM 2838 C C . GLU A 1 354 ? 43.670 16.770 -3.533 1.00 76.19 354 GLU A C 1
ATOM 2840 O O . GLU A 1 354 ? 42.894 17.689 -3.260 1.00 76.19 354 GLU A O 1
ATOM 2845 N N . ILE A 1 355 ? 44.178 16.614 -4.758 1.00 79.62 355 ILE A N 1
ATOM 2846 C CA . ILE A 1 355 ? 43.868 17.469 -5.897 1.00 79.62 355 ILE A CA 1
ATOM 2847 C C . ILE A 1 355 ? 43.406 16.591 -7.058 1.00 79.62 355 ILE A C 1
ATOM 2849 O O . ILE A 1 355 ? 44.153 15.767 -7.591 1.00 79.62 355 ILE A O 1
ATOM 2853 N N . GLY A 1 356 ? 42.151 16.779 -7.450 1.00 84.06 356 GLY A N 1
ATOM 2854 C CA . GLY A 1 356 ? 41.500 16.045 -8.521 1.00 84.06 356 GLY A CA 1
ATOM 2855 C C . GLY A 1 356 ? 41.341 16.863 -9.792 1.00 84.06 356 GLY A C 1
ATOM 2856 O O . GLY A 1 356 ? 41.314 18.093 -9.786 1.00 84.06 356 GLY A O 1
ATOM 2857 N N . ILE A 1 357 ? 41.171 16.154 -10.895 1.00 85.88 357 ILE A N 1
ATOM 2858 C CA . ILE A 1 357 ? 40.799 16.684 -12.193 1.00 85.88 357 ILE A CA 1
ATOM 2859 C C . ILE A 1 357 ? 39.437 16.112 -12.571 1.00 85.88 357 ILE A C 1
ATOM 2861 O O . ILE A 1 357 ? 39.297 14.908 -12.785 1.00 85.88 357 ILE A O 1
ATOM 2865 N N . LEU A 1 358 ? 38.444 16.993 -12.669 1.00 84.56 358 LEU A N 1
ATOM 2866 C CA . LEU A 1 358 ? 37.087 16.704 -13.110 1.00 84.56 358 LEU A CA 1
ATOM 2867 C C . LEU A 1 358 ? 36.921 17.094 -14.580 1.00 84.56 358 LEU A C 1
ATOM 2869 O O . LEU A 1 358 ? 37.121 18.242 -14.977 1.00 84.56 358 LEU A O 1
ATOM 2873 N N . THR A 1 359 ? 36.502 16.132 -15.391 1.00 82.44 359 THR A N 1
ATOM 2874 C CA . THR A 1 359 ? 36.219 16.345 -16.815 1.00 82.44 359 THR A CA 1
ATOM 2875 C C . THR A 1 359 ? 34.764 16.770 -17.013 1.00 82.44 359 THR A C 1
ATOM 2877 O O . THR A 1 359 ? 33.845 16.012 -16.718 1.00 82.44 359 THR A O 1
ATOM 2880 N N . ASN A 1 360 ? 34.528 17.964 -17.557 1.00 75.50 360 ASN A N 1
ATOM 2881 C CA . ASN A 1 360 ? 33.178 18.508 -17.762 1.00 75.50 360 ASN A CA 1
ATOM 2882 C C . ASN A 1 360 ? 32.350 17.636 -18.729 1.00 75.50 360 ASN A C 1
ATOM 2884 O O . ASN A 1 360 ? 31.184 17.334 -18.500 1.00 75.50 360 ASN A O 1
ATOM 2888 N N . LYS A 1 361 ? 32.987 17.126 -19.788 1.00 73.94 361 LYS A N 1
ATOM 2889 C CA . LYS A 1 361 ? 32.302 16.404 -20.871 1.00 73.94 361 LYS A CA 1
ATOM 2890 C C . LYS A 1 361 ? 31.799 14.998 -20.518 1.00 73.94 361 LYS A C 1
ATOM 2892 O O . LYS A 1 361 ? 30.923 14.472 -21.208 1.00 73.94 361 LYS A O 1
ATOM 2897 N N . CYS A 1 362 ? 32.372 14.360 -19.498 1.00 73.31 362 CYS A N 1
ATOM 2898 C CA . CYS A 1 362 ? 32.000 13.000 -19.087 1.00 73.31 362 CYS A CA 1
ATOM 2899 C C . CYS A 1 362 ? 31.807 12.812 -17.576 1.00 73.31 362 CYS A C 1
ATOM 2901 O O . CYS A 1 362 ? 31.394 11.727 -17.170 1.00 73.31 362 CYS A O 1
ATOM 2903 N N . GLY A 1 363 ? 32.078 13.836 -16.761 1.00 73.31 363 GLY A N 1
ATOM 2904 C CA . GLY A 1 363 ? 31.869 13.821 -15.311 1.00 73.31 363 GLY A CA 1
ATOM 2905 C C . GLY A 1 363 ? 32.836 12.933 -14.527 1.00 73.31 363 GLY A C 1
ATOM 2906 O O . GLY A 1 363 ? 32.599 12.670 -13.356 1.00 73.31 363 GLY A O 1
ATOM 2907 N N . HIS A 1 364 ? 33.905 12.448 -15.160 1.00 80.00 364 HIS A N 1
ATOM 2908 C CA . HIS A 1 364 ? 34.884 11.560 -14.537 1.00 80.00 364 HIS A CA 1
ATOM 2909 C C . HIS A 1 364 ? 35.968 12.340 -13.800 1.00 80.00 364 HIS A C 1
ATOM 2911 O O . HIS A 1 364 ? 36.375 13.415 -14.258 1.00 80.00 364 HIS A O 1
ATOM 2917 N N . VAL A 1 365 ? 36.460 11.744 -12.713 1.00 80.25 365 VAL A N 1
ATOM 2918 C CA . VAL A 1 365 ? 37.431 12.332 -11.787 1.00 80.25 365 VAL A CA 1
ATOM 2919 C C . VAL A 1 365 ? 38.643 11.419 -11.659 1.00 80.25 365 VAL A C 1
ATOM 2921 O O . VAL A 1 365 ? 38.502 10.202 -11.572 1.00 80.25 365 VAL A O 1
ATOM 2924 N N . CYS A 1 366 ? 39.834 12.007 -11.653 1.00 82.12 366 CYS A N 1
ATOM 2925 C CA . CYS A 1 366 ? 41.096 11.330 -11.349 1.00 82.12 366 CYS A CA 1
ATOM 2926 C C . CYS A 1 366 ? 42.041 12.288 -10.614 1.00 82.12 366 CYS A C 1
ATOM 2928 O O . CYS A 1 366 ? 41.778 13.489 -10.600 1.00 82.12 366 CYS A O 1
ATOM 2930 N N . CYS A 1 367 ? 43.121 11.800 -9.998 1.00 85.12 367 CYS A N 1
ATOM 2931 C CA . CYS A 1 367 ? 44.111 12.690 -9.388 1.00 85.12 367 CYS A CA 1
ATOM 2932 C C . CYS A 1 367 ? 44.862 13.513 -10.450 1.00 85.12 367 CYS A C 1
ATOM 2934 O O . CYS A 1 367 ? 44.987 13.112 -11.613 1.00 85.12 367 CYS A O 1
ATOM 2936 N N . GLU A 1 368 ? 45.356 14.681 -10.039 1.00 88.12 368 GLU A N 1
ATOM 2937 C CA . GLU A 1 368 ? 46.091 15.602 -10.909 1.00 88.12 368 GLU A CA 1
ATOM 2938 C C . GLU A 1 368 ? 47.321 14.948 -11.558 1.00 88.12 368 GLU A C 1
ATOM 2940 O O . GLU A 1 368 ? 47.585 15.190 -12.737 1.00 88.12 368 GLU A O 1
ATOM 2945 N N . ASP A 1 369 ? 48.019 14.074 -10.838 1.00 84.25 369 ASP A N 1
ATOM 2946 C CA . ASP A 1 369 ? 49.235 13.423 -11.331 1.00 84.25 369 ASP A CA 1
ATOM 2947 C C . ASP A 1 369 ? 48.936 12.411 -12.436 1.00 84.25 369 ASP A C 1
ATOM 2949 O O . ASP A 1 369 ? 49.549 12.454 -13.503 1.00 84.25 369 ASP A O 1
ATOM 2953 N N . CYS A 1 370 ? 47.914 11.572 -12.248 1.00 83.19 370 CYS A N 1
ATOM 2954 C CA . CYS A 1 370 ? 47.479 10.637 -13.284 1.00 83.19 370 CYS A CA 1
ATOM 2955 C C . CYS A 1 370 ? 46.957 11.364 -14.531 1.00 83.19 370 CYS A C 1
ATOM 2957 O O . CYS A 1 370 ? 47.155 10.894 -15.652 1.00 83.19 370 CYS A O 1
ATOM 2959 N N . TRP A 1 371 ? 46.311 12.522 -14.365 1.00 86.25 371 TRP A N 1
ATOM 2960 C CA . TRP A 1 371 ? 45.878 13.339 -15.497 1.00 86.25 371 TRP A CA 1
ATOM 2961 C C . TRP A 1 371 ? 47.056 13.956 -16.261 1.00 86.25 371 TRP A C 1
ATOM 2963 O O . TRP A 1 371 ? 47.069 13.938 -17.494 1.00 86.25 371 TRP A O 1
ATOM 2973 N N . LYS A 1 372 ? 48.053 14.493 -15.549 1.00 86.25 372 LYS A N 1
ATOM 2974 C CA . LYS A 1 372 ? 49.259 15.078 -16.155 1.00 86.25 372 LYS A CA 1
ATOM 2975 C C . LYS A 1 372 ? 50.080 14.030 -16.896 1.00 86.25 372 LYS A C 1
ATOM 2977 O O . LYS A 1 372 ? 50.491 14.293 -18.024 1.00 86.25 372 LYS A O 1
ATOM 2982 N N . GLU A 1 373 ? 50.249 12.847 -16.312 1.00 83.25 373 GLU A N 1
ATOM 2983 C CA . GLU A 1 373 ? 50.932 11.720 -16.953 1.00 83.25 373 GLU A CA 1
ATOM 2984 C C . GLU A 1 373 ? 50.182 11.248 -18.209 1.00 83.25 373 GLU A C 1
ATOM 2986 O O . GLU A 1 373 ? 50.771 11.003 -19.257 1.00 83.25 373 GLU A O 1
ATOM 2991 N N . TRP A 1 374 ? 48.850 11.219 -18.170 1.00 84.88 374 TRP A N 1
ATOM 2992 C CA . TRP A 1 374 ? 48.056 10.906 -19.357 1.00 84.88 374 TRP A CA 1
ATOM 2993 C C . TRP A 1 374 ? 48.209 11.958 -20.469 1.00 84.88 374 TRP A C 1
ATOM 2995 O O . TRP A 1 374 ? 48.313 11.627 -21.653 1.00 84.88 374 TRP A O 1
ATOM 3005 N N . GLN A 1 375 ? 48.256 13.244 -20.113 1.00 84.69 375 GLN A N 1
ATOM 3006 C CA . GLN A 1 375 ? 48.459 14.319 -21.086 1.00 84.69 375 GLN A CA 1
ATOM 3007 C C . GLN A 1 375 ? 49.890 14.381 -21.639 1.00 84.69 375 GLN A C 1
ATOM 3009 O O . GLN A 1 375 ? 50.055 14.769 -22.802 1.00 84.69 375 GLN A O 1
ATOM 3014 N N . SER A 1 376 ? 50.902 14.013 -20.843 1.00 79.44 376 SER A N 1
ATOM 3015 C CA . SER A 1 376 ? 52.317 14.010 -21.249 1.00 79.44 376 SER A CA 1
ATOM 3016 C C . SER A 1 376 ? 52.578 12.995 -22.367 1.00 79.44 376 SER A C 1
ATOM 3018 O O . SER A 1 376 ? 53.348 13.271 -23.285 1.00 79.44 376 SER A O 1
ATOM 3020 N N . GLN A 1 377 ? 51.830 11.889 -22.373 1.00 81.19 377 GLN A N 1
ATOM 3021 C CA . GLN A 1 377 ? 51.838 10.872 -23.429 1.00 81.19 377 GLN A CA 1
ATOM 3022 C C . GLN A 1 377 ? 51.096 11.307 -24.711 1.00 81.19 377 GLN A C 1
ATOM 3024 O O . GLN A 1 377 ? 50.981 10.539 -25.664 1.00 81.19 377 GLN A O 1
ATOM 3029 N N . GLY A 1 378 ? 50.602 12.549 -24.766 1.00 79.81 378 GLY A N 1
ATOM 3030 C CA . GLY A 1 378 ? 49.980 13.147 -25.950 1.00 79.81 378 GLY A CA 1
ATOM 3031 C C . GLY A 1 378 ? 48.469 12.935 -26.059 1.00 79.81 378 GLY A C 1
ATOM 3032 O O . GLY A 1 378 ? 47.851 13.420 -27.012 1.00 79.81 378 GLY A O 1
ATOM 3033 N N . TYR A 1 379 ? 47.836 12.272 -25.088 1.00 80.88 379 TYR A N 1
ATOM 3034 C CA . TYR A 1 379 ? 46.397 12.038 -25.126 1.00 80.88 379 TYR A CA 1
ATOM 3035 C C . TYR A 1 379 ? 45.595 13.326 -24.860 1.00 80.88 379 TYR A C 1
ATOM 3037 O O . TYR A 1 379 ? 45.964 14.211 -24.081 1.00 80.88 379 TYR A O 1
A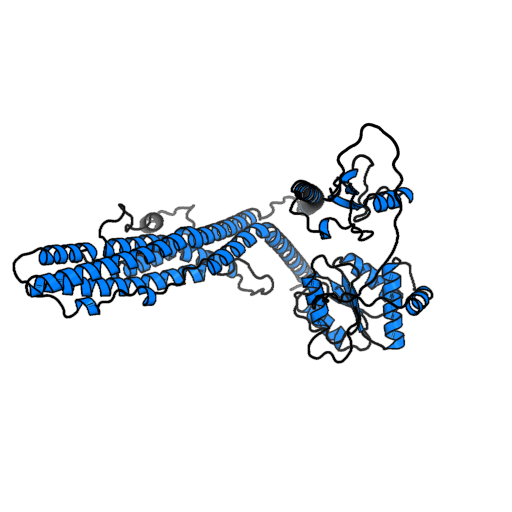TOM 3045 N N . ARG A 1 380 ? 44.460 13.447 -25.557 1.00 82.50 380 ARG A N 1
ATOM 3046 C CA . ARG A 1 380 ? 43.472 14.540 -25.429 1.00 82.50 380 ARG A CA 1
ATOM 3047 C C . ARG A 1 380 ? 42.092 13.980 -25.096 1.00 82.50 380 ARG A C 1
ATOM 3049 O O . ARG A 1 380 ? 41.068 14.432 -25.602 1.00 82.50 380 ARG A O 1
ATOM 3056 N N . THR A 1 381 ? 42.080 12.919 -24.305 1.00 83.44 381 THR A N 1
ATOM 3057 C CA . THR A 1 381 ? 40.904 12.116 -23.978 1.00 83.44 381 THR A CA 1
ATOM 3058 C C . THR A 1 381 ? 40.827 11.894 -22.473 1.00 83.44 381 THR A C 1
ATOM 3060 O O . THR A 1 381 ? 41.836 11.952 -21.779 1.00 83.44 381 THR A O 1
ATOM 3063 N N . CYS A 1 382 ? 39.627 11.651 -21.955 1.00 78.81 382 CYS A N 1
ATOM 3064 C CA . CYS A 1 382 ? 39.418 11.271 -20.564 1.00 78.81 382 CYS A CA 1
ATOM 3065 C C . CYS A 1 382 ? 40.074 9.913 -20.277 1.00 78.81 382 CYS A C 1
ATOM 3067 O O . CYS A 1 382 ? 39.858 8.970 -21.035 1.00 78.81 382 CYS A O 1
ATOM 3069 N N . VAL A 1 383 ? 40.794 9.784 -19.160 1.00 74.44 383 VAL A N 1
ATOM 3070 C CA . VAL A 1 383 ? 41.506 8.542 -18.806 1.00 74.44 383 VAL A CA 1
ATOM 3071 C C . VAL A 1 383 ? 40.559 7.369 -18.527 1.00 74.44 383 VAL A C 1
ATOM 3073 O O . VAL A 1 383 ? 40.915 6.222 -18.762 1.00 74.44 383 VAL A O 1
ATOM 3076 N N . LEU A 1 384 ? 39.331 7.645 -18.071 1.00 72.06 384 LEU A N 1
ATOM 3077 C CA . LEU A 1 384 ? 38.370 6.600 -17.692 1.00 72.06 384 LEU A CA 1
ATOM 3078 C C . LEU A 1 384 ? 37.477 6.136 -18.848 1.00 72.06 384 LEU A C 1
ATOM 3080 O O . LEU A 1 384 ? 37.105 4.972 -18.911 1.00 72.06 384 LEU A O 1
ATOM 3084 N N . CYS A 1 385 ? 37.112 7.033 -19.769 1.00 69.81 385 CYS A N 1
ATOM 3085 C CA . CYS A 1 385 ? 36.131 6.721 -20.821 1.00 69.81 385 CYS A CA 1
ATOM 3086 C C . CYS A 1 385 ? 36.575 7.085 -22.239 1.00 69.81 385 CYS A C 1
ATOM 3088 O O . CYS A 1 385 ? 35.781 6.983 -23.169 1.00 69.81 385 CYS A O 1
ATOM 3090 N N . GLN A 1 386 ? 37.805 7.577 -22.407 1.00 76.88 386 GLN A N 1
ATOM 3091 C CA . GLN A 1 386 ? 38.410 7.964 -23.687 1.00 76.88 386 GLN A CA 1
ATOM 3092 C C . GLN A 1 386 ? 37.651 9.034 -24.493 1.00 76.88 386 GLN A C 1
ATOM 3094 O O . GLN A 1 386 ? 38.032 9.360 -25.617 1.00 76.88 386 GLN A O 1
ATOM 3099 N N . THR A 1 387 ? 36.622 9.656 -23.915 1.00 78.00 387 THR A N 1
ATOM 3100 C CA . THR A 1 387 ? 35.931 10.794 -24.530 1.00 78.00 387 THR A CA 1
ATOM 3101 C C . THR A 1 387 ? 36.935 11.917 -24.766 1.00 78.00 387 THR A C 1
ATOM 3103 O O . THR A 1 387 ? 37.670 12.269 -23.852 1.00 78.00 387 THR A O 1
ATOM 3106 N N . ARG A 1 388 ? 36.987 12.491 -25.973 1.00 82.19 388 ARG A N 1
ATOM 3107 C CA . ARG A 1 388 ? 37.884 13.618 -26.289 1.00 82.19 388 ARG A CA 1
ATOM 3108 C C . ARG A 1 388 ? 37.562 14.826 -25.409 1.00 82.19 388 ARG A C 1
ATOM 3110 O O . ARG A 1 388 ? 36.439 15.314 -25.503 1.00 82.19 388 ARG A O 1
ATOM 3117 N N . VAL A 1 389 ? 38.535 15.304 -24.632 1.00 83.00 389 VAL A N 1
ATOM 3118 C CA . VAL A 1 389 ? 38.417 16.433 -23.693 1.00 83.00 389 VAL A CA 1
ATOM 3119 C C . VAL A 1 389 ? 39.325 17.572 -24.150 1.00 83.00 389 VAL A C 1
ATOM 3121 O O . VAL A 1 389 ? 40.515 17.368 -24.406 1.00 83.00 389 VAL A O 1
ATOM 3124 N N . LEU A 1 390 ? 38.763 18.770 -24.272 1.00 84.12 390 LEU A N 1
ATOM 3125 C CA . LEU A 1 390 ? 39.510 19.991 -24.571 1.00 84.12 390 LEU A CA 1
ATOM 3126 C C . LEU A 1 390 ? 40.097 20.611 -23.288 1.00 84.12 390 LEU A C 1
ATOM 3128 O O . LEU A 1 390 ? 39.563 20.383 -22.207 1.00 84.12 390 LEU A O 1
ATOM 3132 N N . PRO A 1 391 ? 41.168 21.425 -23.365 1.00 80.12 391 PRO A N 1
ATOM 3133 C CA . PRO A 1 391 ? 41.791 22.020 -22.176 1.00 80.12 391 PRO A CA 1
ATOM 3134 C C . PRO A 1 391 ? 40.842 22.848 -21.291 1.00 80.12 391 PRO A C 1
ATOM 3136 O O . PRO A 1 391 ? 41.014 22.885 -20.080 1.00 80.12 391 PRO A O 1
ATOM 3139 N N . ASN A 1 392 ? 39.826 23.482 -21.881 1.00 81.44 392 ASN A N 1
ATOM 3140 C CA . ASN A 1 392 ? 38.792 24.248 -21.177 1.00 81.44 392 ASN A CA 1
ATOM 3141 C C . ASN A 1 392 ? 37.658 23.381 -20.593 1.00 81.44 392 ASN A C 1
ATOM 3143 O O . ASN A 1 392 ? 36.791 23.900 -19.899 1.00 81.44 392 ASN A O 1
ATOM 3147 N N . GLU A 1 393 ? 37.646 22.077 -20.870 1.00 82.31 393 GLU A N 1
ATOM 3148 C CA . GLU A 1 393 ? 36.668 21.106 -20.359 1.00 82.31 393 GLU A CA 1
ATOM 3149 C C . GLU A 1 393 ? 37.214 20.333 -19.143 1.00 82.31 393 GLU A C 1
ATOM 3151 O O . GLU A 1 393 ? 36.701 19.269 -18.785 1.00 82.31 393 GLU A O 1
ATOM 3156 N N . VAL A 1 394 ? 38.273 20.852 -18.520 1.00 84.56 394 VAL A N 1
ATOM 3157 C CA . VAL A 1 394 ? 38.986 20.250 -17.395 1.00 84.56 394 VAL A CA 1
ATOM 3158 C C . VAL A 1 394 ? 38.949 21.217 -16.218 1.00 84.56 394 VAL A C 1
ATOM 3160 O O . VAL A 1 394 ? 39.380 22.361 -16.335 1.00 84.56 394 VAL A O 1
ATOM 3163 N N . HIS A 1 395 ? 38.462 20.751 -15.072 1.00 83.12 395 HIS A N 1
ATOM 3164 C CA . HIS A 1 395 ? 38.397 21.536 -13.845 1.00 83.12 395 HIS A CA 1
ATOM 3165 C C . HIS A 1 395 ? 39.242 20.890 -12.757 1.00 83.12 395 HIS A C 1
ATOM 3167 O O . HIS A 1 395 ? 39.105 19.704 -12.470 1.00 83.12 395 HIS A O 1
ATOM 3173 N N . ARG A 1 396 ? 40.103 21.689 -12.130 1.00 84.69 396 ARG A N 1
ATOM 3174 C CA . ARG A 1 396 ? 40.878 21.278 -10.961 1.00 84.69 396 ARG A CA 1
ATOM 3175 C C . ARG A 1 396 ? 40.012 21.428 -9.711 1.00 84.69 396 ARG A C 1
ATOM 3177 O O . ARG A 1 396 ? 39.465 22.502 -9.478 1.00 84.69 396 ARG A O 1
ATOM 3184 N N . ILE A 1 397 ? 39.893 20.362 -8.931 1.00 81.12 397 ILE A N 1
ATOM 3185 C CA . ILE A 1 397 ? 39.145 20.302 -7.671 1.00 81.12 397 ILE A CA 1
ATOM 3186 C C . ILE A 1 397 ? 40.108 19.975 -6.528 1.00 81.12 397 ILE A C 1
ATOM 3188 O O . ILE A 1 397 ? 41.080 19.254 -6.733 1.00 81.12 397 ILE A O 1
ATOM 3192 N N . VAL A 1 398 ? 39.870 20.522 -5.338 1.00 78.31 398 VAL A N 1
ATOM 3193 C CA . VAL A 1 398 ? 40.728 20.317 -4.159 1.00 78.31 398 VAL A CA 1
ATOM 3194 C C . VAL A 1 398 ? 39.879 19.748 -3.032 1.00 78.31 398 VAL A C 1
ATOM 3196 O O . VAL A 1 398 ? 38.855 20.334 -2.681 1.00 78.31 398 VAL A O 1
ATOM 3199 N N . TYR A 1 399 ? 40.309 18.626 -2.465 1.00 71.50 399 TYR A N 1
ATOM 3200 C CA . TYR A 1 399 ? 39.687 18.004 -1.303 1.00 71.50 399 TYR A CA 1
ATOM 3201 C C . TYR A 1 399 ? 40.437 18.474 -0.050 1.00 71.50 399 TYR A C 1
ATOM 3203 O O . TYR A 1 399 ? 41.624 18.212 0.113 1.00 71.50 399 TYR A O 1
ATOM 3211 N N . SER A 1 400 ? 39.772 19.231 0.826 1.00 60.22 400 SER A N 1
ATOM 3212 C CA . SER A 1 400 ? 40.397 19.756 2.050 1.00 60.22 400 SER A CA 1
ATOM 3213 C C . SER A 1 400 ? 40.613 18.638 3.075 1.00 60.22 400 SER A C 1
ATOM 3215 O O . SER A 1 400 ? 39.647 18.008 3.512 1.00 60.22 400 SER A O 1
ATOM 3217 N N . SER A 1 401 ? 41.860 18.404 3.493 1.00 51.81 401 SER A N 1
ATOM 3218 C CA . SER A 1 401 ? 42.173 17.537 4.631 1.00 51.81 401 SER A CA 1
ATOM 3219 C C . SER A 1 401 ? 42.079 18.342 5.935 1.00 51.81 401 SER A C 1
ATOM 3221 O O . SER A 1 401 ? 42.745 19.359 6.135 1.00 51.81 401 SER A O 1
ATOM 3223 N N . LYS A 1 402 ? 41.242 17.909 6.884 1.00 46.53 402 LYS A N 1
ATOM 3224 C CA . LYS A 1 402 ? 41.286 18.458 8.249 1.00 46.53 402 LYS A CA 1
ATOM 3225 C C . LYS A 1 402 ? 42.505 17.884 8.985 1.00 46.53 402 LYS A C 1
ATOM 3227 O O . LYS A 1 402 ? 42.388 16.819 9.583 1.00 46.53 402 LYS A O 1
ATOM 3232 N N . LYS A 1 403 ? 43.635 18.609 8.968 1.00 39.34 403 LYS A N 1
ATOM 3233 C CA . LYS A 1 403 ? 44.529 18.921 10.116 1.00 39.34 403 LYS A CA 1
ATOM 3234 C C . LYS A 1 403 ? 45.856 19.537 9.638 1.00 39.34 403 LYS A C 1
ATOM 3236 O O . LYS A 1 403 ? 46.832 18.829 9.428 1.00 39.34 403 LYS A O 1
ATOM 3241 N N . THR A 1 404 ? 45.930 20.864 9.649 1.00 30.03 404 THR A N 1
ATOM 3242 C CA . THR A 1 404 ? 47.148 21.593 10.032 1.00 30.03 404 THR A CA 1
ATOM 3243 C C . THR A 1 404 ? 46.744 22.753 10.940 1.00 30.03 404 THR A C 1
ATOM 3245 O O . THR A 1 404 ? 46.216 23.770 10.505 1.00 30.03 404 THR A O 1
ATOM 3248 N N . ASN A 1 405 ? 46.966 22.582 12.245 1.00 37.41 405 ASN A N 1
ATOM 3249 C CA . ASN A 1 405 ? 47.153 23.723 13.133 1.00 37.41 405 ASN A CA 1
ATOM 3250 C C . ASN A 1 405 ? 48.573 24.231 12.892 1.00 37.41 405 ASN A C 1
ATOM 3252 O O . ASN A 1 405 ? 49.507 23.627 13.406 1.00 37.41 405 ASN A O 1
ATOM 3256 N N . THR A 1 406 ? 48.704 25.334 12.162 1.00 28.72 406 THR A N 1
ATOM 3257 C CA . THR A 1 406 ? 49.684 26.389 12.454 1.00 28.72 406 THR A CA 1
ATOM 3258 C C . THR A 1 406 ? 49.128 27.711 11.921 1.00 28.72 406 THR A C 1
ATOM 3260 O O . THR A 1 406 ? 49.278 28.025 10.744 1.00 28.72 406 THR A O 1
ATOM 3263 N N . LEU A 1 407 ? 48.464 28.466 12.798 1.00 37.28 407 LEU A N 1
ATOM 3264 C CA . LEU A 1 407 ? 48.637 29.924 12.850 1.00 37.28 407 LEU A CA 1
ATOM 3265 C C . LEU A 1 407 ? 50.082 30.142 13.328 1.00 37.28 407 LEU A C 1
ATOM 3267 O O . LEU A 1 407 ? 50.531 29.398 14.198 1.00 37.28 407 LEU A O 1
ATOM 3271 N N . ASP A 1 408 ? 50.900 31.082 12.889 1.00 41.38 408 ASP A N 1
ATOM 3272 C CA . ASP A 1 408 ? 50.869 32.174 11.916 1.00 41.38 408 ASP A CA 1
ATOM 3273 C C . ASP A 1 408 ? 52.345 32.624 11.818 1.00 41.38 408 ASP A C 1
ATOM 3275 O O . ASP A 1 408 ? 53.158 32.240 12.667 1.00 41.38 408 ASP A O 1
ATOM 3279 N N . GLY A 1 409 ? 52.727 33.490 10.874 1.00 29.84 409 GLY A N 1
ATOM 3280 C CA . GLY A 1 409 ? 54.002 34.181 11.085 1.00 29.84 409 GLY A CA 1
ATOM 3281 C C . GLY A 1 409 ? 54.465 35.186 10.050 1.00 29.84 409 GLY A C 1
ATOM 3282 O O . GLY A 1 409 ? 55.322 34.884 9.223 1.00 29.84 409 GLY A O 1
ATOM 3283 N N . GLN A 1 410 ? 54.044 36.440 10.214 1.00 29.52 410 GLN A N 1
ATOM 3284 C CA . GLN A 1 410 ? 54.990 37.541 10.047 1.00 29.52 410 GLN A CA 1
ATOM 3285 C C . GLN A 1 410 ? 56.217 37.296 10.951 1.00 29.52 410 GLN A C 1
ATOM 3287 O O . GLN A 1 410 ? 56.068 37.152 12.156 1.00 29.52 410 GLN A O 1
ATOM 3292 N N . VAL A 1 411 ? 57.394 37.310 10.315 1.00 27.86 411 VAL A N 1
ATOM 3293 C CA . VAL A 1 411 ? 58.738 37.687 10.803 1.00 27.86 411 VAL A CA 1
ATOM 3294 C C . VAL A 1 411 ? 59.305 36.990 12.054 1.00 27.86 411 VAL A C 1
ATOM 3296 O O . VAL A 1 411 ? 58.841 37.193 13.167 1.00 27.86 411 VAL A O 1
ATOM 3299 N N . GLY A 1 412 ? 60.490 36.387 11.880 1.00 25.09 412 GLY A N 1
ATOM 3300 C CA . GLY A 1 412 ? 61.585 36.564 12.845 1.00 25.09 412 GLY A CA 1
ATOM 3301 C C . GLY A 1 412 ? 62.148 35.313 13.520 1.00 25.09 412 GLY A C 1
ATOM 3302 O O . GLY A 1 412 ? 61.693 34.920 14.579 1.00 25.09 412 GLY A O 1
ATOM 3303 N N . SER A 1 413 ? 63.231 34.801 12.929 1.00 24.14 413 SER A N 1
ATOM 3304 C CA . SER A 1 413 ? 64.493 34.391 13.569 1.00 24.14 413 SER A CA 1
ATOM 3305 C C . SER A 1 413 ? 64.508 33.474 14.809 1.00 24.14 413 SER A C 1
ATOM 3307 O O . SER A 1 413 ? 64.168 33.880 15.910 1.00 24.14 413 SER A O 1
ATOM 3309 N N . ALA A 1 414 ? 65.186 32.339 14.594 1.00 23.55 414 ALA A N 1
ATOM 3310 C CA . ALA A 1 414 ? 66.188 31.686 15.448 1.00 23.55 414 ALA A CA 1
ATOM 3311 C C . ALA A 1 414 ? 65.805 31.213 16.863 1.00 23.55 414 ALA A C 1
ATOM 3313 O O . ALA A 1 414 ? 65.475 31.987 17.753 1.00 23.55 414 ALA A O 1
ATOM 3314 N N . GLY A 1 415 ? 66.047 29.924 17.104 1.00 23.25 415 GLY A N 1
ATOM 3315 C CA . GLY A 1 415 ? 66.092 29.351 18.444 1.00 23.25 415 GLY A CA 1
ATOM 3316 C C . GLY A 1 415 ? 66.300 27.846 18.397 1.00 23.25 415 GLY A C 1
ATOM 3317 O O . GLY A 1 415 ? 65.358 27.087 18.221 1.00 23.25 415 GLY A O 1
ATOM 3318 N N . GLU A 1 416 ? 67.560 27.449 18.496 1.00 24.08 416 GLU A N 1
ATOM 3319 C CA . GLU A 1 416 ? 68.078 26.084 18.567 1.00 24.08 416 GLU A CA 1
ATOM 3320 C C . GLU A 1 416 ? 67.410 25.233 19.661 1.00 24.08 416 GLU A C 1
ATOM 3322 O O . GLU A 1 416 ? 67.010 25.746 20.703 1.00 24.08 416 GLU A O 1
ATOM 3327 N N . GLY A 1 417 ? 67.388 23.906 19.492 1.00 22.83 417 GLY A N 1
ATOM 3328 C CA . GLY A 1 417 ? 67.004 23.025 20.598 1.00 22.83 417 GLY A CA 1
ATOM 3329 C C . GLY A 1 417 ? 66.860 21.552 20.248 1.00 22.83 417 GLY A C 1
ATOM 3330 O O . GLY A 1 417 ? 65.768 21.066 19.996 1.00 22.83 417 GLY A O 1
ATOM 3331 N N . ARG A 1 418 ? 67.988 20.842 20.260 1.00 24.27 418 ARG A N 1
ATOM 3332 C CA . ARG A 1 418 ? 68.138 19.378 20.190 1.00 24.27 418 ARG A CA 1
ATOM 3333 C C . ARG A 1 418 ? 67.312 18.635 21.253 1.00 24.27 418 ARG A C 1
ATOM 3335 O O . ARG A 1 418 ? 67.238 19.127 22.371 1.00 24.27 418 ARG A O 1
ATOM 3342 N N . THR A 1 419 ? 66.871 17.406 20.949 1.00 22.52 419 THR A N 1
ATOM 3343 C CA . THR A 1 419 ? 66.974 16.149 21.759 1.00 22.52 419 THR A CA 1
ATOM 3344 C C . THR A 1 419 ? 66.058 15.080 21.132 1.00 22.52 419 THR A C 1
ATOM 3346 O O . THR A 1 419 ? 64.869 15.293 20.962 1.00 22.52 419 THR A O 1
ATOM 3349 N N . SER A 1 420 ? 66.605 14.080 20.434 1.00 23.02 420 SER A N 1
ATOM 3350 C CA . SER A 1 420 ? 67.074 12.766 20.918 1.00 23.02 420 SER A CA 1
ATOM 3351 C C . SER A 1 420 ? 65.963 11.757 21.258 1.00 23.02 420 SER A C 1
ATOM 3353 O O . SER A 1 420 ? 65.382 11.811 22.332 1.00 23.02 420 SER A O 1
ATOM 3355 N N . SER A 1 421 ? 65.813 10.800 20.336 1.00 27.02 421 SER A N 1
ATOM 3356 C CA . SER A 1 421 ? 65.886 9.343 20.540 1.00 27.02 421 SER A CA 1
ATOM 3357 C C . SER A 1 421 ? 64.885 8.598 21.434 1.00 27.02 421 SER A C 1
ATOM 3359 O O . SER A 1 421 ? 64.805 8.849 22.627 1.00 27.02 421 SER A O 1
ATOM 3361 N N . GLN A 1 422 ? 64.392 7.494 20.836 1.00 25.75 422 GLN A N 1
ATOM 3362 C CA . GLN A 1 422 ? 64.019 6.199 21.448 1.00 25.75 422 GLN A CA 1
ATOM 3363 C C . GLN A 1 422 ? 62.691 6.211 22.242 1.00 25.75 422 GLN A C 1
ATOM 3365 O O . GLN A 1 422 ? 62.380 7.170 22.922 1.00 25.75 422 GLN A O 1
ATOM 3370 N N . THR A 1 423 ? 61.789 5.224 22.168 1.00 23.38 423 THR A N 1
ATOM 3371 C CA . THR A 1 423 ? 61.936 3.763 22.029 1.00 23.38 423 THR A CA 1
ATOM 3372 C C . THR A 1 423 ? 60.544 3.134 21.795 1.00 23.38 423 THR A C 1
ATOM 3374 O O . THR A 1 423 ? 59.557 3.663 22.290 1.00 23.38 423 THR A O 1
ATOM 3377 N N . THR A 1 424 ? 60.511 2.030 21.034 1.00 25.78 424 THR A N 1
ATOM 3378 C CA . THR A 1 424 ? 59.691 0.795 21.171 1.00 25.78 424 THR A CA 1
ATOM 3379 C C . THR A 1 424 ? 58.263 0.843 21.747 1.00 25.78 424 THR A C 1
ATOM 3381 O O . THR A 1 424 ? 58.076 1.246 22.885 1.00 25.78 424 THR A O 1
ATOM 3384 N N . GLU A 1 425 ? 57.293 0.216 21.064 1.00 24.20 425 GLU A N 1
ATOM 3385 C CA . GLU A 1 425 ? 56.756 -1.118 21.424 1.00 24.20 425 GLU A CA 1
ATOM 3386 C C . GLU A 1 425 ? 55.574 -1.565 20.537 1.00 24.20 425 GLU A C 1
ATOM 3388 O O . GLU A 1 425 ? 54.858 -0.769 19.936 1.00 24.20 425 GLU A O 1
ATOM 3393 N N . ASN A 1 426 ? 55.437 -2.892 20.453 1.00 34.53 426 ASN A N 1
ATOM 3394 C CA . ASN A 1 426 ? 54.442 -3.681 19.728 1.00 34.53 426 ASN A CA 1
ATOM 3395 C C . ASN A 1 426 ? 52.982 -3.362 20.098 1.00 34.53 426 ASN A C 1
ATOM 3397 O O . ASN A 1 426 ? 52.653 -3.185 21.267 1.00 34.53 426 ASN A O 1
ATOM 3401 N N . GLY A 1 427 ? 52.080 -3.484 19.120 1.00 25.78 427 GLY A N 1
ATOM 3402 C CA . GLY A 1 427 ? 50.634 -3.510 19.346 1.00 25.78 427 GLY A CA 1
ATOM 3403 C C . GLY A 1 427 ? 49.892 -4.217 18.215 1.00 25.78 427 GLY A C 1
ATOM 3404 O O . GLY A 1 427 ? 49.703 -3.654 17.143 1.00 25.78 427 GLY A O 1
ATOM 3405 N N . SER A 1 428 ? 49.489 -5.462 18.475 1.00 39.47 428 SER A N 1
ATOM 3406 C CA . SER A 1 428 ? 48.559 -6.274 17.679 1.00 39.47 428 SER A CA 1
ATOM 3407 C C . SER A 1 428 ? 47.306 -5.480 17.279 1.00 39.47 428 SER A C 1
ATOM 3409 O O . SER A 1 428 ? 46.629 -4.935 18.153 1.00 39.47 428 SER A O 1
ATOM 3411 N N . SER A 1 429 ? 46.970 -5.438 15.986 1.00 33.06 429 SER A N 1
ATOM 3412 C CA . SER A 1 429 ? 45.704 -4.882 15.500 1.00 33.06 429 SER A CA 1
ATOM 3413 C C . SER A 1 429 ? 44.808 -5.976 14.912 1.00 33.06 429 SER A C 1
ATOM 3415 O O . SER A 1 429 ? 45.173 -6.728 14.010 1.00 33.06 429 SER A O 1
ATOM 3417 N N . ASN A 1 430 ? 43.609 -6.051 15.490 1.00 36.53 430 ASN A N 1
ATOM 3418 C CA . ASN A 1 430 ? 42.469 -6.857 15.073 1.00 36.53 430 ASN A CA 1
ATOM 3419 C C . ASN A 1 430 ? 42.224 -6.770 13.559 1.00 36.53 430 ASN A C 1
ATOM 3421 O O . ASN A 1 430 ? 41.828 -5.722 13.049 1.00 36.53 430 ASN A O 1
ATOM 3425 N N . ALA A 1 431 ? 42.388 -7.891 12.857 1.00 34.91 431 ALA A N 1
ATOM 3426 C CA . ALA A 1 431 ? 41.966 -8.027 11.470 1.00 34.91 431 ALA A CA 1
ATOM 3427 C C . ALA A 1 431 ? 40.433 -8.138 11.389 1.00 34.91 431 ALA A C 1
ATOM 3429 O O . ALA A 1 431 ? 39.815 -8.949 12.079 1.00 34.91 431 ALA A O 1
ATOM 3430 N N . ASN A 1 432 ? 39.829 -7.324 10.525 1.00 39.72 432 ASN A N 1
ATOM 3431 C CA . ASN A 1 432 ? 38.410 -7.368 10.190 1.00 39.72 432 ASN A CA 1
ATOM 3432 C C . ASN A 1 432 ? 38.073 -8.731 9.531 1.00 39.72 432 ASN A C 1
ATOM 3434 O O . ASN A 1 432 ? 38.656 -9.039 8.489 1.00 39.72 432 ASN A O 1
ATOM 3438 N N . PRO A 1 433 ? 37.160 -9.556 10.081 1.00 38.81 433 PRO A N 1
ATOM 3439 C CA . PRO A 1 433 ? 36.905 -10.924 9.603 1.00 38.81 433 PRO A CA 1
ATOM 3440 C C . PRO A 1 433 ? 36.203 -11.016 8.231 1.00 38.81 433 PRO A C 1
ATOM 3442 O O . PRO A 1 433 ? 35.916 -12.117 7.772 1.00 38.81 433 PRO A O 1
ATOM 3445 N N . LEU A 1 434 ? 35.929 -9.882 7.575 1.00 39.69 434 LEU A N 1
ATOM 3446 C CA . LEU A 1 434 ? 35.268 -9.782 6.265 1.00 39.69 434 LEU A CA 1
ATOM 3447 C C . LEU A 1 434 ? 36.154 -9.174 5.161 1.00 39.69 434 LEU A C 1
ATOM 3449 O O . LEU A 1 434 ? 35.671 -8.955 4.053 1.00 39.69 434 LEU A O 1
ATOM 3453 N N . ALA A 1 435 ? 37.431 -8.884 5.433 1.00 47.25 435 ALA A N 1
ATOM 3454 C CA . ALA A 1 435 ? 38.338 -8.388 4.399 1.00 47.25 435 ALA A CA 1
ATOM 3455 C C . ALA A 1 435 ? 38.698 -9.523 3.423 1.00 47.25 435 ALA A C 1
ATOM 3457 O O . ALA A 1 435 ? 39.353 -10.494 3.808 1.00 47.25 435 ALA A O 1
ATOM 3458 N N . VAL A 1 436 ? 38.266 -9.397 2.164 1.00 52.59 436 VAL A N 1
ATOM 3459 C CA . VAL A 1 436 ? 38.695 -10.281 1.070 1.00 52.59 436 VAL A CA 1
ATOM 3460 C C . VAL A 1 436 ? 40.209 -10.132 0.922 1.00 52.59 436 VAL A C 1
ATOM 3462 O O . VAL A 1 436 ? 40.708 -9.038 0.673 1.00 52.59 436 VAL A O 1
ATOM 3465 N N . ARG A 1 437 ? 40.954 -11.222 1.127 1.00 56.38 437 ARG A N 1
ATOM 3466 C CA . ARG A 1 437 ? 42.400 -11.251 0.887 1.00 56.38 437 ARG A CA 1
ATOM 3467 C C . ARG A 1 437 ? 42.626 -11.597 -0.579 1.00 56.38 437 ARG A C 1
ATOM 3469 O O . ARG A 1 437 ? 42.385 -12.734 -0.969 1.00 56.38 437 ARG A O 1
ATOM 3476 N N . TYR A 1 438 ? 43.054 -10.621 -1.372 1.00 66.88 438 TYR A N 1
ATOM 3477 C CA . TYR A 1 438 ? 43.563 -10.878 -2.717 1.00 66.88 438 TYR A CA 1
ATOM 3478 C C . TYR A 1 438 ? 44.921 -11.563 -2.601 1.00 66.88 438 TYR A C 1
ATOM 3480 O O . TYR A 1 438 ? 45.770 -11.122 -1.820 1.00 66.88 438 TYR A O 1
ATOM 3488 N N . ASN A 1 439 ? 45.125 -12.644 -3.349 1.00 67.69 439 ASN A N 1
ATOM 3489 C CA . ASN A 1 439 ? 46.409 -13.327 -3.332 1.00 67.69 439 ASN A CA 1
ATOM 3490 C C . ASN A 1 439 ? 47.383 -12.549 -4.217 1.00 67.69 439 ASN A C 1
ATOM 3492 O O . ASN A 1 439 ? 47.255 -12.523 -5.442 1.00 67.69 439 ASN A O 1
ATOM 3496 N N . GLU A 1 440 ? 48.379 -11.914 -3.602 1.00 73.94 440 GLU A N 1
ATOM 3497 C CA . GLU A 1 440 ? 49.480 -11.328 -4.359 1.00 73.94 440 GLU A CA 1
ATOM 3498 C C . GLU A 1 440 ? 50.268 -12.448 -5.048 1.00 73.94 440 GLU A C 1
ATOM 3500 O O . GLU A 1 440 ? 50.715 -13.410 -4.417 1.00 73.94 440 GLU A O 1
ATOM 3505 N N . LEU A 1 441 ? 50.415 -12.344 -6.371 1.00 75.31 441 LEU A N 1
ATOM 3506 C CA . LEU A 1 441 ? 51.249 -13.269 -7.128 1.00 75.31 441 LEU A CA 1
ATOM 3507 C C . LEU A 1 441 ? 52.706 -13.074 -6.714 1.00 75.31 441 LEU A C 1
ATOM 3509 O O . LEU A 1 441 ? 53.235 -11.971 -6.842 1.00 75.31 441 LEU A O 1
ATOM 3513 N N . ASP A 1 442 ? 53.362 -14.161 -6.306 1.00 78.56 442 ASP A N 1
ATOM 3514 C CA . ASP A 1 442 ? 54.797 -14.152 -6.024 1.00 78.56 442 ASP A CA 1
ATOM 3515 C C . ASP A 1 442 ? 55.586 -13.586 -7.218 1.00 78.56 442 ASP A C 1
ATOM 3517 O O . ASP A 1 442 ? 55.301 -13.880 -8.389 1.00 78.56 442 ASP A O 1
ATOM 3521 N N . ASP A 1 443 ? 56.611 -12.787 -6.929 1.00 77.94 443 ASP A N 1
ATOM 3522 C CA . ASP A 1 443 ? 57.417 -12.098 -7.935 1.00 77.94 443 ASP A CA 1
ATOM 3523 C C . ASP A 1 443 ? 58.075 -13.077 -8.917 1.00 77.94 443 ASP A C 1
ATOM 3525 O O . ASP A 1 443 ? 58.221 -12.774 -10.109 1.00 77.94 443 ASP A O 1
ATOM 3529 N N . SER A 1 444 ? 58.402 -14.291 -8.457 1.00 79.00 444 SER A N 1
ATOM 3530 C CA . SER A 1 444 ? 58.954 -15.353 -9.303 1.00 79.00 444 SER A CA 1
ATOM 3531 C C . SER A 1 444 ? 57.931 -15.8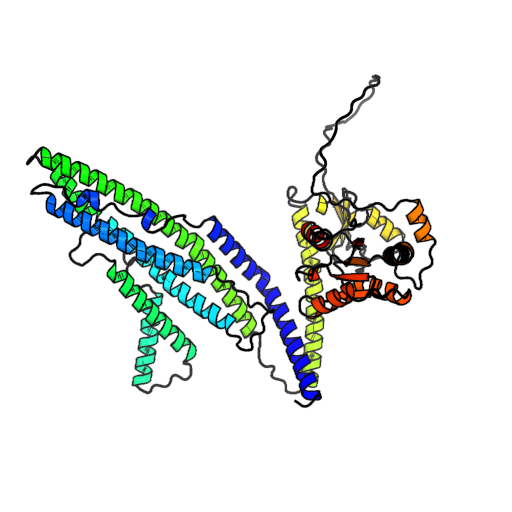93 -10.319 1.00 79.00 444 SER A C 1
ATOM 3533 O O . SER A 1 444 ? 58.259 -16.112 -11.497 1.00 79.00 444 SER A O 1
ATOM 3535 N N . LEU A 1 445 ? 56.668 -16.041 -9.904 1.00 81.19 445 LEU A N 1
ATOM 3536 C CA . LEU A 1 445 ? 55.564 -16.467 -10.761 1.00 81.19 445 LEU A CA 1
ATOM 3537 C C . LEU A 1 445 ? 55.209 -15.358 -11.753 1.00 81.19 445 LEU A C 1
ATOM 3539 O O . LEU A 1 445 ? 55.124 -15.615 -12.955 1.00 81.19 445 LEU A O 1
ATOM 3543 N N . ARG A 1 446 ? 55.118 -14.108 -11.289 1.00 80.94 446 ARG A N 1
ATOM 3544 C CA . ARG A 1 446 ? 54.855 -12.931 -12.129 1.00 80.94 446 ARG A CA 1
ATOM 3545 C C . ARG A 1 446 ? 55.906 -12.760 -13.230 1.00 80.94 446 ARG A C 1
ATOM 3547 O O . ARG A 1 446 ? 55.557 -12.545 -14.393 1.00 80.94 446 ARG A O 1
ATOM 3554 N N . ALA A 1 447 ? 57.190 -12.930 -12.904 1.00 78.75 447 ALA A N 1
ATOM 3555 C CA . ALA A 1 447 ? 58.281 -12.899 -13.882 1.00 78.75 447 ALA A CA 1
ATOM 3556 C C . ALA A 1 447 ? 58.224 -14.068 -14.883 1.00 78.75 447 ALA A C 1
ATOM 3558 O O . ALA A 1 447 ? 58.600 -13.922 -16.049 1.00 78.75 447 ALA A O 1
ATOM 3559 N N . THR A 1 448 ? 57.751 -15.237 -14.451 1.00 83.00 448 THR A N 1
ATOM 3560 C CA . THR A 1 448 ? 57.558 -16.402 -15.326 1.00 83.00 448 THR A CA 1
ATOM 3561 C C . THR A 1 448 ? 56.404 -16.174 -16.298 1.00 83.00 448 THR A C 1
ATOM 3563 O O . THR A 1 448 ? 56.595 -16.330 -17.501 1.00 83.00 448 THR A O 1
ATOM 3566 N N . LEU A 1 449 ? 55.258 -15.694 -15.808 1.00 85.88 449 LEU A N 1
ATOM 3567 C CA . LEU A 1 449 ? 54.102 -15.354 -16.639 1.00 85.88 449 LEU A CA 1
ATOM 3568 C C . LEU A 1 449 ? 54.440 -14.266 -17.658 1.00 85.88 449 LEU A C 1
ATOM 3570 O O . LEU A 1 449 ? 54.088 -14.391 -18.823 1.00 85.88 449 LEU A O 1
ATOM 3574 N N . ASN A 1 450 ? 55.182 -13.225 -17.275 1.00 81.94 450 ASN A N 1
ATOM 3575 C CA . ASN A 1 450 ? 55.537 -12.149 -18.203 1.00 81.94 450 ASN A CA 1
ATOM 3576 C C . ASN A 1 450 ? 56.413 -12.617 -19.379 1.00 81.94 450 ASN A C 1
ATOM 3578 O O . ASN A 1 450 ? 56.310 -12.043 -20.464 1.00 81.94 450 ASN A O 1
ATOM 3582 N N . ARG A 1 451 ? 57.217 -13.673 -19.191 1.00 79.62 451 ARG A N 1
ATOM 3583 C CA . ARG A 1 451 ? 58.059 -14.275 -20.240 1.00 79.62 451 ARG A CA 1
ATOM 3584 C C . ARG A 1 451 ? 57.296 -15.207 -21.184 1.00 79.62 451 ARG A C 1
ATOM 3586 O O . ARG A 1 451 ? 57.775 -15.447 -22.289 1.00 79.62 451 ARG A O 1
ATOM 3593 N N . SER A 1 452 ? 56.125 -15.705 -20.788 1.00 81.38 452 SER A N 1
ATOM 3594 C CA . SER A 1 452 ? 55.286 -16.535 -21.654 1.00 81.38 452 SER A CA 1
ATOM 3595 C C . SER A 1 452 ? 54.738 -15.721 -22.828 1.00 81.38 452 SER A C 1
ATOM 3597 O O . SER A 1 452 ? 54.258 -14.594 -22.656 1.00 81.38 452 SER A O 1
ATOM 3599 N N . ALA A 1 453 ? 54.805 -16.288 -24.031 1.00 77.38 453 ALA A N 1
ATOM 3600 C CA . ALA A 1 453 ? 54.240 -15.679 -25.228 1.00 77.38 453 ALA A CA 1
ATOM 3601 C C . ALA A 1 453 ? 52.717 -15.887 -25.273 1.00 77.38 453 ALA A C 1
ATOM 3603 O O . ALA A 1 453 ? 52.228 -16.962 -24.940 1.00 77.38 453 ALA A O 1
ATOM 3604 N N . THR A 1 454 ? 51.980 -14.865 -25.708 1.00 82.81 454 THR A N 1
ATOM 3605 C CA . THR A 1 454 ? 50.548 -14.940 -26.038 1.00 82.81 454 THR A CA 1
ATOM 3606 C C . THR A 1 454 ? 50.353 -14.644 -27.515 1.00 82.81 454 THR A C 1
ATOM 3608 O O . THR A 1 454 ? 51.062 -13.816 -28.090 1.00 82.81 454 THR A O 1
ATOM 3611 N N . GLN A 1 455 ? 49.389 -15.311 -28.140 1.00 83.81 455 GLN A N 1
ATOM 3612 C CA . GLN A 1 455 ? 48.962 -14.996 -29.496 1.00 83.81 455 GLN A CA 1
ATOM 3613 C C . GLN A 1 455 ? 48.036 -13.776 -29.474 1.00 83.81 455 GLN A C 1
ATOM 3615 O O . GLN A 1 455 ? 47.049 -13.760 -28.740 1.00 83.81 455 GLN A O 1
ATOM 3620 N N . GLY A 1 456 ? 48.355 -12.763 -30.287 1.00 78.81 456 GLY A N 1
ATOM 3621 C CA . GLY A 1 456 ? 47.635 -11.485 -30.343 1.00 78.81 456 GLY A CA 1
ATOM 3622 C C . GLY A 1 456 ? 48.090 -10.459 -29.294 1.00 78.81 456 GLY A C 1
ATOM 3623 O O . GLY A 1 456 ? 48.933 -10.743 -28.445 1.00 78.81 456 GLY A O 1
ATOM 3624 N N . ARG A 1 457 ? 47.570 -9.227 -29.394 1.00 79.75 457 ARG A N 1
ATOM 3625 C CA . ARG A 1 457 ? 47.839 -8.126 -28.449 1.00 79.75 457 ARG A CA 1
ATOM 3626 C C . ARG A 1 457 ? 46.506 -7.561 -27.971 1.00 79.75 457 ARG A C 1
ATOM 3628 O O . ARG A 1 457 ? 45.883 -6.795 -28.703 1.00 79.75 457 ARG A O 1
ATOM 3635 N N . PHE A 1 458 ? 46.077 -7.941 -26.769 1.00 82.56 458 PHE A N 1
ATOM 3636 C CA . PHE A 1 458 ? 44.772 -7.556 -26.214 1.00 82.56 458 PHE A CA 1
ATOM 3637 C C . PHE A 1 458 ? 44.892 -6.588 -25.025 1.00 82.56 458 PHE A C 1
ATOM 3639 O O . PHE A 1 458 ? 43.886 -6.158 -24.464 1.00 82.56 458 PHE A O 1
ATOM 3646 N N . GLY A 1 459 ? 46.121 -6.190 -24.681 1.00 83.31 459 GLY A N 1
ATOM 3647 C CA . GLY A 1 459 ? 46.434 -5.249 -23.607 1.00 83.31 459 GLY A CA 1
ATOM 3648 C C . GLY A 1 459 ? 47.045 -5.963 -22.405 1.00 83.31 459 GLY A C 1
ATOM 3649 O O . GLY A 1 459 ? 46.738 -7.121 -22.141 1.00 83.31 459 GLY A O 1
ATOM 3650 N N . SER A 1 460 ? 47.898 -5.264 -21.650 1.00 82.38 460 SER A N 1
ATOM 3651 C CA . SER A 1 460 ? 48.737 -5.859 -20.595 1.00 82.38 460 SER A CA 1
ATOM 3652 C C . SER A 1 460 ? 47.952 -6.703 -19.588 1.00 82.38 460 SER A C 1
ATOM 3654 O O . SER A 1 460 ? 48.380 -7.797 -19.237 1.00 82.38 460 SER A O 1
ATOM 3656 N N . LYS A 1 461 ? 46.777 -6.229 -19.170 1.00 85.50 461 LYS A N 1
ATOM 3657 C CA . LYS A 1 461 ? 45.887 -6.913 -18.226 1.00 85.50 461 LYS A CA 1
ATOM 3658 C C . LYS A 1 461 ? 45.275 -8.194 -18.801 1.00 85.50 461 LYS A C 1
ATOM 3660 O O . LYS A 1 461 ? 45.314 -9.234 -18.152 1.00 85.50 461 LYS A O 1
ATOM 3665 N N . ILE A 1 462 ? 44.725 -8.130 -20.014 1.00 91.12 462 ILE A N 1
ATOM 3666 C CA . ILE A 1 462 ? 44.071 -9.277 -20.666 1.00 91.12 462 ILE A CA 1
ATOM 3667 C C . ILE A 1 462 ? 45.110 -10.327 -21.052 1.00 91.12 462 ILE A C 1
ATOM 3669 O O . ILE A 1 462 ? 44.898 -11.519 -20.818 1.00 91.12 462 ILE A O 1
ATOM 3673 N N . ASP A 1 463 ? 46.254 -9.881 -21.569 1.00 88.62 463 ASP A N 1
ATOM 3674 C CA . ASP A 1 463 ? 47.384 -10.746 -21.881 1.00 88.62 463 ASP A CA 1
ATOM 3675 C C . ASP A 1 463 ? 47.867 -11.443 -20.598 1.00 88.62 463 ASP A C 1
ATOM 3677 O O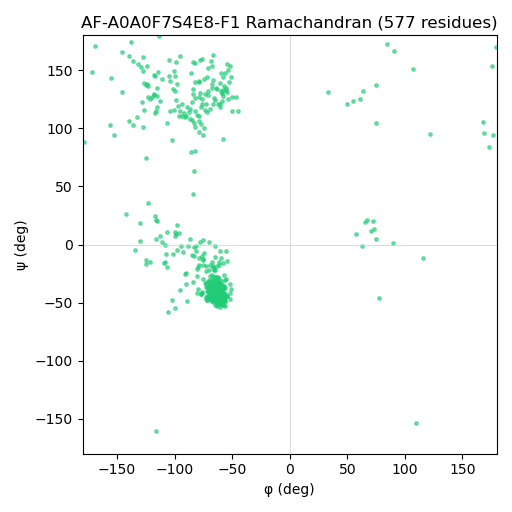 . ASP A 1 463 ? 48.051 -12.656 -20.593 1.00 88.62 463 ASP A O 1
ATOM 3681 N N . HIS A 1 464 ? 47.999 -10.721 -19.478 1.00 89.88 464 HIS A N 1
ATOM 3682 C CA . HIS A 1 464 ? 48.432 -11.310 -18.208 1.00 89.88 464 HIS A CA 1
ATOM 3683 C C . HIS A 1 464 ? 47.426 -12.325 -17.646 1.00 89.88 464 HIS A C 1
ATOM 3685 O O . HIS A 1 464 ? 47.828 -13.421 -17.259 1.00 89.88 464 HIS A O 1
ATOM 3691 N N . VAL A 1 465 ? 46.124 -12.020 -17.664 1.00 92.31 465 VAL A N 1
ATOM 3692 C CA . VAL A 1 465 ? 45.074 -12.970 -17.248 1.00 92.31 465 VAL A CA 1
ATOM 3693 C C . VAL A 1 465 ? 45.096 -14.221 -18.124 1.00 92.31 465 VAL A C 1
ATOM 3695 O O . VAL A 1 465 ? 45.036 -15.331 -17.606 1.00 92.31 465 VAL A O 1
ATOM 3698 N N . THR A 1 466 ? 45.264 -14.063 -19.438 1.00 93.38 466 THR A N 1
ATOM 3699 C CA . THR A 1 466 ? 45.359 -15.191 -20.379 1.00 93.38 466 THR A CA 1
ATOM 3700 C C . THR A 1 466 ? 46.574 -16.072 -20.070 1.00 93.38 466 THR A C 1
ATOM 3702 O O . THR A 1 466 ? 46.447 -17.293 -20.017 1.00 93.38 466 THR A O 1
ATOM 3705 N N . LYS A 1 467 ? 47.738 -15.469 -19.789 1.00 91.94 467 LYS A N 1
ATOM 3706 C CA . LYS A 1 467 ? 48.957 -16.200 -19.394 1.00 91.94 467 LYS A CA 1
ATOM 3707 C C . LYS A 1 467 ? 48.787 -16.925 -18.067 1.00 91.94 467 LYS A C 1
ATOM 3709 O O . LYS A 1 467 ? 49.238 -18.059 -17.933 1.00 91.94 467 LYS A O 1
ATOM 3714 N N . HIS A 1 468 ? 48.150 -16.279 -17.095 1.00 92.44 468 HIS A N 1
ATOM 3715 C CA . HIS A 1 468 ? 47.921 -16.868 -15.784 1.00 92.44 468 HIS A CA 1
ATOM 3716 C C . HIS A 1 468 ? 46.952 -18.052 -15.863 1.00 92.44 468 HIS A C 1
ATOM 3718 O O . HIS A 1 468 ? 47.243 -19.118 -15.331 1.00 92.44 468 HIS A O 1
ATOM 3724 N N . VAL A 1 469 ? 45.858 -17.910 -16.614 1.00 93.69 469 VAL A N 1
ATOM 3725 C CA . VAL A 1 469 ? 44.923 -19.007 -16.895 1.00 93.69 469 VAL A CA 1
ATOM 3726 C C . VAL A 1 469 ? 45.631 -20.167 -17.592 1.00 93.69 469 VAL A C 1
ATOM 3728 O O . VAL A 1 469 ? 45.473 -21.307 -17.168 1.00 93.69 469 VAL A O 1
ATOM 3731 N N . GLN A 1 470 ? 46.446 -19.899 -18.617 1.00 92.69 470 GLN A N 1
ATOM 3732 C CA . GLN A 1 470 ? 47.204 -20.954 -19.296 1.00 92.69 470 GLN A CA 1
ATOM 3733 C C . GLN A 1 470 ? 48.144 -21.683 -18.327 1.00 92.69 470 GLN A C 1
ATOM 3735 O O . GLN A 1 470 ? 48.203 -22.907 -18.326 1.00 92.69 470 GLN A O 1
ATOM 3740 N N . HIS A 1 471 ? 48.816 -20.945 -17.441 1.00 91.19 471 HIS A N 1
ATOM 3741 C CA . HIS A 1 471 ? 49.678 -21.528 -16.417 1.00 91.19 471 HIS A CA 1
ATOM 3742 C C . HIS A 1 471 ? 48.920 -22.444 -15.445 1.00 91.19 471 HIS A C 1
ATOM 3744 O O . HIS A 1 471 ? 49.426 -23.511 -15.101 1.00 91.19 471 HIS A O 1
ATOM 3750 N N . ILE A 1 472 ? 47.717 -22.047 -15.016 1.00 91.50 472 ILE A N 1
ATOM 3751 C CA . ILE A 1 472 ? 46.844 -22.866 -14.160 1.00 91.50 472 ILE A CA 1
ATOM 3752 C C . ILE A 1 472 ? 46.444 -24.151 -14.898 1.00 91.50 472 ILE A C 1
ATOM 3754 O O . ILE A 1 472 ? 46.570 -25.245 -14.348 1.00 91.50 472 ILE A O 1
ATOM 3758 N N . ILE A 1 473 ? 46.038 -24.038 -16.166 1.00 91.31 473 ILE A N 1
ATOM 3759 C CA . ILE A 1 473 ? 45.670 -25.190 -17.000 1.00 91.31 473 ILE A CA 1
ATOM 3760 C C . ILE A 1 473 ? 46.848 -26.167 -17.131 1.00 91.31 473 ILE A C 1
ATOM 3762 O O . ILE A 1 473 ? 46.669 -27.362 -16.910 1.00 91.31 473 ILE A O 1
ATOM 3766 N N . ASP A 1 474 ? 48.053 -25.667 -17.415 1.00 89.50 474 ASP A N 1
ATOM 3767 C CA . ASP A 1 474 ? 49.246 -26.497 -17.628 1.00 89.50 474 ASP A CA 1
ATOM 3768 C C . ASP A 1 474 ? 49.743 -27.181 -16.340 1.00 89.50 474 ASP A C 1
ATOM 3770 O O . ASP A 1 474 ? 50.321 -28.267 -16.390 1.00 89.50 474 ASP A O 1
ATOM 3774 N N . ARG A 1 475 ? 49.551 -26.543 -15.177 1.00 88.00 475 ARG A N 1
ATOM 3775 C CA . ARG A 1 475 ? 50.048 -27.026 -13.876 1.00 88.00 475 ARG A CA 1
ATOM 3776 C C . ARG A 1 475 ? 49.070 -27.944 -13.160 1.00 88.00 475 ARG A C 1
ATOM 3778 O O . ARG A 1 475 ? 49.487 -28.965 -12.618 1.00 88.00 475 ARG A O 1
ATOM 3785 N N . THR A 1 476 ? 47.809 -27.534 -13.074 1.00 86.25 476 THR A N 1
ATOM 3786 C CA . THR A 1 476 ? 46.808 -28.160 -12.197 1.00 86.25 476 THR A CA 1
ATOM 3787 C C . THR A 1 476 ? 45.562 -28.615 -12.953 1.00 86.25 476 THR A C 1
ATOM 3789 O O . THR A 1 476 ? 44.804 -29.432 -12.429 1.00 86.25 476 THR A O 1
ATOM 3792 N N . GLY A 1 477 ? 45.345 -28.123 -14.181 1.00 86.81 477 GLY A N 1
ATOM 3793 C CA . GLY A 1 477 ? 44.132 -28.392 -14.960 1.00 86.81 477 GLY A CA 1
ATOM 3794 C C . GLY A 1 477 ? 42.872 -27.799 -14.326 1.00 86.81 477 GLY A C 1
ATOM 3795 O O . GLY A 1 477 ? 41.759 -28.254 -14.596 1.00 86.81 477 GLY A O 1
ATOM 3796 N N . GLU A 1 478 ? 43.034 -26.829 -13.427 1.00 89.62 478 GLU A N 1
ATOM 3797 C CA . GLU A 1 478 ? 41.929 -26.240 -12.683 1.00 89.62 478 GLU A CA 1
ATOM 3798 C C . GLU A 1 478 ? 41.134 -25.229 -13.504 1.00 89.62 478 GLU A C 1
ATOM 3800 O O . GLU A 1 478 ? 41.600 -24.695 -14.512 1.00 89.62 478 GLU A O 1
ATOM 3805 N N . LYS A 1 479 ? 39.889 -24.995 -13.077 1.00 91.31 479 LYS A N 1
ATOM 3806 C CA . LYS A 1 479 ? 38.971 -24.107 -13.786 1.00 91.31 479 LYS A CA 1
ATOM 3807 C C . LYS A 1 479 ? 38.945 -22.722 -13.155 1.00 91.31 479 LYS A C 1
ATOM 3809 O O . LYS A 1 479 ? 38.847 -22.588 -11.931 1.00 91.31 479 LYS A O 1
ATOM 3814 N N . SER A 1 480 ? 38.933 -21.710 -14.016 1.00 92.75 480 SER A N 1
ATOM 3815 C CA . SER A 1 480 ? 38.926 -20.300 -13.637 1.00 92.75 480 SER A CA 1
ATOM 3816 C C . SER A 1 480 ? 37.603 -19.618 -13.975 1.00 92.75 480 SER A C 1
ATOM 3818 O O . SER A 1 480 ? 37.005 -19.845 -15.032 1.00 92.75 480 SER A O 1
ATOM 3820 N N . LEU A 1 481 ? 37.170 -18.719 -13.097 1.00 90.12 481 LEU A N 1
ATOM 3821 C CA . LEU A 1 481 ? 36.120 -17.745 -13.374 1.00 90.12 481 LEU A CA 1
ATOM 3822 C C . LEU A 1 481 ? 36.746 -16.391 -13.655 1.00 90.12 481 LEU A C 1
ATOM 3824 O O . LEU A 1 481 ? 37.600 -15.949 -12.898 1.00 90.12 481 LEU A O 1
ATOM 3828 N N . ILE A 1 482 ? 36.293 -15.717 -14.705 1.00 91.44 482 ILE A N 1
ATOM 3829 C CA . ILE A 1 482 ? 36.696 -14.340 -14.987 1.00 91.44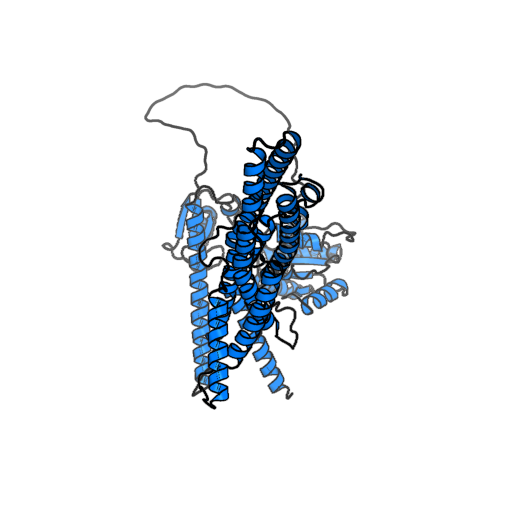 482 ILE A CA 1
ATOM 3830 C C . ILE A 1 482 ? 35.463 -13.454 -14.878 1.00 91.44 482 ILE A C 1
ATOM 3832 O O . ILE A 1 482 ? 34.494 -13.624 -15.624 1.00 91.44 482 ILE A O 1
ATOM 3836 N N . PHE A 1 483 ? 35.519 -12.514 -13.943 1.00 87.19 483 PHE A N 1
ATOM 3837 C CA . PHE A 1 483 ? 34.453 -11.575 -13.644 1.00 87.19 483 PHE A CA 1
ATOM 3838 C C . PHE A 1 483 ? 34.752 -10.193 -14.198 1.00 87.19 483 PHE A C 1
ATOM 3840 O O . PHE A 1 483 ? 35.880 -9.705 -14.120 1.00 87.19 483 PHE A O 1
ATOM 3847 N N . SER A 1 484 ? 33.707 -9.556 -14.719 1.00 85.12 484 SER A N 1
ATOM 3848 C CA . SER A 1 484 ? 33.766 -8.171 -15.172 1.00 85.12 484 SER A CA 1
ATOM 3849 C C . SER A 1 484 ? 32.385 -7.520 -15.140 1.00 85.12 484 SER A C 1
ATOM 3851 O O . SER A 1 484 ? 31.381 -8.165 -15.450 1.00 85.12 484 SER A O 1
ATOM 3853 N N . SER A 1 485 ? 32.331 -6.240 -14.782 1.00 81.69 485 SER A N 1
ATOM 3854 C CA . SER A 1 485 ? 31.158 -5.372 -14.940 1.00 81.69 485 SER A CA 1
ATOM 3855 C C . SER A 1 485 ? 31.068 -4.750 -16.334 1.00 81.69 485 SER A C 1
ATOM 3857 O O . SER A 1 485 ? 30.053 -4.152 -16.682 1.00 81.69 485 SER A O 1
ATOM 3859 N N . PHE A 1 486 ? 32.111 -4.910 -17.153 1.00 83.75 486 PHE A N 1
ATOM 3860 C CA . PHE A 1 486 ? 32.157 -4.420 -18.520 1.00 83.75 486 PHE A CA 1
ATOM 3861 C C . PHE A 1 486 ? 32.020 -5.573 -19.516 1.00 83.75 486 PHE A C 1
ATOM 3863 O O . PHE A 1 486 ? 32.981 -6.279 -19.827 1.00 83.75 486 PHE A O 1
ATOM 3870 N N . GLY A 1 487 ? 30.840 -5.715 -20.126 1.00 82.62 487 GLY A N 1
ATOM 3871 C CA . GLY A 1 487 ? 30.598 -6.713 -21.176 1.00 82.62 487 GLY A CA 1
ATOM 3872 C C . GLY A 1 487 ? 31.637 -6.700 -22.310 1.00 82.62 487 GLY A C 1
ATOM 3873 O O . GLY A 1 487 ? 32.080 -7.769 -22.729 1.00 82.62 487 GLY A O 1
ATOM 3874 N N . ARG A 1 488 ? 32.103 -5.510 -22.723 1.00 83.75 488 ARG A N 1
ATOM 3875 C CA . ARG A 1 488 ? 33.178 -5.342 -23.724 1.00 83.75 488 ARG A CA 1
ATOM 3876 C C . ARG A 1 488 ? 34.547 -5.839 -23.246 1.00 83.75 488 ARG A C 1
ATOM 3878 O O . ARG A 1 488 ? 35.345 -6.298 -24.057 1.00 83.75 488 ARG A O 1
ATOM 3885 N N . GLY A 1 489 ? 34.819 -5.777 -21.942 1.00 84.94 489 GLY A N 1
ATOM 3886 C CA . GLY A 1 489 ? 36.022 -6.362 -21.346 1.00 84.94 489 GLY A CA 1
ATOM 3887 C C . GLY A 1 489 ? 36.012 -7.885 -21.469 1.00 84.94 489 GLY A C 1
ATOM 3888 O O . GLY A 1 489 ? 36.999 -8.479 -21.901 1.00 84.94 489 GLY A O 1
ATOM 3889 N N . LEU A 1 490 ? 34.861 -8.513 -21.204 1.00 89.44 490 LEU A N 1
ATOM 3890 C CA . LEU A 1 490 ? 34.677 -9.951 -21.427 1.00 89.44 490 LEU A CA 1
ATOM 3891 C C . LEU A 1 490 ? 34.777 -10.333 -22.907 1.00 89.44 490 LEU A C 1
ATOM 3893 O O . LEU A 1 490 ? 35.294 -11.407 -23.200 1.00 89.44 490 LEU A O 1
ATOM 3897 N N . ASP A 1 491 ? 34.327 -9.479 -23.835 1.00 89.31 491 ASP A N 1
ATOM 3898 C CA . ASP A 1 491 ? 34.506 -9.708 -25.279 1.00 89.31 491 ASP A CA 1
ATOM 3899 C C . ASP A 1 491 ? 35.991 -9.787 -25.652 1.00 89.31 491 ASP A C 1
ATOM 3901 O O . ASP A 1 491 ? 36.408 -10.694 -26.373 1.00 89.31 491 ASP A O 1
ATOM 3905 N N . ALA A 1 492 ? 36.802 -8.864 -25.134 1.00 90.50 492 ALA A N 1
ATOM 3906 C CA . ALA A 1 492 ? 38.236 -8.833 -25.396 1.00 90.50 492 ALA A CA 1
ATOM 3907 C C . ALA A 1 492 ? 38.967 -10.029 -24.759 1.00 90.50 492 ALA A C 1
ATOM 3909 O O . ALA A 1 492 ? 39.828 -10.638 -25.395 1.00 90.50 492 ALA A O 1
ATOM 3910 N N . VAL A 1 493 ? 38.580 -10.433 -23.543 1.00 93.75 493 VAL A N 1
ATOM 3911 C CA . VAL A 1 493 ? 39.104 -11.656 -22.915 1.00 93.75 493 VAL A CA 1
ATOM 3912 C C . VAL A 1 493 ? 38.700 -12.899 -23.708 1.00 93.75 493 VAL A C 1
ATOM 3914 O O . VAL A 1 493 ? 39.547 -13.749 -23.961 1.00 93.75 493 VAL A O 1
ATOM 3917 N N . ALA A 1 494 ? 37.449 -13.004 -24.162 1.00 93.19 494 ALA A N 1
ATOM 3918 C CA . ALA A 1 494 ? 36.984 -14.122 -24.985 1.00 93.19 494 ALA A CA 1
ATOM 3919 C C . ALA A 1 494 ? 37.797 -14.259 -26.282 1.00 93.19 494 ALA A C 1
ATOM 3921 O O . ALA A 1 494 ? 38.200 -15.365 -26.657 1.00 93.19 494 ALA A O 1
ATOM 3922 N N . GLN A 1 495 ? 38.078 -13.136 -26.949 1.00 92.75 495 GLN A N 1
ATOM 3923 C CA . GLN A 1 495 ? 38.923 -13.103 -28.145 1.00 92.75 495 GLN A CA 1
ATOM 3924 C C . GLN A 1 495 ? 40.354 -13.557 -27.834 1.00 92.75 495 GLN A C 1
ATOM 3926 O O . GLN A 1 495 ? 40.885 -14.403 -28.553 1.00 92.75 495 GLN A O 1
ATOM 3931 N N . SER A 1 496 ? 40.940 -13.074 -26.733 1.00 94.50 496 SER A N 1
ATOM 3932 C CA . SER A 1 496 ? 42.275 -13.485 -26.283 1.00 94.50 496 SER A CA 1
ATOM 3933 C C . SER A 1 496 ? 42.351 -14.983 -25.972 1.00 94.50 496 SER A C 1
ATOM 3935 O O . SER A 1 496 ? 43.231 -15.679 -26.476 1.00 94.50 496 SER A O 1
ATOM 3937 N N . LEU A 1 497 ? 41.392 -15.520 -25.212 1.00 95.00 497 LEU A N 1
ATOM 3938 C CA . LEU A 1 497 ? 41.325 -16.948 -24.889 1.00 95.00 497 LEU A CA 1
ATOM 3939 C C . LEU A 1 497 ? 41.190 -17.802 -26.156 1.00 95.00 497 LEU A C 1
ATOM 3941 O O . LEU A 1 497 ? 41.894 -18.798 -26.300 1.00 95.00 497 LEU A O 1
ATOM 3945 N N . THR A 1 498 ? 40.346 -17.382 -27.105 1.00 94.12 498 THR A N 1
ATOM 3946 C CA . THR A 1 498 ? 40.160 -18.085 -28.386 1.00 94.12 498 THR A CA 1
ATOM 3947 C C . THR A 1 498 ? 41.440 -18.094 -29.217 1.00 94.12 498 THR A C 1
ATOM 3949 O O . THR A 1 498 ? 41.833 -19.146 -29.716 1.00 94.12 498 THR A O 1
ATOM 3952 N N . ALA A 1 499 ? 42.119 -16.947 -29.329 1.00 90.94 499 ALA A N 1
ATOM 3953 C CA . ALA A 1 499 ? 43.382 -16.829 -30.057 1.00 90.94 499 ALA A CA 1
ATOM 3954 C C . ALA A 1 499 ? 44.489 -17.714 -29.460 1.00 90.94 499 ALA A C 1
ATOM 3956 O O . ALA A 1 499 ? 45.363 -18.179 -30.181 1.00 90.94 499 ALA A O 1
ATOM 3957 N N . ASN A 1 500 ? 44.429 -17.985 -28.155 1.00 91.25 500 ASN A N 1
ATOM 3958 C CA . ASN A 1 500 ? 45.382 -18.836 -27.443 1.00 91.25 500 ASN A CA 1
ATOM 3959 C C . ASN A 1 500 ? 44.896 -20.291 -27.281 1.00 91.25 500 ASN A C 1
ATOM 3961 O O . ASN A 1 500 ? 45.512 -21.064 -26.557 1.00 91.25 500 ASN A O 1
ATOM 3965 N N . GLY A 1 501 ? 43.808 -20.688 -27.953 1.00 91.69 501 GLY A N 1
ATOM 3966 C CA . GLY A 1 501 ? 43.306 -22.068 -27.938 1.00 91.69 501 GLY A CA 1
ATOM 3967 C C . GLY A 1 501 ? 42.624 -22.499 -26.632 1.00 91.69 501 GLY A C 1
ATOM 3968 O O . GLY A 1 501 ? 42.362 -23.687 -26.439 1.00 91.69 501 GLY A O 1
ATOM 3969 N N . ILE A 1 502 ? 42.298 -21.560 -25.740 1.00 94.38 502 ILE A N 1
ATOM 3970 C CA . ILE A 1 502 ? 41.668 -21.839 -24.448 1.00 94.38 502 ILE A CA 1
ATOM 3971 C C . ILE A 1 502 ? 40.145 -21.868 -24.613 1.00 94.38 502 ILE A C 1
ATOM 3973 O O . ILE A 1 502 ? 39.488 -20.855 -24.881 1.00 94.38 502 ILE A O 1
ATOM 3977 N N . ARG A 1 503 ? 39.557 -23.051 -24.406 1.00 93.50 503 ARG A N 1
ATOM 3978 C CA . ARG A 1 503 ? 38.101 -23.225 -24.431 1.00 93.50 503 ARG A CA 1
ATOM 3979 C C . ARG A 1 503 ? 37.446 -22.590 -23.215 1.00 93.50 503 ARG A C 1
ATOM 3981 O O . ARG A 1 503 ? 37.782 -22.894 -22.067 1.00 93.50 503 ARG A O 1
ATOM 3988 N N . HIS A 1 504 ? 36.447 -21.765 -23.495 1.00 94.25 504 HIS A N 1
ATOM 3989 C CA . HIS A 1 504 ? 35.709 -21.019 -22.496 1.00 94.25 504 HIS A CA 1
ATOM 3990 C C . HIS A 1 504 ? 34.213 -21.003 -22.811 1.00 94.25 504 HIS A C 1
ATOM 3992 O O . HIS A 1 504 ? 33.790 -21.259 -23.939 1.00 94.25 504 HIS A O 1
ATOM 3998 N N . VAL A 1 505 ? 33.409 -20.679 -21.805 1.00 91.44 505 VAL A N 1
ATOM 3999 C CA . VAL A 1 505 ? 31.982 -20.379 -21.962 1.00 91.44 505 VAL A CA 1
ATOM 4000 C C . VAL A 1 505 ? 31.682 -19.004 -21.399 1.00 91.44 505 VAL A C 1
ATOM 4002 O O . VAL A 1 505 ? 32.370 -18.528 -20.499 1.00 91.44 505 VAL A O 1
ATOM 4005 N N . ARG A 1 506 ? 30.642 -18.359 -21.918 1.00 87.19 506 ARG A N 1
ATOM 4006 C CA . ARG A 1 506 ? 30.211 -17.042 -21.457 1.00 87.19 506 ARG A CA 1
ATOM 4007 C C . ARG A 1 506 ? 28.742 -17.064 -21.090 1.00 87.19 506 ARG A C 1
ATOM 4009 O O . ARG A 1 506 ? 27.930 -17.634 -21.813 1.00 87.19 506 ARG A O 1
ATOM 4016 N N . ILE A 1 507 ? 28.414 -16.396 -19.992 1.00 77.56 507 ILE A N 1
ATOM 4017 C CA . ILE A 1 507 ? 27.035 -16.168 -19.569 1.00 77.56 507 ILE A CA 1
ATOM 4018 C C . ILE A 1 507 ? 26.675 -14.716 -19.888 1.00 77.56 507 ILE A C 1
ATOM 4020 O O . ILE A 1 507 ? 27.263 -13.791 -19.333 1.00 77.56 507 ILE A O 1
ATOM 4024 N N . THR A 1 508 ? 25.720 -14.522 -20.800 1.00 60.47 508 THR A N 1
ATOM 4025 C CA . THR A 1 508 ? 25.252 -13.200 -21.262 1.00 60.47 508 THR A CA 1
ATOM 4026 C C . THR A 1 508 ? 23.860 -12.817 -20.735 1.00 60.47 508 THR A C 1
ATOM 4028 O O . THR A 1 508 ? 23.299 -11.820 -21.176 1.00 60.47 508 THR A O 1
ATOM 4031 N N . GLY A 1 509 ? 23.298 -13.561 -19.772 1.00 54.47 509 GLY A N 1
ATOM 4032 C CA . GLY A 1 509 ? 22.009 -13.243 -19.142 1.00 54.47 509 GLY A CA 1
ATOM 4033 C C . GLY A 1 509 ? 21.568 -14.258 -18.077 1.00 54.47 509 GLY A C 1
ATOM 4034 O O . GLY A 1 509 ? 22.169 -15.326 -17.941 1.00 54.47 509 GLY A O 1
ATOM 4035 N N . ALA A 1 510 ? 20.517 -13.923 -17.321 1.00 51.06 510 ALA A N 1
ATOM 4036 C CA . ALA A 1 510 ? 19.858 -14.825 -16.369 1.00 51.06 510 ALA A CA 1
ATOM 4037 C C . ALA A 1 510 ? 18.844 -15.758 -17.076 1.00 51.06 510 ALA A C 1
ATOM 4039 O O . ALA A 1 510 ? 18.347 -15.435 -18.152 1.00 51.06 510 ALA A O 1
ATOM 4040 N N . GLY A 1 511 ? 18.536 -16.924 -16.487 1.00 58.09 511 GLY A N 1
ATOM 4041 C CA . GLY A 1 511 ? 17.530 -17.875 -16.999 1.00 58.09 511 GLY A CA 1
ATOM 4042 C C . GLY A 1 511 ? 18.096 -19.191 -17.569 1.00 58.09 511 GLY A C 1
ATOM 4043 O O . GLY A 1 511 ? 19.167 -19.651 -17.164 1.00 58.09 511 GLY A O 1
ATOM 4044 N N . LYS A 1 512 ? 17.369 -19.826 -18.509 1.00 51.66 512 LYS A N 1
ATOM 4045 C CA . LYS A 1 512 ? 17.690 -21.163 -19.074 1.00 51.66 512 LYS A CA 1
ATOM 4046 C C . LYS A 1 512 ? 19.082 -21.234 -19.731 1.00 51.66 512 LYS A C 1
ATOM 4048 O O . LYS A 1 512 ? 19.793 -22.219 -19.535 1.00 51.66 512 LYS A O 1
ATOM 4053 N N . LEU A 1 513 ? 19.502 -20.172 -20.427 1.00 52.78 513 LEU A N 1
ATOM 4054 C CA . LEU A 1 513 ? 20.805 -20.075 -21.109 1.00 52.78 513 LEU A CA 1
ATOM 4055 C C . LEU A 1 513 ? 21.995 -20.059 -20.128 1.00 52.78 513 LEU A C 1
ATOM 4057 O O . LEU A 1 513 ? 23.003 -20.727 -20.362 1.00 52.78 513 LEU A O 1
ATOM 4061 N N . GLY A 1 514 ? 21.864 -19.362 -18.992 1.00 59.62 514 GLY A N 1
ATOM 4062 C CA . GLY A 1 514 ? 22.884 -19.355 -17.935 1.00 59.62 514 GLY A CA 1
ATOM 4063 C C . GLY A 1 514 ? 23.041 -20.723 -17.257 1.00 59.62 514 GLY A C 1
ATOM 4064 O O . GLY A 1 514 ? 24.157 -21.148 -16.955 1.00 59.62 514 GLY A O 1
ATOM 4065 N N . SER A 1 515 ? 21.933 -21.456 -17.092 1.00 62.81 515 SER A N 1
ATOM 4066 C CA . SER A 1 515 ? 21.932 -22.822 -16.548 1.00 62.81 515 SER A CA 1
ATOM 4067 C C . SER A 1 515 ? 22.633 -23.825 -17.476 1.00 62.81 515 SER A C 1
ATOM 4069 O O . SER A 1 515 ? 23.388 -24.681 -17.008 1.00 62.81 515 SER A O 1
ATOM 4071 N N . GLU A 1 516 ? 22.459 -23.692 -18.796 1.00 72.88 516 GLU A N 1
ATOM 4072 C CA . GLU A 1 516 ? 23.124 -24.550 -19.783 1.00 72.88 516 GLU A CA 1
ATOM 4073 C C . GLU A 1 516 ? 24.637 -24.296 -19.850 1.00 72.88 516 GLU A C 1
ATOM 4075 O O . GLU A 1 516 ? 25.419 -25.248 -19.818 1.00 72.88 516 GLU A O 1
ATOM 4080 N N . ALA A 1 517 ? 25.070 -23.031 -19.869 1.00 78.25 517 ALA A N 1
ATOM 4081 C CA . ALA A 1 517 ? 26.490 -22.672 -19.842 1.00 78.25 517 ALA A CA 1
ATOM 4082 C C . ALA A 1 517 ? 27.176 -23.151 -18.552 1.00 78.25 517 ALA A C 1
ATOM 4084 O O . ALA A 1 517 ? 28.252 -23.747 -18.612 1.00 78.25 517 ALA A O 1
ATOM 4085 N N . ALA A 1 518 ? 26.521 -22.995 -17.396 1.00 76.69 518 ALA A N 1
ATOM 4086 C CA . ALA A 1 518 ? 27.019 -23.530 -16.130 1.00 76.69 518 ALA A CA 1
ATOM 4087 C C . ALA A 1 518 ? 27.064 -25.070 -16.128 1.00 76.69 518 ALA A C 1
ATOM 4089 O O . ALA A 1 518 ? 27.991 -25.666 -15.578 1.00 76.69 518 ALA A O 1
ATOM 4090 N N . LYS A 1 519 ? 26.097 -25.747 -16.765 1.00 78.75 519 LYS A N 1
ATOM 4091 C CA . LYS A 1 519 ? 26.116 -27.209 -16.927 1.00 78.75 519 LYS A CA 1
ATOM 4092 C C . LYS A 1 519 ? 27.272 -27.658 -17.822 1.00 78.75 519 LYS A C 1
ATOM 4094 O O . LYS A 1 519 ? 27.969 -28.598 -17.443 1.00 78.75 519 LYS A O 1
ATOM 4099 N N . LYS A 1 520 ? 27.516 -26.984 -18.952 1.00 83.31 520 LYS A N 1
ATOM 4100 C CA . LYS A 1 520 ? 28.668 -27.243 -19.836 1.00 83.31 520 LYS A CA 1
ATOM 4101 C C . LYS A 1 520 ? 29.985 -27.022 -19.095 1.00 83.31 520 LYS A C 1
ATOM 4103 O O . LYS A 1 520 ? 30.820 -27.916 -19.080 1.00 83.31 520 LYS A O 1
ATOM 4108 N N . PHE A 1 521 ? 30.115 -25.911 -18.371 1.00 87.19 521 PHE A N 1
ATOM 4109 C CA . PHE A 1 521 ? 31.294 -25.627 -17.551 1.00 87.19 521 PHE A CA 1
ATOM 4110 C C . PHE A 1 521 ? 31.557 -26.696 -16.482 1.00 87.19 521 PHE A C 1
ATOM 4112 O O . PHE A 1 521 ? 32.708 -27.036 -16.237 1.00 87.19 521 PHE A O 1
ATOM 4119 N N . ARG A 1 522 ? 30.519 -27.272 -15.860 1.00 81.62 522 ARG A N 1
ATOM 4120 C CA . ARG A 1 522 ? 30.690 -28.355 -14.873 1.00 81.62 522 ARG A CA 1
ATOM 4121 C C . ARG A 1 522 ? 30.999 -29.717 -15.498 1.00 81.62 522 ARG A C 1
ATOM 4123 O O . ARG A 1 522 ? 31.797 -30.458 -14.942 1.00 81.62 522 ARG A O 1
ATOM 4130 N N . SER A 1 523 ? 30.326 -30.067 -16.592 1.00 81.62 523 SER A N 1
ATOM 4131 C CA . SER A 1 523 ? 30.336 -31.433 -17.141 1.00 81.62 523 SER A CA 1
ATOM 4132 C C . SER A 1 523 ? 31.419 -31.688 -18.181 1.00 81.62 523 SER A C 1
ATOM 4134 O O . SER A 1 523 ? 31.825 -32.834 -18.333 1.00 81.62 523 SER A O 1
ATOM 4136 N N . ASP A 1 524 ? 31.894 -30.652 -18.873 1.00 87.19 524 ASP A N 1
ATOM 4137 C CA . ASP A 1 524 ? 32.922 -30.782 -19.900 1.00 87.19 524 ASP A CA 1
ATOM 4138 C C . ASP A 1 524 ? 34.315 -30.470 -19.309 1.00 87.19 524 ASP A C 1
ATOM 4140 O O . ASP A 1 524 ? 34.594 -29.309 -18.980 1.00 87.19 524 ASP A O 1
ATOM 4144 N N . PRO A 1 525 ? 35.221 -31.459 -19.159 1.00 85.19 525 PRO A N 1
ATOM 4145 C CA . PRO A 1 525 ? 36.592 -31.236 -18.680 1.00 85.19 525 PRO A CA 1
ATOM 4146 C C . PRO A 1 525 ? 37.412 -30.356 -19.625 1.00 85.19 525 PRO A C 1
ATOM 4148 O O . PRO A 1 525 ? 38.434 -29.800 -19.253 1.00 85.19 525 PRO A O 1
ATOM 4151 N N . SER A 1 526 ? 36.956 -30.234 -20.865 1.00 87.19 526 SER A N 1
ATOM 4152 C CA . SER A 1 526 ? 37.644 -29.569 -21.952 1.00 87.19 526 SER A CA 1
ATOM 4153 C C . SER A 1 526 ? 37.518 -28.033 -21.874 1.00 87.19 526 SER A C 1
ATOM 4155 O O . SER A 1 526 ? 38.327 -27.319 -22.477 1.00 87.19 526 SER A O 1
ATOM 4157 N N . ILE A 1 527 ? 36.550 -27.530 -21.094 1.00 92.50 527 ILE A N 1
ATOM 4158 C CA . ILE A 1 527 ? 36.262 -26.110 -20.849 1.00 92.50 527 ILE A CA 1
ATOM 4159 C C . ILE A 1 527 ? 36.857 -25.697 -19.500 1.00 92.50 527 ILE A C 1
ATOM 4161 O O . ILE A 1 527 ? 36.409 -26.167 -18.450 1.00 92.50 527 ILE A O 1
ATOM 4165 N N . HIS A 1 528 ? 37.823 -24.779 -19.536 1.00 91.69 528 HIS A N 1
ATOM 4166 C CA . HIS A 1 528 ? 38.605 -24.379 -18.360 1.00 91.69 528 HIS A CA 1
ATOM 4167 C C . HIS A 1 528 ? 38.233 -22.994 -17.831 1.00 91.69 528 HIS A C 1
ATOM 4169 O O . HIS A 1 528 ? 38.498 -22.695 -16.672 1.00 91.69 528 HIS A O 1
ATOM 4175 N N . VAL A 1 529 ? 37.581 -22.155 -18.642 1.00 94.56 529 VAL A N 1
ATOM 4176 C CA . VAL A 1 529 ? 37.245 -20.780 -18.252 1.00 94.56 529 VAL A CA 1
ATOM 4177 C C . VAL A 1 529 ? 35.757 -20.507 -18.402 1.00 94.56 529 VAL A C 1
ATOM 4179 O O . VAL A 1 529 ? 35.148 -20.856 -19.415 1.00 94.56 529 VAL A O 1
ATOM 4182 N N . MET A 1 530 ? 35.173 -19.824 -17.421 1.00 91.12 530 MET A N 1
ATOM 4183 C CA . MET A 1 530 ? 33.851 -19.223 -17.558 1.00 91.12 530 MET A CA 1
ATOM 4184 C C . MET A 1 530 ? 33.922 -17.707 -17.374 1.00 91.12 530 MET A C 1
ATOM 4186 O O . MET A 1 530 ? 34.426 -17.210 -16.370 1.00 91.12 530 MET A O 1
ATOM 4190 N N . LEU A 1 531 ? 33.386 -16.984 -18.355 1.00 91.44 531 LEU A N 1
ATOM 4191 C CA . LEU A 1 531 ? 33.279 -15.530 -18.373 1.00 91.44 531 LEU A CA 1
ATOM 4192 C C . LEU A 1 531 ? 31.913 -15.115 -17.829 1.00 91.44 531 LEU A C 1
ATOM 4194 O O . LEU A 1 531 ? 30.878 -15.505 -18.387 1.00 91.44 531 LEU A O 1
ATOM 4198 N N . LEU A 1 532 ? 31.909 -14.324 -16.758 1.00 85.12 532 LEU A N 1
ATOM 4199 C CA . LEU A 1 532 ? 30.693 -13.965 -16.039 1.00 85.12 532 LEU A CA 1
ATOM 4200 C C . LEU A 1 532 ? 30.575 -12.450 -15.857 1.00 85.12 532 LEU A C 1
ATOM 4202 O O . LEU A 1 532 ? 31.442 -11.802 -15.273 1.00 85.12 532 LEU A O 1
ATOM 4206 N N . HIS A 1 533 ? 29.470 -11.893 -16.354 1.00 83.25 533 HIS A N 1
ATOM 4207 C CA . HIS A 1 533 ? 29.126 -10.491 -16.130 1.00 83.25 533 HIS A CA 1
ATOM 4208 C C . HIS A 1 533 ? 28.630 -10.279 -14.695 1.00 83.25 533 HIS A C 1
ATOM 4210 O O . HIS A 1 533 ? 27.899 -11.127 -14.175 1.00 83.25 533 HIS A O 1
ATOM 4216 N N . SER A 1 534 ? 28.970 -9.151 -14.067 1.00 71.25 534 SER A N 1
ATOM 4217 C CA . SER A 1 534 ? 28.545 -8.835 -12.692 1.00 71.25 534 SER A CA 1
ATOM 4218 C C . SER A 1 534 ? 27.019 -8.855 -12.517 1.00 71.25 534 SER A C 1
ATOM 4220 O O . SER A 1 534 ? 26.511 -9.384 -11.536 1.00 71.25 534 SER A O 1
ATOM 4222 N N . GLU A 1 535 ? 26.267 -8.385 -13.512 1.00 66.00 535 GLU A N 1
ATOM 4223 C CA . GLU A 1 535 ? 24.793 -8.387 -13.493 1.00 66.00 535 GLU A CA 1
ATOM 4224 C C . GLU A 1 535 ? 24.173 -9.793 -13.607 1.00 66.00 535 GLU A C 1
ATOM 4226 O O . GLU A 1 535 ? 23.043 -10.015 -13.178 1.00 66.00 535 GLU A O 1
ATOM 4231 N N . ALA A 1 536 ? 24.906 -10.773 -14.147 1.00 59.66 536 ALA A N 1
ATOM 4232 C CA . ALA A 1 536 ? 24.428 -12.152 -14.278 1.00 59.66 536 ALA A CA 1
ATOM 4233 C C . ALA A 1 536 ? 24.578 -12.969 -12.973 1.00 59.66 536 ALA A C 1
ATOM 4235 O O . ALA A 1 536 ? 24.168 -14.134 -12.917 1.00 59.66 536 ALA A O 1
ATOM 4236 N N . GLN A 1 537 ? 25.130 -12.370 -11.909 1.00 53.06 537 GLN A N 1
ATOM 4237 C CA . GLN A 1 537 ? 25.389 -13.012 -10.613 1.00 53.06 537 GLN A CA 1
ATOM 4238 C C . GLN A 1 537 ? 24.121 -13.283 -9.775 1.00 53.06 537 GLN A C 1
ATOM 4240 O O . GLN A 1 537 ? 24.139 -14.151 -8.897 1.00 53.06 537 GLN A O 1
ATOM 4245 N N . SER A 1 538 ? 22.998 -12.613 -10.067 1.00 47.75 538 SER A N 1
ATOM 4246 C CA . SER A 1 538 ? 21.713 -12.783 -9.360 1.00 47.75 538 SER A CA 1
ATOM 4247 C C . SER A 1 538 ? 20.975 -14.090 -9.702 1.00 47.75 538 SER A C 1
ATOM 4249 O O . SER A 1 538 ? 20.004 -14.448 -9.042 1.00 47.75 538 SER A O 1
ATOM 4251 N N . SER A 1 539 ? 21.463 -14.853 -10.686 1.00 54.53 539 SER A N 1
ATOM 4252 C CA . SER A 1 539 ? 20.792 -16.027 -11.270 1.00 54.53 539 SER A CA 1
ATOM 4253 C C . SER A 1 539 ? 20.860 -17.331 -10.447 1.00 54.53 539 SER A C 1
ATOM 4255 O O . SER A 1 539 ? 20.353 -18.361 -10.886 1.00 54.53 539 SER A O 1
ATOM 4257 N N . GLY A 1 540 ? 21.471 -17.327 -9.254 1.00 54.06 540 GLY A N 1
ATOM 4258 C CA . GLY A 1 540 ? 21.471 -18.487 -8.345 1.00 54.06 540 GLY A CA 1
ATOM 4259 C C . GLY A 1 540 ? 22.353 -19.674 -8.771 1.00 54.06 540 GLY A C 1
ATOM 4260 O O . GLY A 1 540 ? 22.154 -20.790 -8.292 1.00 54.06 540 GLY A O 1
ATOM 4261 N N . LEU A 1 541 ? 23.337 -19.461 -9.650 1.00 65.12 541 LEU A N 1
ATOM 4262 C CA . LEU A 1 541 ? 24.186 -20.526 -10.200 1.00 65.12 541 LEU A CA 1
ATOM 4263 C C . LEU A 1 541 ? 25.112 -21.162 -9.145 1.00 65.12 541 LEU A C 1
ATOM 4265 O O . LEU A 1 541 ? 25.729 -20.476 -8.331 1.00 65.12 541 LEU A O 1
ATOM 4269 N N . ASN A 1 542 ? 25.237 -22.493 -9.192 1.00 64.00 542 ASN A N 1
ATOM 4270 C CA . ASN A 1 542 ? 26.217 -23.257 -8.414 1.00 64.00 542 ASN A CA 1
ATOM 4271 C C . ASN A 1 542 ? 27.513 -23.441 -9.229 1.00 64.00 542 ASN A C 1
ATOM 4273 O O . ASN A 1 542 ? 27.497 -24.140 -10.252 1.00 64.00 542 ASN A O 1
ATOM 4277 N N . LEU A 1 543 ? 28.606 -22.817 -8.769 1.00 72.06 543 LEU A N 1
ATOM 4278 C CA . LEU A 1 543 ? 29.888 -22.700 -9.476 1.00 72.06 543 LEU A CA 1
ATOM 4279 C C . LEU A 1 543 ? 31.059 -23.384 -8.746 1.00 72.06 543 LEU A C 1
ATOM 4281 O O . LEU A 1 543 ? 32.212 -23.063 -9.010 1.00 72.06 543 LEU A O 1
ATOM 4285 N N . LEU A 1 544 ? 30.770 -24.380 -7.897 1.00 65.88 544 LEU A N 1
ATOM 4286 C CA . LEU A 1 544 ? 31.763 -25.173 -7.144 1.00 65.88 544 LEU A CA 1
ATOM 4287 C C . LEU A 1 544 ? 32.865 -25.837 -8.000 1.00 65.88 544 LEU A C 1
ATOM 4289 O O . LEU A 1 544 ? 33.858 -26.307 -7.461 1.00 65.88 544 LEU A O 1
ATOM 4293 N N . ALA A 1 545 ? 32.700 -25.903 -9.325 1.00 77.94 545 ALA A N 1
ATOM 4294 C CA . ALA A 1 545 ? 33.677 -26.502 -10.235 1.00 77.94 545 ALA A CA 1
ATOM 4295 C C . ALA A 1 545 ? 34.911 -25.621 -10.515 1.00 77.94 545 ALA A C 1
ATOM 4297 O O . ALA A 1 545 ? 35.848 -26.109 -11.143 1.00 77.94 545 ALA A O 1
ATOM 4298 N N . ALA A 1 546 ? 34.910 -24.352 -10.097 1.00 84.31 546 ALA A N 1
ATOM 4299 C CA . ALA A 1 546 ? 36.067 -23.466 -10.204 1.00 84.31 546 ALA A CA 1
ATOM 4300 C C . ALA A 1 546 ? 36.811 -23.349 -8.867 1.00 84.31 546 ALA A C 1
ATOM 4302 O O . ALA A 1 546 ? 36.192 -23.410 -7.808 1.00 84.31 546 ALA A O 1
ATOM 4303 N N . SER A 1 547 ? 38.125 -23.149 -8.929 1.00 84.81 547 SER A N 1
ATOM 4304 C CA . SER A 1 547 ? 38.999 -22.884 -7.771 1.00 84.81 547 SER A CA 1
ATOM 4305 C C . SER A 1 547 ? 39.745 -21.555 -7.895 1.00 84.81 547 SER A C 1
ATOM 4307 O O . SER A 1 547 ? 40.240 -21.043 -6.896 1.00 84.81 547 SER A O 1
ATOM 4309 N N . HIS A 1 548 ? 39.779 -20.960 -9.090 1.00 87.94 548 HIS A N 1
ATOM 4310 C CA . HIS A 1 548 ? 40.398 -19.662 -9.341 1.00 87.94 548 HIS A CA 1
ATOM 4311 C C . HIS A 1 548 ? 39.356 -18.631 -9.770 1.00 87.94 548 HIS A C 1
ATOM 4313 O O . HIS A 1 548 ? 38.512 -18.895 -10.629 1.00 87.94 548 HIS A O 1
ATOM 4319 N N . ILE A 1 549 ? 39.431 -17.443 -9.186 1.00 87.56 549 ILE A N 1
ATOM 4320 C CA . ILE A 1 549 ? 38.599 -16.291 -9.505 1.00 87.56 549 ILE A CA 1
ATOM 4321 C C . ILE A 1 549 ? 39.531 -15.191 -9.997 1.00 87.56 549 ILE A C 1
ATOM 4323 O O . ILE A 1 549 ? 40.511 -14.876 -9.349 1.00 87.56 549 ILE A O 1
ATOM 4327 N N . HIS A 1 550 ? 39.235 -14.605 -11.149 1.00 89.00 550 HIS A N 1
ATOM 4328 C CA . HIS A 1 550 ? 39.924 -13.431 -11.660 1.00 89.00 550 HIS A CA 1
ATOM 4329 C C . HIS A 1 550 ? 38.914 -12.305 -11.758 1.00 89.00 550 HIS A C 1
ATOM 4331 O O . HIS A 1 550 ? 37.978 -12.354 -12.560 1.00 89.00 550 HIS A O 1
ATOM 4337 N N . ILE A 1 551 ? 39.107 -11.284 -10.942 1.00 86.25 551 ILE A N 1
ATOM 4338 C CA . ILE A 1 551 ? 38.314 -10.067 -11.000 1.00 86.25 551 ILE A CA 1
ATOM 4339 C C . ILE A 1 551 ? 39.083 -9.112 -11.896 1.00 86.25 551 ILE A C 1
ATOM 4341 O O . ILE A 1 551 ? 40.184 -8.684 -11.556 1.00 86.25 551 ILE A O 1
ATOM 4345 N N . LEU A 1 552 ? 38.546 -8.832 -13.087 1.00 85.75 552 LEU A N 1
ATOM 4346 C CA . LEU A 1 552 ? 39.229 -7.922 -13.993 1.00 85.75 552 LEU A CA 1
ATOM 4347 C C . LEU A 1 552 ? 39.296 -6.546 -13.333 1.00 85.75 552 LEU A C 1
ATOM 4349 O O . LEU A 1 552 ? 40.376 -5.985 -13.204 1.00 85.75 552 LEU A O 1
ATOM 4353 N N . GLU A 1 553 ? 38.188 -5.989 -12.877 1.00 81.81 553 GLU A N 1
ATOM 4354 C CA . GLU A 1 553 ? 38.157 -4.668 -12.254 1.00 81.81 553 GLU A CA 1
ATOM 4355 C C . GLU A 1 553 ? 37.463 -4.711 -10.897 1.00 81.81 553 GLU A C 1
ATOM 4357 O O . GLU A 1 553 ? 36.544 -5.517 -10.732 1.00 81.81 553 GLU A O 1
ATOM 4362 N N . PRO A 1 554 ? 37.861 -3.834 -9.953 1.00 70.50 554 PRO A N 1
ATOM 4363 C CA . PRO A 1 554 ? 37.167 -3.694 -8.682 1.00 70.50 554 PRO A CA 1
ATOM 4364 C C . PRO A 1 554 ? 35.668 -3.519 -8.918 1.00 70.50 554 PRO A C 1
ATOM 4366 O O . PRO A 1 554 ? 35.239 -2.674 -9.712 1.00 70.50 554 PRO A O 1
ATOM 4369 N N . LEU A 1 555 ? 34.863 -4.350 -8.261 1.00 65.38 555 LEU A N 1
ATOM 4370 C CA . LEU A 1 555 ? 33.417 -4.252 -8.364 1.00 65.38 555 LEU A CA 1
ATOM 4371 C C . LEU A 1 555 ? 32.955 -3.084 -7.484 1.00 65.38 555 LEU A C 1
ATOM 4373 O O . LEU A 1 555 ? 33.303 -3.016 -6.314 1.00 65.38 555 LEU A O 1
ATOM 4377 N N . LEU A 1 556 ? 32.121 -2.190 -8.029 1.00 58.41 556 LEU A N 1
ATOM 4378 C CA . LEU A 1 556 ? 31.589 -0.994 -7.340 1.00 58.41 556 LEU A CA 1
ATOM 4379 C C . LEU A 1 556 ? 30.756 -1.303 -6.080 1.00 58.41 556 LEU A C 1
ATOM 4381 O O . LEU A 1 556 ? 30.274 -0.396 -5.411 1.00 58.41 556 LEU A O 1
ATOM 4385 N N . ASN A 1 557 ? 30.510 -2.581 -5.804 1.00 61.72 557 ASN A N 1
ATOM 4386 C CA . ASN A 1 557 ? 29.726 -3.036 -4.677 1.00 61.72 557 ASN A CA 1
ATOM 4387 C C . ASN A 1 557 ? 30.392 -4.278 -4.072 1.00 61.72 557 ASN A C 1
ATOM 4389 O O . ASN A 1 557 ? 30.283 -5.379 -4.620 1.00 61.72 557 ASN A O 1
ATOM 4393 N N . THR A 1 558 ? 31.016 -4.104 -2.907 1.00 60.91 558 THR A N 1
ATOM 4394 C CA . THR A 1 558 ? 31.671 -5.170 -2.133 1.00 60.91 558 THR A CA 1
ATOM 4395 C C . THR A 1 558 ? 30.720 -6.331 -1.828 1.00 60.91 558 THR A C 1
ATOM 4397 O O . THR A 1 558 ? 31.141 -7.482 -1.753 1.00 60.91 558 THR A O 1
ATOM 4400 N N . SER A 1 559 ? 29.411 -6.072 -1.700 1.00 62.88 559 SER A N 1
ATOM 4401 C CA . SER A 1 559 ? 28.425 -7.139 -1.486 1.00 62.88 559 SER A CA 1
ATOM 4402 C C . SER A 1 559 ? 28.222 -8.017 -2.725 1.00 62.88 559 SER A C 1
ATOM 4404 O O . SER A 1 559 ? 28.018 -9.220 -2.572 1.00 62.88 559 SER A O 1
ATOM 4406 N N . LEU A 1 560 ? 28.347 -7.463 -3.939 1.00 62.31 560 LEU A N 1
ATOM 4407 C CA . LEU A 1 560 ? 28.305 -8.243 -5.183 1.00 62.31 560 LEU A CA 1
ATOM 4408 C C . LEU A 1 560 ? 29.561 -9.103 -5.334 1.00 62.31 560 LEU A C 1
ATOM 4410 O O . LEU A 1 560 ? 29.476 -10.267 -5.710 1.00 62.31 560 LEU A O 1
ATOM 4414 N N . GLU A 1 561 ? 30.722 -8.564 -4.971 1.00 68.25 561 GLU A N 1
ATOM 4415 C CA . GLU A 1 561 ? 31.983 -9.302 -4.961 1.00 68.25 561 GLU A CA 1
ATOM 4416 C C . GLU A 1 561 ? 31.957 -10.473 -3.974 1.00 68.25 561 GLU A C 1
ATOM 4418 O O . GLU A 1 561 ? 32.208 -11.616 -4.356 1.00 68.25 561 GLU A O 1
ATOM 4423 N N . LEU A 1 562 ? 31.545 -10.221 -2.730 1.00 66.81 562 LEU A N 1
ATOM 4424 C CA . LEU A 1 562 ? 31.374 -11.261 -1.713 1.00 66.81 562 LEU A CA 1
ATOM 4425 C C . LEU A 1 562 ? 30.323 -12.296 -2.124 1.00 66.81 562 LEU A C 1
ATOM 4427 O O . LEU A 1 562 ? 30.488 -13.489 -1.862 1.00 66.81 562 LEU A O 1
ATOM 4431 N N . GLN A 1 563 ? 29.258 -11.873 -2.806 1.00 63.31 563 GLN A N 1
ATOM 4432 C CA . GLN A 1 563 ? 28.256 -12.785 -3.340 1.00 63.31 563 GLN A CA 1
ATOM 4433 C C . GLN A 1 563 ? 28.826 -13.657 -4.466 1.00 63.31 563 GLN A C 1
ATOM 4435 O O . GLN A 1 563 ? 28.525 -14.851 -4.498 1.00 63.31 563 GLN A O 1
ATOM 4440 N N . ALA A 1 564 ? 29.645 -13.094 -5.360 1.00 62.31 564 ALA A N 1
ATOM 4441 C CA . ALA A 1 564 ? 30.314 -13.806 -6.447 1.00 62.31 564 ALA A CA 1
ATOM 4442 C C . ALA A 1 564 ? 31.326 -14.829 -5.918 1.00 62.31 564 ALA A C 1
ATOM 4444 O O . ALA A 1 564 ? 31.275 -16.001 -6.301 1.00 62.31 564 ALA A O 1
ATOM 4445 N N . ILE A 1 565 ? 32.177 -14.406 -4.978 1.00 69.50 565 ILE A N 1
ATOM 4446 C CA . ILE A 1 565 ? 33.134 -15.263 -4.271 1.00 69.50 565 ILE A CA 1
ATOM 4447 C C . ILE A 1 565 ? 32.382 -16.375 -3.532 1.00 69.50 565 ILE A C 1
ATOM 4449 O O . ILE A 1 565 ? 32.720 -17.547 -3.681 1.00 69.50 565 ILE A O 1
ATOM 4453 N N . GLY A 1 566 ? 31.286 -16.051 -2.839 1.00 64.75 566 GLY A N 1
ATOM 4454 C CA . GLY A 1 566 ? 30.442 -17.014 -2.123 1.00 64.75 566 GLY A CA 1
ATOM 4455 C C . GLY A 1 566 ? 29.722 -18.048 -3.006 1.00 64.75 566 GLY A C 1
ATOM 4456 O O . GLY A 1 566 ? 29.166 -19.017 -2.483 1.00 64.75 566 GLY A O 1
ATOM 4457 N N . ARG A 1 567 ? 29.718 -17.900 -4.345 1.00 65.31 567 ARG A N 1
ATOM 4458 C CA . ARG A 1 567 ? 29.241 -18.954 -5.274 1.00 65.31 567 ARG A CA 1
ATOM 4459 C C . ARG A 1 567 ? 30.283 -20.038 -5.542 1.00 65.31 567 ARG A C 1
ATOM 4461 O O . ARG A 1 567 ? 29.900 -21.133 -5.960 1.00 65.31 567 ARG A O 1
ATOM 4468 N N . VAL A 1 568 ? 31.556 -19.726 -5.316 1.00 66.88 568 VAL A N 1
ATOM 4469 C CA . VAL A 1 568 ? 32.706 -20.624 -5.489 1.00 66.88 568 VAL A CA 1
ATOM 4470 C C . VAL A 1 568 ? 33.172 -21.139 -4.130 1.00 66.88 568 VAL A C 1
ATOM 4472 O O . VAL A 1 568 ? 33.314 -22.344 -3.932 1.00 66.88 568 VAL A O 1
ATOM 4475 N N . HIS A 1 569 ? 33.327 -20.226 -3.173 1.00 64.31 569 HIS A N 1
ATOM 4476 C CA . HIS A 1 569 ? 33.691 -20.498 -1.794 1.00 64.31 569 HIS A CA 1
ATOM 4477 C C . HIS A 1 569 ? 32.433 -20.822 -0.974 1.00 64.31 569 HIS A C 1
ATOM 4479 O O . HIS A 1 569 ? 31.854 -19.964 -0.305 1.00 64.31 569 HIS A O 1
ATOM 4485 N N . ARG A 1 570 ? 31.951 -22.069 -1.088 1.00 57.97 570 ARG A N 1
ATOM 4486 C CA . ARG A 1 570 ? 30.724 -22.556 -0.432 1.00 57.97 570 ARG A CA 1
ATOM 4487 C C . ARG A 1 570 ? 30.925 -23.942 0.184 1.00 57.97 570 ARG A C 1
ATOM 4489 O O . ARG A 1 570 ? 31.779 -24.706 -0.256 1.00 57.97 570 ARG A O 1
ATOM 4496 N N . ILE A 1 571 ? 30.089 -24.287 1.169 1.00 47.41 571 ILE A N 1
ATOM 4497 C CA . ILE A 1 571 ? 29.995 -25.635 1.759 1.00 47.41 571 ILE A CA 1
ATOM 4498 C C . ILE A 1 571 ? 29.858 -26.671 0.628 1.00 47.41 571 ILE A C 1
ATOM 4500 O O . ILE A 1 571 ? 28.874 -26.646 -0.114 1.00 47.41 571 ILE A O 1
ATOM 4504 N N . GLY A 1 572 ? 30.863 -27.541 0.483 1.00 52.28 572 GLY A N 1
ATOM 4505 C CA . GLY A 1 572 ? 30.990 -28.512 -0.614 1.00 52.28 572 GLY A CA 1
ATOM 4506 C C . GLY A 1 572 ? 32.204 -28.297 -1.529 1.00 52.28 572 GLY A C 1
ATOM 4507 O O . GLY A 1 572 ? 32.522 -29.193 -2.306 1.00 52.28 572 GLY A O 1
ATOM 4508 N N . GLN A 1 573 ? 32.899 -27.158 -1.430 1.00 64.75 573 GLN A N 1
ATOM 4509 C CA . GLN A 1 573 ? 34.196 -26.945 -2.077 1.00 64.75 573 GLN A CA 1
ATOM 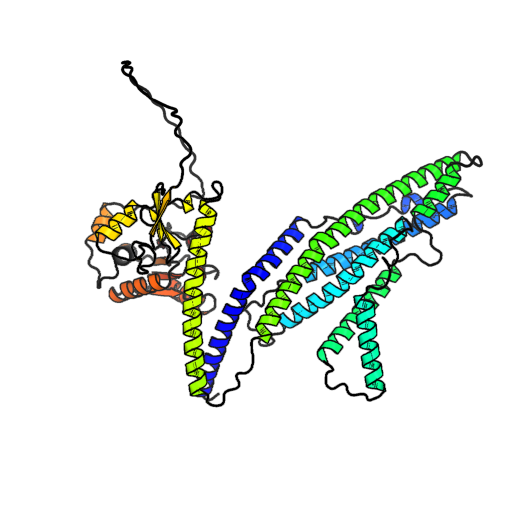4510 C C . GLN A 1 573 ? 35.295 -27.687 -1.298 1.00 64.75 573 GLN A C 1
ATOM 4512 O O . GLN A 1 573 ? 35.448 -27.484 -0.095 1.00 64.75 573 GLN A O 1
ATOM 4517 N N . THR A 1 574 ? 36.058 -28.549 -1.972 1.00 70.00 574 THR A N 1
ATOM 4518 C CA . THR A 1 574 ? 37.139 -29.343 -1.354 1.00 70.00 574 THR A CA 1
ATOM 4519 C C . THR A 1 574 ? 38.532 -28.776 -1.626 1.00 70.00 574 THR A C 1
ATOM 4521 O O . THR A 1 574 ? 39.504 -29.290 -1.079 1.00 70.00 574 THR A O 1
ATOM 4524 N N . ARG A 1 575 ? 38.647 -27.765 -2.497 1.00 73.31 575 ARG A N 1
ATOM 4525 C CA . ARG A 1 575 ? 39.912 -27.114 -2.870 1.00 73.31 575 ARG A CA 1
ATOM 4526 C C . ARG A 1 575 ? 39.941 -25.662 -2.409 1.00 73.31 575 ARG A C 1
ATOM 4528 O O . ARG A 1 575 ? 38.907 -24.999 -2.359 1.00 73.31 575 ARG A O 1
ATOM 4535 N N . GLU A 1 576 ? 41.126 -25.165 -2.085 1.00 78.19 576 GLU A N 1
ATOM 4536 C CA . GLU A 1 576 ? 41.303 -23.760 -1.727 1.00 78.19 576 GLU A CA 1
ATOM 4537 C C . GLU A 1 576 ? 40.897 -22.847 -2.895 1.00 78.19 576 GLU A C 1
ATOM 4539 O O . GLU A 1 576 ? 41.138 -23.162 -4.061 1.00 78.19 576 GLU A O 1
ATOM 4544 N N . THR A 1 577 ? 40.213 -21.743 -2.585 1.00 78.62 577 THR A N 1
ATOM 4545 C CA . THR A 1 577 ? 39.756 -20.773 -3.588 1.00 78.62 577 THR A CA 1
ATOM 4546 C C . THR A 1 577 ? 40.755 -19.626 -3.667 1.00 78.62 577 THR A C 1
ATOM 4548 O O . THR A 1 577 ? 40.953 -18.930 -2.677 1.00 78.62 577 THR A O 1
ATOM 4551 N N . ASN A 1 578 ? 41.352 -19.418 -4.838 1.00 82.38 578 ASN A N 1
ATOM 4552 C CA . ASN A 1 578 ? 42.302 -18.341 -5.106 1.00 82.38 578 ASN A CA 1
ATOM 4553 C C . ASN A 1 578 ? 41.597 -17.180 -5.818 1.00 82.38 578 ASN A C 1
ATOM 4555 O O . ASN A 1 578 ? 40.879 -17.423 -6.792 1.00 82.38 578 ASN A O 1
ATOM 4559 N N . ILE A 1 579 ? 41.811 -15.947 -5.349 1.00 81.94 579 ILE A N 1
ATOM 4560 C CA . ILE A 1 579 ? 41.224 -14.709 -5.895 1.00 81.94 579 ILE A CA 1
ATOM 4561 C C . ILE A 1 579 ? 42.339 -13.790 -6.377 1.00 81.94 579 ILE A C 1
ATOM 4563 O O . ILE A 1 579 ? 43.256 -13.534 -5.561 1.00 81.94 579 ILE A O 1
#

InterPro domains:
  IPR001650 Helicase, C-terminal domain-like [PF00271] (469-572)
  IPR001650 Helicase, C-terminal domain-like [SM00490] (491-572)
  IPR001841 Zinc finger, RING-type [PS50089] (346-386)
  IPR013083 Zinc finger, RING/FYVE/PHD-type [G3DSA:3.30.40.10] (295-408)
  IPR018957 Zinc finger, C3HC4 RING-type [PF00097] (346-385)
  IPR027417 P-loop containing nucleoside triphosphate hydrolase [G3DSA:3.40.50.300] (440-579)
  IPR027417 P-loop containing nucleoside triphosphate hydrolase [SSF52540] (452-578)
  IPR049730 SNF2/RAD5-like, C-terminal helicase domain [cd18793] (460-579)
  IPR052583 E3 ubiquitin-protein ligase SHPRH-like [PTHR45865] (14-579)
  IPR059033 ATP-dependent DNA repair protein/ubiquitin-protein ligase E3 IRC20, alpha-helical domain [PF26021] (26-285)

Foldseek 3Di:
DPPVVVVVVVVVVVVVVVVVVVLCVVLVVLLVLLVVLLVVCVVLPDPDALVNLQQDLVLLPPDFDPQQNVLSVLLSVLSVLLSLLRNLLRVLVVLLNVLLSPRQDDDPQDPDVPSCPNVVNVLSLLLNVLSLQLSQLSLQLSVCLAPVDDPPCSNPRGPLLVVLVVVLVVVVVCVVVVNDDPPDDPVVSVSSVVSNVSNVVSNVSSVVSGADPPRHHLLVSLVSLCVVLPDPDDPVNNVRSVVVSVSSVVSSVSNVVVSVSVVCCSVPRSVSSSVSSVVSSVSSVVVVVVDDDDDDPDPVVVVVVVVVVVVVVVVVVQQVVQQVLQVVLVVQQVVLPRDDQQNQAAQPPRHGAQKWKAFQRRRDIGHPVVVVVCVVVVQQADPPPRHRGDPVRIDIDGRDDPDDDDDDDDDDDDDDDDDDDDDDDDDDDDDDPLDDDADDDDPVVQVVLVPDDFQDPLDPLLSSVLSVLVVCCVPPLFAEEEEDQDPVVLVSSVVRCVRRVAAEEEDPAADPSNVVRLVCCQPPSSHRYYYYHLVRLVRPDQNCRHQEYHYSGDDPDVVSVVSNVCSNPDDPRPDHHHD

Secondary structure (DSSP, 8-state):
--HHHHHHHHHHHHHHHHHHHHHHHHTHHHHHHHHHHHHHHHHH-----TGGG---GGGTTT---TTTHHHHHHHHHHHHHHHHHHHHHHHHHHHHHHHHTS-----TT---SS-THHHHHHHHHHHHHHHHHHHHHHHHHHHHHHHS---TTTTSPPHHHHHHHHHHHHHHHHHHTT---TT--HHHHHHHHHHHHHHHHHHHHHHHTSPPTTPPPHHHHHHHHHHHHT-SS-HHHHHHHHHHHHHHHHHHHHHHHHHHHHHHIIIIIIHHHHHHHHHHHHHHHHHHHH------SSHHHHHHHHHHHHHHHHHHHHHHHHHHHHHHHHHHHHSTT---GGGGB-TTT-SB-SEEEEETTT--EEEHHHHHHHHHTT--B-TTT--B--GGGEEEEE---S-------S----------------------TT-----PPPHHHHHHHHHS--SS---HHHHHHHHHHHHHHHHH---EEEEES-HHHHHHHHHHHHHTT--EEEE-SSSHHHHHHHHHHHH-TT--EEEEEGGGGGG----TT--EEEESS--S-HHHHHHHHTTTSSTT--SPPB-